Protein AF-A0A9D5K3G7-F1 (afdb_monomer)

Secondary structure (DSSP, 8-state):
------PPP--STTS----------SSPP-PPP---TTSS-HHHHHHHHHHHHTT----HHHHHHHH--SSSPPPHHHHHHHHHHTT-EEEEETT--HHHHHHHHHTT-EEEEEEE--S--S--EEEEEEEEEEE-TTS-EEEEEEETTTTEEEEEEHHHHHHHHS-SSTT--S-EEEEESTT--PPPPB-GGGHHHHHHHHHHHHHTTTS----HHHHHHHHHHHS-HHHHHHHHHHHHHTTTTT----------TTS---TTTT-SS---HHHHHHHHHHHHHHHSSS---HHHHHHHHHHHHHHHHH-TT--HHHHHHHHHHHHHTSHHHHTSGGGSS-HHHHHHHHHHHHHHSSPPPTTHHHHHHHHHHHHHHH-TT--HHHHHHHHHHHHHT-HHHHHSHHIIIIIHHHHHHHHHHHHHSSPPPHHHHHHHHHHHHHHHHH-TT--HHHHHHHHHHHHHHSHHHHTSHHHHTHHHHHHHHHHHHHHHSSPPPTTHHHHHHHHHHHHHHH-TT--HHHHHHHHHHHHHT-HHHHTSHHHHHTHHHHHHHHHHHHHHSSPPPTTHHHHHHHHHHHHHHH-TT--HHHHHHHHHHHHHTSHHHHHSHHHHTHHHHHHHHHHHHHHHSSPPPHHHHHHHHHHHHHHHHH-TT--HHHHHHHHHHHHHHHHHHHHHHTTTHHHHHHHHHHHHHHHHHH---HHHHHHHHHHHHHHH-

Mean predicted aligned error: 19.86 Å

Foldseek 3Di:
DDDDDDDDDPPDPVPDDPDPPPPDPQDFQDFDFAAPPLFLLLPLQQLQRQCVSLVHHDHSVRSCVVQFQARFHGFPVSSQVVLVVSQKHKAKAFPDDPVVVQVQVSVVKKKKAWWQPPDPQLDRTGIWTWGDWDADPVRFIKTWIQGNNVRDIDIDGPVVRQVGRQRPQFRRGNMMMIIGGRPDDDDHHDCDRVPVVSVLSVCVRCVSVVVDPCPPVNVLVVCVVPHPPVSSVSSVSSVVSSCSSQDPDDPDPDDDPPSPPPQPPLPDPDPDLVVQLVLLQVLCCPQVVDGDDPVRSVVLSVVLVVVCVVVSSDDPVNSSVVSNVVCVVDPVNVPDPCPVDDVQLVLLQCLCCVQQVDGDDVCRSVVLSVVLVVVCVVPVPDDPVNSNVVSNVVLQQDLSSCVGPVCLPPVQLVLLQSLCCVQQVDGDDPVRSVVLSVVLVVVCVVCSNDGPVNSSCCSNVVVLFWLSNLPGPNCLPVVLLVLLQVLCCVPLVDGDDVCRSVVLSVVLNVVCVVPSGDGPVNSNVVSNVVQQQALVSLLDPSCLPPVQLVLLQVLCCVQQVDGDDVCRSVVLSVVLNVVSVVPSNGGNVNSSVVSNCVSLQFLSSLLGPNCLPVVLLVLLQVLLCVQVVHGDDPVSSVVLSVVLVVVCVVDVRQHPVNSSVVSNVVSNVVVVVCVPPVVQVVVLVVLVVVVCCCCVPPVDDPVVVVVSVVVSVVSVD

Structure (mmCIF, N/CA/C/O backbone):
data_AF-A0A9D5K3G7-F1
#
_entry.id   AF-A0A9D5K3G7-F1
#
loop_
_atom_site.group_PDB
_atom_site.id
_atom_site.type_symbol
_atom_site.label_atom_id
_atom_site.label_alt_id
_atom_site.label_comp_id
_atom_site.label_asym_id
_atom_site.label_entity_id
_atom_site.label_seq_id
_atom_site.pdbx_PDB_ins_code
_atom_site.Cartn_x
_atom_site.Cartn_y
_atom_site.Cartn_z
_atom_site.occupancy
_atom_site.B_iso_or_equiv
_atom_site.auth_seq_id
_atom_site.auth_comp_id
_atom_site.auth_asym_id
_atom_site.auth_atom_id
_atom_site.pdbx_PDB_model_num
ATOM 1 N N . MET A 1 1 ? -45.207 13.229 -50.138 1.00 38.69 1 MET A N 1
ATOM 2 C CA . MET A 1 1 ? -44.151 14.222 -49.852 1.00 38.69 1 MET A CA 1
ATOM 3 C C . MET A 1 1 ? -43.090 13.540 -49.004 1.00 38.69 1 MET A C 1
ATOM 5 O O . MET A 1 1 ? -43.336 13.303 -47.832 1.00 38.69 1 MET A O 1
ATOM 9 N N . GLN A 1 2 ? -41.971 13.138 -49.608 1.00 29.36 2 GLN A N 1
ATOM 10 C CA . GLN A 1 2 ? -40.780 12.686 -48.881 1.00 29.36 2 GLN A CA 1
ATOM 11 C C . GLN A 1 2 ? -39.869 13.899 -48.689 1.00 29.36 2 GLN A C 1
ATOM 13 O O . GLN A 1 2 ? -39.540 14.572 -49.663 1.00 29.36 2 GLN A O 1
ATOM 18 N N . VAL A 1 3 ? -39.502 14.187 -47.443 1.00 30.31 3 VAL A N 1
ATOM 19 C CA . VAL A 1 3 ? -38.497 15.197 -47.100 1.00 30.31 3 VAL A CA 1
ATOM 20 C C . VAL A 1 3 ? -37.209 14.447 -46.781 1.00 30.31 3 VAL A C 1
ATOM 22 O O . VAL A 1 3 ? -37.114 13.769 -45.762 1.00 30.31 3 VAL A O 1
ATOM 25 N N . THR A 1 4 ? -36.238 14.526 -47.682 1.00 31.91 4 THR A N 1
ATOM 26 C CA . THR A 1 4 ? -34.867 14.043 -47.482 1.00 31.91 4 THR A CA 1
ATOM 27 C C . THR A 1 4 ? -34.029 15.134 -46.822 1.00 31.91 4 THR A C 1
ATOM 29 O O . THR A 1 4 ? -33.885 16.219 -47.385 1.00 31.91 4 THR A O 1
ATOM 32 N N . PHE A 1 5 ? -33.436 14.840 -45.664 1.00 32.34 5 PHE A N 1
ATOM 33 C CA . PHE A 1 5 ? -32.370 15.656 -45.080 1.00 32.34 5 PHE A CA 1
ATOM 34 C C . PHE A 1 5 ? -31.015 15.149 -45.580 1.00 32.34 5 PHE A C 1
ATOM 36 O O . PHE A 1 5 ? -30.610 14.029 -45.284 1.00 32.34 5 PHE A O 1
ATOM 43 N N . SER A 1 6 ? -30.322 15.987 -46.351 1.00 30.53 6 SER A N 1
ATOM 44 C CA . SER A 1 6 ? -28.927 15.782 -46.742 1.00 30.53 6 SER A CA 1
ATOM 45 C C . SER A 1 6 ? -28.028 16.373 -45.659 1.00 30.53 6 SER A C 1
ATOM 47 O O . SER A 1 6 ? -27.956 17.594 -45.521 1.00 30.53 6 SER A O 1
ATOM 49 N N . ALA A 1 7 ? -27.332 15.529 -44.898 1.00 34.44 7 ALA A N 1
ATOM 50 C CA . ALA A 1 7 ? -26.268 15.979 -44.008 1.00 34.44 7 ALA A CA 1
ATOM 51 C C . ALA A 1 7 ? -25.052 16.398 -44.851 1.00 34.44 7 ALA A C 1
ATOM 53 O O . ALA A 1 7 ? -24.482 15.593 -45.585 1.00 34.44 7 ALA A O 1
ATOM 54 N N . LYS A 1 8 ? -24.680 17.679 -44.781 1.00 31.75 8 LYS A N 1
ATOM 55 C CA . LYS A 1 8 ? -23.420 18.201 -45.329 1.00 31.75 8 LYS A CA 1
ATOM 56 C C . LYS A 1 8 ? -22.315 17.970 -44.282 1.00 31.75 8 LYS A C 1
ATOM 58 O O . LYS A 1 8 ? -22.576 18.249 -43.111 1.00 31.75 8 LYS A O 1
ATOM 63 N N . PRO A 1 9 ? -21.110 17.505 -44.652 1.00 35.44 9 PRO A N 1
ATOM 64 C CA . PRO A 1 9 ? -20.018 17.381 -43.697 1.00 35.44 9 PRO A CA 1
ATOM 65 C C . PRO A 1 9 ? -19.563 18.771 -43.235 1.00 35.44 9 PRO A C 1
ATOM 67 O O . PRO A 1 9 ? -19.387 19.684 -44.042 1.00 35.44 9 PRO A O 1
ATOM 70 N N . LEU A 1 10 ? -19.395 18.927 -41.921 1.00 36.44 10 LEU A N 1
ATOM 71 C CA . LEU A 1 10 ? -18.742 20.077 -41.299 1.00 36.44 10 LEU A CA 1
ATOM 72 C C . LEU A 1 10 ? -17.224 19.923 -41.464 1.00 36.44 10 LEU A C 1
ATOM 74 O O . LEU A 1 10 ? -16.536 19.474 -40.554 1.00 36.44 10 LEU A O 1
ATOM 78 N N . SER A 1 11 ? -16.695 20.294 -42.625 1.00 50.94 11 SER A N 1
ATOM 79 C CA . SER A 1 11 ? -15.270 20.582 -42.789 1.00 50.94 11 SER A CA 1
ATOM 80 C C . SER A 1 11 ? -15.114 21.916 -43.519 1.00 50.94 11 SER A C 1
ATOM 82 O O . SER A 1 11 ? -15.866 22.204 -44.444 1.00 50.94 11 SER A O 1
ATOM 84 N N . ASP A 1 12 ? -14.161 22.725 -43.046 1.00 39.94 12 ASP A N 1
ATOM 85 C CA . ASP A 1 12 ? -13.565 23.927 -43.669 1.00 39.94 12 ASP A CA 1
ATOM 86 C C . ASP A 1 12 ? -13.934 25.325 -43.134 1.00 39.94 12 ASP A C 1
ATOM 88 O O . ASP A 1 12 ? -13.145 26.250 -43.314 1.00 39.94 12 ASP A O 1
ATOM 92 N N . ASN A 1 13 ? -15.001 25.519 -42.351 1.00 38.84 13 ASN A N 1
ATOM 93 C CA . ASN A 1 13 ? -15.368 26.878 -41.889 1.00 38.84 13 ASN A CA 1
ATOM 94 C C . ASN A 1 13 ? -14.613 27.414 -40.653 1.00 38.84 13 ASN A C 1
ATOM 96 O O . ASN A 1 13 ? -14.873 28.539 -40.232 1.00 38.84 13 ASN A O 1
ATOM 100 N N . TYR A 1 14 ? -13.674 26.665 -40.066 1.00 43.16 14 TYR A N 1
ATOM 101 C CA . TYR A 1 14 ? -12.906 27.145 -38.901 1.00 43.16 14 TYR A CA 1
ATOM 102 C C . TYR A 1 14 ? -11.580 27.832 -39.274 1.00 43.16 14 TYR A C 1
ATOM 104 O O . TYR A 1 14 ? -10.850 28.286 -38.397 1.00 43.16 14 TYR A O 1
ATOM 112 N N . ARG A 1 15 ? -11.241 27.905 -40.569 1.00 40.66 15 ARG A N 1
ATOM 113 C CA . ARG A 1 15 ? -9.895 28.296 -41.017 1.00 40.66 15 ARG A CA 1
ATOM 114 C C . ARG A 1 15 ? -9.708 29.779 -41.347 1.00 40.66 15 ARG A C 1
ATOM 116 O O . ARG A 1 15 ? -8.577 30.156 -41.624 1.00 40.66 15 ARG A O 1
ATOM 123 N N . ASP A 1 16 ? -10.751 30.611 -41.288 1.00 37.53 16 ASP A N 1
ATOM 124 C CA . ASP A 1 16 ? -10.655 31.990 -41.794 1.00 37.53 16 ASP A CA 1
ATOM 125 C C . ASP A 1 16 ? -11.388 33.037 -40.934 1.00 37.53 16 ASP A C 1
ATOM 127 O O . ASP A 1 16 ? -12.258 33.778 -41.386 1.00 37.53 16 ASP A O 1
ATOM 131 N N . GLN A 1 17 ? -11.033 33.105 -39.648 1.00 36.16 17 GLN A N 1
ATOM 132 C CA . GLN A 1 17 ? -11.262 34.310 -38.848 1.00 36.16 17 GLN A CA 1
ATOM 133 C C . GLN A 1 17 ? -9.917 34.977 -38.570 1.00 36.16 17 GLN A C 1
ATOM 135 O O . GLN A 1 17 ? -9.247 34.685 -37.581 1.00 36.16 17 GLN A O 1
ATOM 140 N N . THR A 1 18 ? -9.530 35.919 -39.430 1.00 37.69 18 THR A N 1
ATOM 141 C CA . THR A 1 18 ? -8.403 36.845 -39.228 1.00 37.69 18 THR A CA 1
ATOM 142 C C . THR A 1 18 ? -8.721 37.902 -38.159 1.00 37.69 18 THR A C 1
ATOM 144 O O . THR A 1 18 ? -8.467 39.094 -38.341 1.00 37.69 18 THR A O 1
ATOM 147 N N . ALA A 1 19 ? -9.321 37.487 -37.041 1.00 41.50 19 ALA A N 1
ATOM 148 C CA . ALA A 1 19 ? -9.440 38.324 -35.861 1.00 41.50 19 ALA A CA 1
ATOM 149 C C . ALA A 1 19 ? -8.023 38.578 -35.335 1.00 41.50 19 ALA A C 1
ATOM 151 O O . ALA A 1 19 ? -7.240 37.643 -35.162 1.00 41.50 19 ALA A O 1
ATOM 152 N N . THR A 1 20 ? -7.680 39.851 -35.124 1.00 41.62 20 THR A N 1
ATOM 153 C CA . THR A 1 20 ? -6.420 40.278 -34.505 1.00 41.62 20 THR A CA 1
ATOM 154 C C . THR A 1 20 ? -6.120 39.384 -33.310 1.00 41.62 20 THR A C 1
ATOM 156 O O . THR A 1 20 ? -6.916 39.363 -32.369 1.00 41.62 20 THR A O 1
ATOM 159 N N . GLN A 1 21 ? -5.021 38.622 -33.374 1.00 44.88 21 GLN A N 1
ATOM 160 C CA . GLN A 1 21 ? -4.685 37.671 -32.320 1.00 44.88 21 GLN A CA 1
ATOM 161 C C . GLN A 1 21 ? -4.704 38.398 -30.970 1.00 44.88 21 GLN A C 1
ATOM 163 O O . GLN A 1 21 ? -4.043 39.437 -30.844 1.00 44.88 21 GLN A O 1
ATOM 168 N N . PRO A 1 22 ? -5.484 37.921 -29.983 1.00 47.72 22 PRO A N 1
ATOM 169 C CA . PRO A 1 22 ? -5.505 38.536 -28.668 1.00 47.72 22 PRO A CA 1
ATOM 170 C C . PRO A 1 22 ? -4.068 38.593 -28.149 1.00 47.72 22 PRO A C 1
ATOM 172 O O . PRO A 1 22 ? -3.340 37.602 -28.215 1.00 47.72 22 PRO A O 1
ATOM 175 N N . LYS A 1 23 ? -3.632 39.772 -27.683 1.00 49.03 23 LYS A N 1
ATOM 176 C CA . LYS A 1 23 ? -2.333 39.915 -27.020 1.00 49.03 23 LYS A CA 1
ATOM 177 C C . LYS A 1 23 ? -2.336 38.976 -25.819 1.00 49.03 23 LYS A C 1
ATOM 179 O O . LYS A 1 23 ? -2.991 39.264 -24.821 1.00 49.03 23 LYS A O 1
ATOM 184 N N . PHE A 1 24 ? -1.629 37.857 -25.945 1.00 55.59 24 PHE A N 1
ATOM 185 C CA . PHE A 1 24 ? -1.403 36.928 -24.851 1.00 55.59 24 PHE A CA 1
ATOM 186 C C . PHE A 1 24 ? -0.832 37.707 -23.667 1.00 55.59 24 PHE A C 1
ATOM 188 O O . PHE A 1 24 ? 0.139 38.454 -23.818 1.00 55.59 24 PHE A O 1
ATOM 195 N N . SER A 1 25 ? -1.434 37.537 -22.489 1.00 57.69 25 SER A N 1
ATOM 196 C CA . SER A 1 25 ? -0.718 37.814 -21.249 1.00 57.69 25 SER A CA 1
ATOM 197 C C . SER A 1 25 ? 0.544 36.960 -21.293 1.00 57.69 25 SER A C 1
ATOM 199 O O . SER A 1 25 ? 0.461 35.737 -21.338 1.00 57.69 25 SER A O 1
ATOM 201 N N . SER A 1 26 ? 1.711 37.598 -21.342 1.00 62.00 26 SER A N 1
ATOM 202 C CA . SER A 1 26 ? 3.004 36.913 -21.431 1.00 62.00 26 SER A CA 1
ATOM 203 C C . SER A 1 26 ? 3.362 36.135 -20.161 1.00 62.00 26 SER A C 1
ATOM 205 O O . SER A 1 26 ? 4.426 35.527 -20.095 1.00 62.00 26 SER A O 1
ATOM 207 N N . SER A 1 27 ? 2.523 36.205 -19.127 1.00 75.94 27 SER A N 1
ATOM 208 C CA . SER A 1 27 ? 2.723 35.497 -17.871 1.00 75.94 27 SER A CA 1
ATOM 209 C C . SER A 1 27 ? 2.010 34.143 -17.915 1.00 75.94 27 SER A C 1
ATOM 211 O O . SER A 1 27 ? 0.798 34.128 -18.149 1.00 75.94 27 SER A O 1
ATOM 213 N N . PRO A 1 28 ? 2.728 33.029 -17.670 1.00 82.38 28 PRO A N 1
ATOM 214 C CA . PRO A 1 28 ? 2.124 31.711 -17.511 1.00 82.38 28 PRO A CA 1
ATOM 215 C C . PRO A 1 28 ? 1.012 31.721 -16.457 1.00 82.38 28 PRO A C 1
ATOM 217 O O . PRO A 1 28 ? 1.091 32.454 -15.466 1.00 82.38 28 PRO A O 1
ATOM 220 N N . LEU A 1 29 ? -0.012 30.893 -16.660 1.00 87.69 29 LEU A N 1
ATOM 221 C CA . LEU A 1 29 ? -1.059 30.667 -15.670 1.00 87.69 29 LEU A CA 1
ATOM 222 C C . LEU A 1 29 ? -0.433 30.145 -14.372 1.00 87.69 29 LEU A C 1
ATOM 224 O O . LEU A 1 29 ? 0.412 29.248 -14.379 1.00 87.69 29 LEU A O 1
ATOM 228 N N . ASN A 1 30 ? -0.835 30.735 -13.247 1.00 92.75 30 ASN A N 1
ATOM 229 C CA . ASN A 1 30 ? -0.285 30.392 -11.944 1.00 92.75 30 ASN A CA 1
ATOM 230 C C . ASN A 1 30 ? -1.112 29.281 -11.284 1.00 92.75 30 ASN A C 1
ATOM 232 O O . ASN A 1 30 ? -2.069 29.562 -10.565 1.00 92.75 30 ASN A O 1
ATOM 236 N N . TYR A 1 31 ? -0.742 28.029 -11.533 1.00 96.12 31 TYR A N 1
ATOM 237 C CA . TYR A 1 31 ? -1.326 26.859 -10.871 1.00 96.12 31 TYR A CA 1
ATOM 238 C C . TYR A 1 31 ? -0.478 26.409 -9.677 1.00 96.12 31 TYR A C 1
ATOM 240 O O . TYR A 1 31 ? 0.735 26.616 -9.690 1.00 96.12 31 TYR A O 1
ATOM 248 N N . PRO A 1 32 ? -1.046 25.807 -8.619 1.00 96.94 32 PRO A N 1
ATOM 249 C CA . PRO A 1 32 ? -0.214 25.212 -7.578 1.00 96.94 32 PRO A CA 1
ATOM 250 C C . PRO A 1 32 ? 0.663 24.102 -8.163 1.00 96.94 32 PRO A C 1
ATOM 252 O O . PRO A 1 32 ? 0.306 23.470 -9.154 1.00 96.94 32 PRO A O 1
ATOM 255 N N . ARG A 1 33 ? 1.827 23.886 -7.547 1.00 97.69 33 ARG A N 1
ATOM 256 C CA . ARG A 1 33 ? 2.745 22.808 -7.914 1.00 97.69 33 ARG A CA 1
ATOM 257 C C . ARG A 1 33 ? 2.489 21.648 -6.967 1.00 97.69 33 ARG A C 1
ATOM 259 O O . ARG A 1 33 ? 2.630 21.802 -5.755 1.00 97.69 33 ARG A O 1
ATOM 266 N N . PHE A 1 34 ? 2.095 20.517 -7.528 1.00 97.88 34 PHE A N 1
ATOM 267 C CA . PHE A 1 34 ?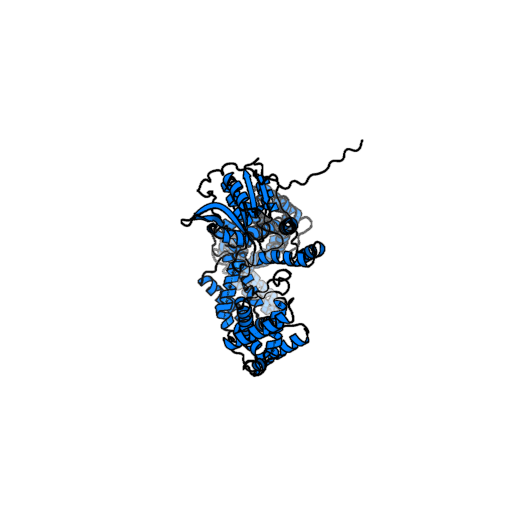 1.910 19.269 -6.806 1.00 97.88 34 PHE A CA 1
ATOM 268 C C . PHE A 1 34 ? 2.848 18.206 -7.363 1.00 97.88 34 PHE A C 1
ATOM 270 O O . PHE A 1 34 ? 3.084 18.165 -8.565 1.00 97.88 34 PHE A O 1
ATOM 277 N N . ASP A 1 35 ? 3.371 17.371 -6.476 1.00 96.38 35 ASP A N 1
ATOM 278 C CA . ASP A 1 35 ? 4.220 16.235 -6.818 1.00 96.38 35 ASP A CA 1
ATOM 279 C C . ASP A 1 35 ? 3.385 14.952 -6.735 1.00 96.38 35 ASP A C 1
ATOM 281 O O . ASP A 1 35 ? 2.706 14.725 -5.728 1.00 96.38 35 ASP A O 1
ATOM 285 N N . GLN A 1 36 ? 3.412 14.139 -7.791 1.00 94.50 36 GLN A N 1
ATOM 286 C CA . GLN A 1 36 ? 2.745 12.834 -7.824 1.00 94.50 36 GLN A CA 1
ATOM 287 C C . GLN A 1 36 ? 3.474 11.772 -6.979 1.00 94.50 36 GLN A C 1
ATOM 289 O O . GLN A 1 36 ? 2.910 10.707 -6.701 1.00 94.50 36 GLN A O 1
ATOM 294 N N . GLY A 1 37 ? 4.718 12.046 -6.568 1.00 93.44 37 GLY A N 1
ATOM 295 C CA . GLY A 1 37 ? 5.578 11.112 -5.849 1.00 93.44 37 GLY A CA 1
ATOM 296 C C . GLY A 1 37 ? 5.939 9.884 -6.687 1.00 93.44 37 GLY A C 1
ATOM 297 O O . GLY A 1 37 ? 5.964 9.929 -7.911 1.00 93.44 37 GLY A O 1
ATOM 298 N N . ASP A 1 38 ? 6.166 8.751 -6.024 1.00 88.56 38 ASP A N 1
ATOM 299 C CA . ASP A 1 38 ? 6.566 7.491 -6.674 1.00 88.56 38 ASP A CA 1
ATOM 300 C C . ASP A 1 38 ? 5.383 6.734 -7.336 1.00 88.56 38 ASP A C 1
ATOM 302 O O . ASP A 1 38 ? 5.481 5.534 -7.585 1.00 88.56 38 ASP A O 1
ATOM 306 N N . THR A 1 39 ? 4.245 7.394 -7.578 1.00 90.81 39 THR A N 1
ATOM 307 C CA . THR A 1 39 ? 3.008 6.759 -8.078 1.00 90.81 39 THR A CA 1
ATOM 308 C C . THR A 1 39 ? 2.732 7.113 -9.539 1.00 90.81 39 THR A C 1
ATOM 310 O O . THR A 1 39 ? 3.184 8.143 -10.038 1.00 90.81 39 THR A O 1
ATOM 313 N N . ASN A 1 40 ? 1.895 6.332 -10.221 1.00 90.69 40 ASN A N 1
ATOM 314 C CA . ASN A 1 40 ? 1.421 6.597 -11.588 1.00 90.69 40 ASN A CA 1
ATOM 315 C C . ASN A 1 40 ? 0.270 7.635 -11.641 1.00 90.69 40 ASN A C 1
ATOM 317 O O . ASN A 1 40 ? -0.629 7.562 -12.481 1.00 90.69 40 ASN A O 1
ATOM 321 N N . ALA A 1 41 ? 0.278 8.610 -10.725 1.00 94.75 41 ALA A N 1
ATOM 322 C CA . ALA A 1 41 ? -0.772 9.613 -10.527 1.00 94.75 41 ALA A CA 1
ATOM 323 C C . ALA A 1 41 ? -0.574 10.910 -11.342 1.00 94.75 41 ALA A C 1
ATOM 325 O O . ALA A 1 41 ? -1.116 11.956 -10.976 1.00 94.75 41 ALA A O 1
ATOM 326 N N . CYS A 1 42 ? 0.194 10.895 -12.440 1.00 96.12 42 CYS A N 1
ATOM 327 C CA . CYS A 1 42 ? 0.464 12.099 -13.245 1.00 96.12 42 CYS A CA 1
ATOM 328 C C . CYS A 1 42 ? -0.829 12.781 -13.736 1.00 96.12 42 CYS A C 1
ATOM 330 O O . CYS A 1 42 ? -0.945 14.009 -13.713 1.00 96.12 42 CYS A O 1
ATOM 332 N N . GLY A 1 43 ? -1.840 11.986 -14.109 1.00 96.25 43 GLY A N 1
ATOM 333 C CA . GLY A 1 43 ? -3.146 12.471 -14.562 1.00 96.25 43 GLY A CA 1
ATOM 334 C C . GLY A 1 43 ? -3.955 13.171 -13.466 1.00 96.25 43 GLY A C 1
ATOM 335 O O . GLY A 1 43 ? -4.366 14.320 -13.638 1.00 96.25 43 GLY A O 1
ATOM 336 N N . THR A 1 44 ? -4.152 12.513 -12.321 1.00 97.75 44 THR A N 1
ATOM 337 C CA . THR A 1 44 ? -4.909 13.057 -11.175 1.00 97.75 44 THR A CA 1
ATOM 338 C C . THR A 1 44 ? -4.200 14.241 -10.521 1.00 97.75 44 THR A C 1
ATOM 340 O O . THR A 1 44 ? -4.852 15.215 -10.141 1.00 97.75 44 THR A O 1
ATOM 343 N N . THR A 1 45 ? -2.868 14.212 -10.466 1.00 98.19 45 THR A N 1
ATOM 344 C CA . THR A 1 45 ? -2.039 15.314 -9.961 1.00 98.19 45 THR A CA 1
ATOM 345 C C . THR A 1 45 ? -2.138 16.540 -10.870 1.00 98.19 45 THR A C 1
ATOM 347 O O . THR A 1 45 ? -2.411 17.638 -10.382 1.00 98.19 45 THR A O 1
ATOM 350 N N . SER A 1 46 ? -2.022 16.361 -12.192 1.00 98.44 46 SER A N 1
ATOM 351 C CA . SER A 1 46 ? -2.234 17.436 -13.176 1.00 98.44 46 SER A CA 1
ATOM 352 C C . SER A 1 46 ? -3.645 18.025 -13.091 1.00 98.44 46 SER A C 1
ATOM 354 O O . SER A 1 46 ? -3.821 19.247 -13.102 1.00 98.44 46 SER A O 1
ATOM 356 N N . LEU A 1 47 ? -4.661 17.167 -12.945 1.00 98.44 47 LEU A N 1
ATOM 357 C CA . LEU A 1 47 ? -6.043 17.603 -12.767 1.00 98.44 47 LEU A CA 1
ATOM 358 C C . LEU A 1 47 ? -6.209 18.441 -11.490 1.00 98.44 47 LEU A C 1
ATOM 360 O O . LEU A 1 47 ? -6.846 19.491 -11.542 1.00 98.44 47 LEU A O 1
ATOM 364 N N . ALA A 1 48 ? -5.598 18.043 -10.370 1.00 98.38 48 ALA A N 1
ATOM 365 C CA . ALA A 1 48 ? -5.644 18.806 -9.120 1.00 98.38 48 ALA A CA 1
ATOM 366 C C . ALA A 1 48 ? -5.058 20.218 -9.280 1.00 98.38 48 ALA A C 1
ATOM 368 O O . ALA A 1 48 ? -5.664 21.191 -8.820 1.00 98.38 48 ALA A O 1
ATOM 369 N N . MET A 1 49 ? -3.926 20.351 -9.984 1.00 98.50 49 MET A N 1
ATOM 370 C CA . MET A 1 49 ? -3.323 21.658 -10.278 1.00 98.50 49 MET A CA 1
ATOM 371 C C . MET A 1 49 ? -4.287 22.559 -11.057 1.00 98.50 49 MET A C 1
ATOM 373 O O . MET A 1 49 ? -4.509 23.712 -10.677 1.00 98.50 49 MET A O 1
ATOM 377 N N . ILE A 1 50 ? -4.894 22.022 -12.121 1.00 98.44 50 ILE A N 1
ATOM 378 C CA . ILE A 1 50 ? -5.838 22.758 -12.969 1.00 98.44 50 ILE A CA 1
ATOM 379 C C . ILE A 1 50 ? -7.096 23.139 -12.186 1.00 98.44 50 ILE A C 1
ATOM 381 O O . ILE A 1 50 ? -7.529 24.290 -12.247 1.00 98.44 50 ILE A O 1
ATOM 385 N N . MET A 1 51 ? -7.671 22.205 -11.425 1.00 98.19 51 MET A N 1
ATOM 386 C CA . MET A 1 51 ? -8.857 22.461 -10.609 1.00 98.19 51 MET A CA 1
ATOM 387 C C . MET A 1 51 ? -8.604 23.593 -9.612 1.00 98.19 51 MET A C 1
ATOM 389 O O . MET A 1 51 ? -9.380 24.550 -9.579 1.00 98.19 51 MET A O 1
ATOM 393 N N . CYS A 1 52 ? -7.485 23.551 -8.885 1.00 97.44 52 CYS A N 1
ATOM 394 C CA . CYS A 1 52 ? -7.117 24.612 -7.946 1.00 97.44 52 CYS A CA 1
ATOM 395 C C . CYS A 1 52 ? -6.916 25.953 -8.659 1.00 97.44 52 CYS A C 1
ATOM 397 O O . CYS A 1 52 ? -7.412 26.982 -8.201 1.00 97.44 52 CYS A O 1
ATOM 399 N N . GLY A 1 53 ? -6.260 25.932 -9.820 1.00 96.50 53 GLY A N 1
ATOM 400 C CA . GLY A 1 53 ? -6.099 27.090 -10.694 1.00 96.50 53 GLY A CA 1
ATOM 401 C C . GLY A 1 53 ? -7.403 27.745 -11.145 1.00 96.50 53 GLY A C 1
ATOM 402 O O . GLY A 1 53 ? -7.460 28.959 -11.326 1.00 96.50 53 GLY A O 1
ATOM 403 N N . LEU A 1 54 ? -8.455 26.943 -11.299 1.00 96.31 54 LEU A N 1
ATOM 404 C CA . LEU A 1 54 ? -9.801 27.376 -11.673 1.00 96.31 54 LEU A CA 1
ATOM 405 C C . LEU A 1 54 ? -10.710 27.621 -10.452 1.00 96.31 54 LEU A C 1
ATOM 407 O O . LEU A 1 54 ? -11.929 27.732 -10.595 1.00 96.31 54 LEU A O 1
ATOM 411 N N . GLY A 1 55 ? -10.135 27.717 -9.247 1.00 96.56 55 GLY A N 1
ATOM 412 C CA . GLY A 1 55 ? -10.854 28.042 -8.012 1.00 96.56 55 GLY A CA 1
ATOM 413 C C . GLY A 1 55 ? -11.585 26.860 -7.367 1.00 96.56 55 GLY A C 1
ATOM 414 O O . GLY A 1 55 ? -12.551 27.063 -6.630 1.00 96.56 55 GLY A O 1
ATOM 415 N N . LYS A 1 56 ? -11.167 25.624 -7.657 1.00 97.12 56 LYS A N 1
ATOM 416 C CA . LYS A 1 56 ? -11.677 24.390 -7.044 1.00 97.12 56 LYS A CA 1
ATOM 417 C C . LYS A 1 56 ? -10.576 23.726 -6.225 1.00 97.12 56 LYS A C 1
ATOM 419 O O . LYS A 1 56 ? -9.687 23.095 -6.783 1.00 97.12 56 LYS A O 1
ATOM 424 N N . GLU A 1 57 ? -10.644 23.856 -4.908 1.00 96.94 57 GLU A N 1
ATOM 425 C CA . GLU A 1 57 ? -9.651 23.274 -4.003 1.00 96.94 57 GLU A CA 1
ATOM 426 C C . GLU A 1 57 ? -9.810 21.749 -3.923 1.00 96.94 57 GLU A C 1
ATOM 428 O O . GLU A 1 57 ? -10.793 21.252 -3.377 1.00 96.94 57 GLU A O 1
ATOM 433 N N . TYR A 1 58 ? -8.845 21.020 -4.486 1.00 96.94 58 TYR A N 1
ATOM 434 C CA . TYR A 1 58 ? -8.709 19.567 -4.367 1.00 96.94 58 TYR A CA 1
ATOM 435 C C . TYR A 1 58 ? -7.228 19.209 -4.302 1.00 96.94 58 TYR A C 1
ATOM 437 O O . TYR A 1 58 ? -6.433 19.678 -5.120 1.00 96.94 58 TYR A O 1
ATOM 445 N N . SER A 1 59 ? -6.857 18.351 -3.359 1.00 97.44 59 SER A N 1
ATOM 446 C CA . SER A 1 59 ? -5.524 17.750 -3.339 1.00 97.44 59 SER A CA 1
ATOM 447 C C . SER A 1 59 ? -5.411 16.614 -4.368 1.00 97.44 59 SER A C 1
ATOM 449 O O . SER A 1 59 ? -6.419 15.965 -4.672 1.00 97.44 59 SER A O 1
ATOM 451 N N . PRO A 1 60 ? -4.195 16.302 -4.864 1.00 97.00 60 PRO A N 1
ATOM 452 C CA . PRO A 1 60 ? -3.970 15.129 -5.708 1.00 97.00 60 PRO A CA 1
ATOM 453 C C . PRO A 1 60 ? -4.542 13.853 -5.088 1.00 97.00 60 PRO A C 1
ATOM 455 O O . PRO A 1 60 ? -5.303 13.154 -5.742 1.00 97.00 60 PRO A O 1
ATOM 458 N N . ALA A 1 61 ? -4.275 13.612 -3.798 1.00 94.56 61 ALA A N 1
ATOM 459 C CA . ALA A 1 61 ? -4.730 12.422 -3.081 1.00 94.56 61 ALA A CA 1
ATOM 460 C C . ALA A 1 61 ? -6.262 12.288 -3.024 1.00 94.56 61 ALA A C 1
ATOM 462 O O . ALA A 1 61 ? -6.787 11.180 -3.117 1.00 94.56 61 ALA A O 1
ATOM 463 N N . GLU A 1 62 ? -6.998 13.396 -2.894 1.00 96.19 62 GLU A N 1
ATOM 464 C CA . GLU A 1 62 ? -8.465 13.370 -2.891 1.00 96.19 62 GLU A CA 1
ATOM 465 C C . GLU A 1 62 ? -9.051 13.022 -4.257 1.00 96.19 62 GLU A C 1
ATOM 467 O O . GLU A 1 62 ? -10.054 12.308 -4.322 1.00 96.19 62 GLU A O 1
ATOM 472 N N . ILE A 1 63 ? -8.460 13.534 -5.341 1.00 96.94 63 ILE A N 1
ATOM 473 C CA . ILE A 1 63 ? -8.872 13.178 -6.703 1.00 96.94 63 ILE A CA 1
ATOM 474 C C . ILE A 1 63 ? -8.513 11.718 -6.962 1.00 96.94 63 ILE A C 1
ATOM 476 O O . ILE A 1 63 ? -9.374 10.935 -7.366 1.00 96.94 63 ILE A O 1
ATOM 480 N N . ASP A 1 64 ? -7.274 11.343 -6.651 1.00 94.62 64 ASP A N 1
ATOM 481 C CA . ASP A 1 64 ? -6.732 10.005 -6.843 1.00 94.62 64 ASP A CA 1
ATOM 482 C C . ASP A 1 64 ? -7.596 8.942 -6.174 1.00 94.62 64 ASP A C 1
ATOM 484 O O . ASP A 1 64 ? -8.154 8.081 -6.849 1.00 94.62 64 ASP A O 1
ATOM 488 N N . ALA A 1 65 ? -7.869 9.102 -4.877 1.00 91.75 65 ALA A N 1
ATOM 489 C CA . ALA A 1 65 ? -8.716 8.194 -4.114 1.00 91.75 65 ALA A CA 1
ATOM 490 C C . ALA A 1 65 ? -10.165 8.115 -4.625 1.00 91.75 65 ALA A C 1
ATOM 492 O O . ALA A 1 65 ? -10.902 7.200 -4.249 1.00 91.75 65 ALA A O 1
ATOM 493 N N . ARG A 1 66 ? -10.626 9.061 -5.450 1.00 93.56 66 ARG A N 1
ATOM 494 C CA . ARG A 1 66 ? -11.985 9.050 -6.007 1.00 93.56 66 ARG A CA 1
ATOM 495 C C . ARG A 1 66 ? -12.053 8.387 -7.371 1.00 93.56 66 ARG A C 1
ATOM 497 O O . ARG A 1 66 ? -13.030 7.670 -7.594 1.00 93.56 66 ARG A O 1
ATOM 504 N N . ILE A 1 67 ? -11.061 8.601 -8.234 1.00 92.69 67 ILE A N 1
ATOM 505 C CA . ILE A 1 67 ? -11.134 8.184 -9.644 1.00 92.69 67 ILE A CA 1
ATOM 506 C C . ILE A 1 67 ? -10.078 7.176 -10.081 1.00 92.69 67 ILE A C 1
ATOM 508 O O . ILE A 1 67 ? -10.199 6.622 -11.172 1.00 92.69 67 ILE A O 1
ATOM 512 N N . ARG A 1 68 ? -9.086 6.898 -9.232 1.00 90.44 68 ARG A N 1
ATOM 513 C CA . ARG A 1 68 ? -8.027 5.930 -9.492 1.00 90.44 68 ARG A CA 1
ATOM 514 C C . ARG A 1 68 ? -8.008 4.877 -8.381 1.00 90.44 68 ARG A C 1
ATOM 516 O O . ARG A 1 68 ? -7.900 5.184 -7.198 1.00 90.44 68 ARG A O 1
ATOM 523 N N . ARG A 1 69 ? -8.222 3.611 -8.751 1.00 82.94 69 ARG A N 1
ATOM 524 C CA . ARG A 1 69 ? -8.364 2.493 -7.790 1.00 82.94 69 ARG A CA 1
ATOM 525 C C . ARG A 1 69 ? -7.088 1.684 -7.601 1.00 82.94 69 ARG A C 1
ATOM 527 O O . ARG A 1 69 ? -6.921 1.057 -6.559 1.00 82.94 69 ARG A O 1
ATOM 534 N N . PHE A 1 70 ? -6.214 1.709 -8.596 1.00 84.00 70 PHE A N 1
ATOM 535 C CA . PHE A 1 70 ? -4.928 1.028 -8.604 1.00 84.00 70 PHE A CA 1
ATOM 536 C C . PHE A 1 70 ? -3.837 2.024 -8.960 1.00 84.00 70 PHE A C 1
ATOM 538 O O . PHE A 1 70 ? -4.127 3.061 -9.553 1.00 84.00 70 PHE A O 1
ATOM 545 N N . ASP A 1 71 ? -2.587 1.697 -8.640 1.00 84.75 71 ASP A N 1
ATOM 546 C CA . ASP A 1 71 ? -1.457 2.537 -9.024 1.00 84.75 71 ASP A CA 1
ATOM 547 C C . ASP A 1 71 ? -1.103 2.395 -10.520 1.00 84.75 71 ASP A C 1
ATOM 549 O O . ASP A 1 71 ? -0.012 1.985 -10.896 1.00 84.75 71 ASP A O 1
ATOM 553 N N . THR A 1 72 ? -2.062 2.688 -11.396 1.00 85.25 72 THR A N 1
ATOM 554 C CA . THR A 1 72 ? -1.948 2.624 -12.861 1.00 85.25 72 THR A CA 1
ATOM 555 C C . THR A 1 72 ? -2.107 4.016 -13.470 1.00 85.25 72 THR A C 1
ATOM 557 O O . THR A 1 72 ? -2.326 4.990 -12.749 1.00 85.25 72 THR A O 1
ATOM 560 N N . GLY A 1 73 ? -2.055 4.121 -14.802 1.00 85.19 73 GLY A N 1
ATOM 561 C CA . GLY A 1 73 ? -2.466 5.336 -15.508 1.00 85.19 73 GLY A CA 1
ATOM 562 C C . GLY A 1 73 ? -3.926 5.712 -15.219 1.00 85.19 73 GLY A C 1
ATOM 563 O O . GLY A 1 73 ? -4.765 4.853 -14.927 1.00 85.19 73 GLY A O 1
ATOM 564 N N . THR A 1 74 ? -4.231 7.010 -15.288 1.00 90.31 74 THR A N 1
ATOM 565 C CA . THR A 1 74 ? -5.581 7.538 -15.028 1.00 90.31 74 THR A CA 1
ATOM 566 C C . THR A 1 74 ? -6.401 7.604 -16.313 1.00 90.31 74 THR A C 1
ATOM 568 O O . THR A 1 74 ? -5.958 8.176 -17.308 1.00 90.31 74 THR A O 1
ATOM 571 N N . SER A 1 75 ? -7.624 7.081 -16.257 1.00 91.81 75 SER A N 1
ATOM 572 C CA . SER A 1 75 ? -8.632 7.211 -17.311 1.00 91.81 75 SER A CA 1
ATOM 573 C C . SER A 1 75 ? -8.964 8.679 -17.617 1.00 91.81 75 SER A C 1
ATOM 575 O O . SER A 1 75 ? -9.279 9.470 -16.721 1.00 91.81 75 SER A O 1
ATOM 577 N N . VAL A 1 76 ? -8.944 9.040 -18.904 1.00 93.69 76 VAL A N 1
ATOM 578 C CA . VAL A 1 76 ? -9.347 10.375 -19.373 1.00 93.69 76 VAL A CA 1
ATOM 579 C C . VAL A 1 76 ? -10.811 10.642 -19.062 1.00 93.69 76 VAL A C 1
ATOM 581 O O . VAL A 1 76 ? -11.149 11.739 -18.611 1.00 93.69 76 VAL A O 1
ATOM 584 N N . GLN A 1 77 ? -11.689 9.668 -19.310 1.00 94.50 77 GLN A N 1
ATOM 585 C CA . GLN A 1 77 ? -13.119 9.859 -19.103 1.00 94.50 77 GLN A CA 1
ATOM 586 C C . GLN A 1 77 ? -13.427 10.094 -17.622 1.00 94.50 77 GLN A C 1
ATOM 588 O O . GLN A 1 77 ? -14.149 11.035 -17.298 1.00 94.50 77 GLN A O 1
ATOM 593 N N . ASN A 1 78 ? -12.771 9.356 -16.724 1.00 94.69 78 ASN A N 1
ATOM 594 C CA . ASN A 1 78 ? -12.894 9.561 -15.286 1.00 94.69 78 ASN A CA 1
ATOM 595 C C . ASN A 1 78 ? -12.399 10.949 -14.848 1.00 94.69 78 ASN A C 1
ATOM 597 O O . ASN A 1 78 ? -13.034 11.577 -14.000 1.00 94.69 78 ASN A O 1
ATOM 601 N N . MET A 1 79 ? -11.323 11.477 -15.446 1.00 97.56 79 MET A N 1
ATOM 602 C CA . MET A 1 79 ? -10.877 12.858 -15.196 1.00 97.56 79 MET A CA 1
ATOM 603 C C . MET A 1 79 ? -11.907 13.897 -15.668 1.00 97.56 79 MET A C 1
ATOM 605 O O . MET A 1 79 ? -12.216 14.844 -14.937 1.00 97.56 79 MET A O 1
ATOM 609 N N . ILE A 1 80 ? -12.476 13.715 -16.864 1.00 97.44 80 ILE A N 1
ATOM 610 C CA . ILE A 1 80 ? -13.517 14.593 -17.420 1.00 97.44 80 ILE A CA 1
ATOM 611 C C . ILE A 1 80 ? -14.770 14.574 -16.542 1.00 97.44 80 ILE A C 1
ATOM 613 O O . ILE A 1 80 ? -15.293 15.635 -16.189 1.00 97.44 80 ILE A O 1
ATOM 617 N N . ASP A 1 81 ? -15.240 13.389 -16.167 1.00 97.00 81 ASP A N 1
ATOM 618 C CA . ASP A 1 81 ? -16.453 13.223 -15.370 1.00 97.00 81 ASP A CA 1
ATOM 619 C C . ASP A 1 81 ? -16.259 13.745 -13.948 1.00 97.00 81 ASP A C 1
ATOM 621 O O . ASP A 1 81 ? -17.157 14.395 -13.406 1.00 97.00 81 ASP A O 1
ATOM 625 N N . PHE A 1 82 ? -15.061 13.586 -13.378 1.00 97.19 82 PHE A N 1
ATOM 626 C CA . PHE A 1 82 ? -14.700 14.222 -12.117 1.00 97.19 82 PHE A CA 1
ATOM 627 C C . PHE A 1 82 ? -14.767 15.746 -12.206 1.00 97.19 82 PHE A C 1
ATOM 629 O O . PHE A 1 82 ? -15.424 16.386 -11.382 1.00 97.19 82 PHE A O 1
ATOM 636 N N . ALA A 1 83 ? -14.126 16.346 -13.210 1.00 98.12 83 ALA A N 1
ATOM 637 C CA . ALA A 1 83 ? -14.131 17.794 -13.389 1.00 98.12 83 ALA A CA 1
ATOM 638 C C . ALA A 1 83 ? -15.563 18.331 -13.576 1.00 98.12 83 ALA A C 1
ATOM 640 O O . ALA A 1 83 ? -15.967 19.285 -12.902 1.00 98.12 83 ALA A O 1
ATOM 641 N N . ARG A 1 84 ? -16.368 17.668 -14.420 1.00 97.88 84 ARG A N 1
ATOM 642 C CA . ARG A 1 84 ? -17.781 18.008 -14.663 1.00 97.88 84 ARG A CA 1
ATOM 643 C C . ARG A 1 84 ? -18.636 17.877 -13.409 1.00 97.88 84 ARG A C 1
ATOM 645 O O . ARG A 1 84 ? -19.360 18.812 -13.059 1.00 97.88 84 ARG A O 1
ATOM 652 N N . GLY A 1 85 ? -18.505 16.762 -12.692 1.00 97.56 85 GLY A N 1
ATOM 653 C CA . GLY A 1 85 ? -19.211 16.501 -11.437 1.00 97.56 85 GLY A CA 1
ATOM 654 C C . GLY A 1 85 ? -18.904 17.528 -10.343 1.00 97.56 85 GLY A C 1
ATOM 655 O O . GLY A 1 85 ? -19.756 17.801 -9.500 1.00 97.56 85 GLY A O 1
ATOM 656 N N . ASN A 1 86 ? -17.733 18.168 -10.399 1.00 97.88 86 ASN A N 1
ATOM 657 C CA . ASN A 1 86 ? -17.314 19.211 -9.457 1.00 97.88 86 ASN A CA 1
ATOM 658 C C . ASN A 1 86 ? -17.469 20.644 -10.016 1.00 97.88 86 ASN A C 1
ATOM 660 O O . ASN A 1 86 ? -16.980 21.627 -9.441 1.00 97.88 86 ASN A O 1
ATOM 664 N N . GLY A 1 87 ? -18.246 20.792 -11.093 1.00 97.00 87 GLY A N 1
ATOM 665 C CA . GLY A 1 87 ? -18.700 22.079 -11.606 1.00 97.00 87 GLY A CA 1
ATOM 666 C C . GLY A 1 87 ? -17.682 22.807 -12.477 1.00 97.00 87 GLY A C 1
ATOM 667 O O . GLY A 1 87 ? -17.648 24.033 -12.429 1.00 97.00 87 GLY A O 1
ATOM 668 N N . LEU A 1 88 ? -16.873 22.082 -13.245 1.00 98.06 88 LEU A N 1
ATOM 669 C CA . LEU A 1 88 ? -16.109 22.612 -14.376 1.00 98.06 88 LEU A CA 1
ATOM 670 C C . LEU A 1 88 ? -16.730 22.135 -15.698 1.00 98.06 88 LEU A C 1
ATOM 672 O O . LEU A 1 88 ? -17.471 21.155 -15.727 1.00 98.06 88 LEU A O 1
ATOM 676 N N . SER A 1 89 ? -16.433 22.813 -16.801 1.00 98.19 89 SER A N 1
ATOM 677 C CA . SER A 1 89 ? -16.607 22.226 -18.136 1.00 98.19 89 SER A CA 1
ATOM 678 C C . SER A 1 89 ? -15.337 21.450 -18.482 1.00 98.19 89 SER A C 1
ATOM 680 O O . SER A 1 89 ? -14.247 21.931 -18.192 1.00 98.19 89 SER A O 1
ATOM 682 N N . ALA A 1 90 ? -15.440 20.278 -19.104 1.00 98.38 90 ALA A N 1
ATOM 683 C CA . ALA A 1 90 ? -14.266 19.505 -19.517 1.00 98.38 90 ALA A CA 1
ATOM 684 C C . ALA A 1 90 ? -14.530 18.758 -20.827 1.00 98.38 90 ALA A C 1
ATOM 686 O O . ALA A 1 90 ? -15.631 18.238 -20.992 1.00 98.38 90 ALA A O 1
ATOM 687 N N . GLU A 1 91 ? -13.555 18.716 -21.735 1.00 98.00 91 GLU A N 1
ATOM 688 C CA . GLU A 1 91 ? -13.584 17.990 -23.019 1.00 98.00 91 GLU A CA 1
ATOM 689 C C . GLU A 1 91 ? -12.168 17.515 -23.385 1.00 98.00 91 GLU A C 1
ATOM 691 O O . GLU A 1 91 ? -11.189 18.119 -22.946 1.00 98.00 91 GLU A O 1
ATOM 696 N N . CYS A 1 92 ? -12.046 16.472 -24.212 1.00 97.12 92 CYS A N 1
ATOM 697 C CA . CYS A 1 92 ? -10.755 16.012 -24.744 1.00 97.12 92 CYS A CA 1
ATOM 698 C C . CYS A 1 92 ? -10.675 16.098 -26.272 1.00 97.12 92 CYS A C 1
ATOM 700 O O . CYS A 1 92 ? -11.681 16.023 -26.978 1.00 97.12 92 CYS A O 1
ATOM 702 N N . TYR A 1 93 ? -9.456 16.245 -26.781 1.00 97.06 93 TYR A N 1
ATOM 703 C CA . TYR A 1 93 ? -9.149 16.446 -28.190 1.00 97.06 93 TYR A CA 1
ATOM 704 C C . TYR A 1 93 ? -7.909 15.635 -28.564 1.00 97.06 93 TYR A C 1
ATOM 706 O O . TYR A 1 93 ? -6.800 15.954 -28.145 1.00 97.06 93 TYR A O 1
ATOM 714 N N . ASN A 1 94 ? -8.109 14.616 -29.387 1.00 96.31 94 ASN A N 1
ATOM 715 C CA . ASN A 1 94 ? -7.082 13.954 -30.170 1.00 96.31 94 ASN A CA 1
ATOM 716 C C . ASN A 1 94 ? -6.835 14.757 -31.458 1.00 96.31 94 ASN A C 1
ATOM 718 O O . ASN A 1 94 ? -7.750 15.386 -32.013 1.00 96.31 94 ASN A O 1
ATOM 722 N N . GLY A 1 95 ? -5.591 14.768 -31.916 1.00 96.06 95 GLY A N 1
ATOM 723 C CA . GLY A 1 95 ? -5.118 15.549 -33.054 1.00 96.06 95 GLY A CA 1
ATOM 724 C C . GLY A 1 95 ? -5.182 17.058 -32.821 1.00 96.06 95 GLY A C 1
ATOM 725 O O . GLY A 1 95 ? -5.397 17.813 -33.776 1.00 96.06 95 GLY A O 1
ATOM 726 N N . ALA A 1 96 ? -5.061 17.522 -31.572 1.00 97.00 96 ALA A N 1
ATOM 727 C CA . ALA A 1 96 ? -5.113 18.947 -31.276 1.00 97.00 96 ALA A CA 1
ATOM 728 C C . ALA A 1 96 ? -3.922 19.690 -31.911 1.00 97.00 96 ALA A C 1
ATOM 730 O O . ALA A 1 96 ? -2.808 19.182 -32.070 1.00 97.00 96 ALA A O 1
ATOM 731 N N . SER A 1 97 ? -4.168 20.931 -32.318 1.00 97.31 97 SER A N 1
ATOM 732 C CA . SER A 1 97 ? -3.142 21.824 -32.849 1.00 97.31 97 SER A CA 1
ATOM 733 C C . SER A 1 97 ? -2.603 22.755 -31.768 1.00 97.31 97 SER A C 1
ATOM 735 O O . SER A 1 97 ? -3.317 23.145 -30.842 1.00 97.31 97 SER A O 1
ATOM 737 N N . LEU A 1 98 ? -1.358 23.211 -31.922 1.00 97.00 98 LEU A N 1
ATOM 738 C CA . LEU A 1 98 ? -0.771 24.173 -30.987 1.00 97.00 98 LEU A CA 1
ATOM 739 C C . LEU A 1 98 ? -1.574 25.484 -30.905 1.00 97.00 98 LEU A C 1
ATOM 741 O O . LEU A 1 98 ? -1.679 26.098 -29.845 1.00 97.00 98 LEU A O 1
ATOM 745 N N . SER A 1 99 ? -2.193 25.903 -32.012 1.00 96.38 99 SER A N 1
ATOM 746 C CA . SER A 1 99 ? -3.100 27.052 -32.038 1.00 96.38 99 SER A CA 1
ATOM 747 C C . SER A 1 99 ? -4.358 26.854 -31.192 1.00 96.38 99 SER A C 1
ATOM 749 O O . SER A 1 99 ? -4.828 27.819 -30.594 1.00 96.38 99 SER A O 1
ATOM 751 N N . GLU A 1 100 ? -4.892 25.635 -31.101 1.00 97.38 100 GLU A N 1
ATOM 752 C CA . GLU A 1 100 ? -6.037 25.340 -30.230 1.00 97.38 100 GLU A CA 1
ATOM 753 C C . GLU A 1 100 ? -5.636 25.387 -28.753 1.00 97.38 100 GLU A C 1
ATOM 755 O O . GLU A 1 100 ? -6.341 26.002 -27.954 1.00 97.38 100 GLU A O 1
ATOM 760 N N . ILE A 1 101 ? -4.465 24.843 -28.399 1.00 97.75 101 ILE A N 1
ATOM 761 C CA . ILE A 1 101 ? -3.910 24.941 -27.037 1.00 97.75 101 ILE A CA 1
ATOM 762 C C . ILE A 1 101 ? -3.763 26.408 -26.625 1.00 97.75 101 ILE A C 1
ATOM 764 O O . ILE A 1 101 ? -4.270 26.824 -25.582 1.00 97.75 101 ILE A O 1
ATOM 768 N N . LYS A 1 102 ? -3.145 27.225 -27.486 1.00 96.50 102 LYS A N 1
ATOM 769 C CA . LYS A 1 102 ? -3.022 28.675 -27.286 1.00 96.50 102 LYS A CA 1
ATOM 770 C C . LYS A 1 102 ? -4.378 29.350 -27.115 1.00 96.50 102 LYS A C 1
ATOM 772 O O . LYS A 1 102 ? -4.545 30.158 -26.206 1.00 96.50 102 LYS A O 1
ATOM 777 N N . HIS A 1 103 ? -5.348 29.017 -27.965 1.00 95.88 103 HIS A N 1
ATOM 778 C CA . HIS A 1 103 ? -6.696 29.570 -27.877 1.00 95.88 103 HIS A CA 1
ATOM 779 C C . HIS A 1 103 ? -7.358 29.254 -26.526 1.00 95.88 103 HIS A C 1
ATOM 781 O O . HIS A 1 103 ? -7.951 30.142 -25.915 1.00 95.88 103 HIS A O 1
ATOM 787 N N . HIS A 1 104 ? -7.215 28.026 -26.022 1.00 97.12 104 HIS A N 1
ATOM 788 C CA . HIS A 1 104 ? -7.755 27.640 -24.720 1.00 97.12 104 HIS A CA 1
ATOM 789 C C . HIS A 1 104 ? -7.075 28.359 -23.552 1.00 97.12 104 HIS A C 1
ATOM 791 O O . HIS A 1 104 ? -7.778 28.911 -22.704 1.00 97.12 104 HIS A O 1
ATOM 797 N N . LEU A 1 105 ? -5.744 28.446 -23.545 1.00 96.25 105 LEU A N 1
ATOM 798 C CA . LEU A 1 105 ? -5.020 29.184 -22.504 1.00 96.25 105 LEU A CA 1
ATOM 799 C C . LEU A 1 105 ? -5.361 30.681 -22.518 1.00 96.25 105 LEU A C 1
ATOM 801 O O . LEU A 1 105 ? -5.560 31.274 -21.460 1.00 96.25 105 LEU A O 1
ATOM 805 N N . ALA A 1 106 ? -5.500 31.292 -23.701 1.00 94.50 106 ALA A N 1
ATOM 806 C CA . ALA A 1 106 ? -5.920 32.690 -23.832 1.00 94.50 106 ALA A CA 1
ATOM 807 C C . ALA A 1 106 ? -7.328 32.942 -23.270 1.00 94.50 106 ALA A C 1
ATOM 809 O O . ALA A 1 106 ? -7.612 34.038 -22.789 1.00 94.50 106 ALA A O 1
ATOM 810 N N . ALA A 1 107 ? -8.196 31.930 -23.312 1.00 95.31 107 ALA A N 1
ATOM 811 C CA . ALA A 1 107 ? -9.527 31.966 -22.718 1.00 95.31 107 ALA A CA 1
ATOM 812 C C . ALA A 1 107 ? -9.532 31.675 -21.202 1.00 95.31 107 ALA A C 1
ATOM 814 O O . ALA A 1 107 ? -10.607 31.576 -20.617 1.00 95.31 107 ALA A O 1
ATOM 815 N N . GLY A 1 108 ? -8.365 31.519 -20.563 1.00 95.75 108 GLY A N 1
ATOM 816 C CA . GLY A 1 108 ? -8.250 31.209 -19.134 1.00 95.75 108 GLY A CA 1
ATOM 817 C C . GLY A 1 108 ? -8.619 29.768 -18.774 1.00 95.75 108 GLY A C 1
ATOM 818 O O . GLY A 1 108 ? -8.909 29.486 -17.613 1.00 95.75 108 GLY A O 1
ATOM 819 N N . ARG A 1 109 ? -8.636 28.857 -19.754 1.00 97.75 109 ARG A N 1
ATOM 820 C CA . ARG A 1 109 ? -8.956 27.437 -19.555 1.00 97.75 109 ARG A CA 1
ATOM 821 C C . ARG A 1 109 ? -7.691 26.659 -19.214 1.00 97.75 109 ARG A C 1
ATOM 823 O O . ARG A 1 109 ? -6.626 26.947 -19.755 1.00 97.75 109 ARG A O 1
ATOM 830 N N . GLY A 1 110 ? -7.819 25.657 -18.353 1.00 97.88 110 GLY A N 1
ATOM 831 C CA . GLY A 1 110 ? -6.741 24.716 -18.072 1.00 97.88 110 GLY A CA 1
ATOM 832 C C . GLY A 1 110 ? -6.557 23.730 -19.211 1.00 97.88 110 GLY A C 1
ATOM 833 O O . GLY A 1 110 ? -7.536 23.265 -19.795 1.00 97.88 110 GLY A O 1
ATOM 834 N N . VAL A 1 111 ? -5.304 23.410 -19.523 1.00 98.44 111 VAL A N 1
ATOM 835 C CA . VAL A 1 111 ? -4.955 22.461 -20.579 1.00 98.44 111 VAL A CA 1
ATOM 836 C C . VAL A 1 111 ? -3.978 21.431 -20.030 1.00 98.44 111 VAL A C 1
ATOM 838 O O . VAL A 1 111 ? -2.886 21.774 -19.583 1.00 98.44 111 VAL A O 1
ATOM 841 N N . GLN A 1 112 ? -4.380 20.170 -20.089 1.00 98.44 112 GLN A N 1
ATOM 842 C CA . GLN A 1 112 ? -3.565 19.004 -19.776 1.00 98.44 112 GLN A CA 1
ATOM 843 C C . GLN A 1 112 ? -3.227 18.288 -21.081 1.00 98.44 112 GLN A C 1
ATOM 845 O O . GLN A 1 112 ? -4.102 18.112 -21.926 1.00 98.44 112 GLN A O 1
ATOM 850 N N . VAL A 1 113 ? -1.980 17.875 -21.251 1.00 97.38 113 VAL A N 1
ATOM 851 C CA . VAL A 1 113 ? -1.493 17.163 -22.441 1.00 97.38 113 VAL A CA 1
ATOM 852 C C . VAL A 1 113 ? -0.914 15.814 -22.044 1.00 97.38 113 VAL A C 1
ATOM 854 O O . VAL A 1 113 ? -0.459 15.663 -20.912 1.00 97.38 113 VAL A O 1
ATOM 857 N N . LEU A 1 114 ? -0.943 14.853 -22.966 1.00 95.06 114 LEU A N 1
ATOM 858 C CA . LEU A 1 114 ? -0.264 13.565 -22.823 1.00 95.06 114 LEU A CA 1
ATOM 859 C C . LEU A 1 114 ? 1.038 13.598 -23.626 1.00 95.06 114 LEU A C 1
ATOM 861 O O . LEU A 1 114 ? 1.001 13.786 -24.839 1.00 95.06 114 LEU A O 1
ATOM 865 N N . LEU A 1 115 ? 2.173 13.482 -22.949 1.00 94.19 115 LEU A N 1
ATOM 866 C CA . LEU A 1 115 ? 3.509 13.551 -23.529 1.00 94.19 115 LEU A CA 1
ATOM 867 C C . LEU A 1 115 ? 4.184 12.182 -23.466 1.00 94.19 115 LEU A C 1
ATOM 869 O O . LEU A 1 115 ? 4.078 11.487 -22.462 1.00 94.19 115 LEU A O 1
ATOM 873 N N . ASP A 1 116 ? 4.942 11.855 -24.504 1.00 91.31 116 ASP A N 1
ATOM 874 C CA . ASP A 1 116 ? 5.920 10.777 -24.502 1.00 91.31 116 ASP A CA 1
ATOM 875 C C . ASP A 1 116 ? 7.120 11.182 -23.630 1.00 91.31 116 ASP A C 1
ATOM 877 O O . ASP A 1 116 ? 7.774 12.216 -23.863 1.00 91.31 116 ASP A O 1
ATOM 881 N N . THR A 1 117 ? 7.416 10.393 -22.598 1.00 81.38 117 THR A N 1
ATOM 882 C CA . THR A 1 117 ? 8.629 10.596 -21.804 1.00 81.38 117 THR A CA 1
ATOM 883 C C . THR A 1 117 ? 9.797 9.996 -22.568 1.00 81.38 117 THR A C 1
ATOM 885 O O . THR A 1 117 ? 10.032 8.798 -22.524 1.00 81.38 117 THR A O 1
ATOM 888 N N . ALA A 1 118 ? 10.572 10.839 -23.248 1.00 61.03 118 ALA A N 1
ATOM 889 C CA . ALA A 1 118 ? 11.724 10.427 -24.056 1.00 61.03 118 ALA A CA 1
ATOM 890 C C . ALA A 1 118 ? 12.843 9.656 -23.299 1.00 61.03 118 ALA A C 1
ATOM 892 O O . ALA A 1 118 ? 13.831 9.255 -23.917 1.00 61.03 118 ALA A O 1
ATOM 893 N N . GLU A 1 119 ? 12.726 9.459 -21.983 1.00 57.12 119 GLU A N 1
ATOM 894 C CA . GLU A 1 119 ? 13.629 8.633 -21.176 1.00 57.12 119 GLU A CA 1
ATOM 895 C C . GLU A 1 119 ? 13.015 7.247 -20.950 1.00 57.12 119 GLU A C 1
ATOM 897 O O . GLU A 1 119 ? 11.801 7.129 -20.874 1.00 57.12 119 GLU A O 1
ATOM 902 N N . ALA A 1 120 ? 13.852 6.209 -20.831 1.00 42.72 120 ALA A N 1
ATOM 903 C CA . ALA A 1 120 ? 13.512 4.779 -20.720 1.00 42.72 120 ALA A CA 1
ATOM 904 C C . ALA A 1 120 ? 12.702 4.370 -19.458 1.00 42.72 120 ALA A C 1
ATOM 906 O O . ALA A 1 120 ? 12.911 3.303 -18.879 1.00 42.72 120 ALA A O 1
ATOM 907 N N . SER A 1 121 ? 11.797 5.233 -19.004 1.00 48.94 121 SER A N 1
ATOM 908 C CA . SER A 1 121 ? 10.697 4.930 -18.107 1.00 48.94 121 SER A CA 1
ATOM 909 C C . SER A 1 121 ? 9.803 3.884 -18.774 1.00 48.94 121 SER A C 1
ATOM 911 O O . SER A 1 121 ? 9.465 3.975 -19.952 1.00 48.94 121 SER A O 1
ATOM 913 N N . ALA A 1 122 ? 9.425 2.857 -18.016 1.00 48.09 122 ALA A N 1
ATOM 914 C CA . ALA A 1 122 ? 8.564 1.780 -18.498 1.00 48.09 122 ALA A CA 1
ATOM 915 C C . ALA A 1 122 ? 7.113 2.232 -18.766 1.00 48.09 122 ALA A C 1
ATOM 917 O O . ALA A 1 122 ? 6.302 1.434 -19.235 1.00 48.09 122 ALA A O 1
ATOM 918 N N . VAL A 1 123 ? 6.781 3.491 -18.460 1.00 56.50 123 VAL A N 1
ATOM 919 C CA . VAL A 1 123 ? 5.501 4.123 -18.775 1.00 56.50 123 VAL A CA 1
ATOM 920 C C . VAL A 1 123 ? 5.772 5.168 -19.853 1.00 56.50 123 VAL A C 1
ATOM 922 O O . VAL A 1 123 ? 6.354 6.210 -19.571 1.00 56.50 123 VAL A O 1
ATOM 925 N N . ALA A 1 124 ? 5.409 4.857 -21.098 1.00 70.62 124 ALA A N 1
ATOM 926 C CA . ALA A 1 124 ? 5.690 5.726 -22.242 1.00 70.62 124 ALA A CA 1
ATOM 927 C C . ALA A 1 124 ? 4.859 7.024 -22.227 1.00 70.62 124 ALA A C 1
ATOM 929 O O . ALA A 1 124 ? 5.281 8.018 -22.798 1.00 70.62 124 ALA A O 1
ATOM 930 N N . ASP A 1 125 ? 3.708 7.038 -21.549 1.00 86.69 125 ASP A N 1
ATOM 931 C CA . ASP A 1 125 ? 2.768 8.161 -21.556 1.00 86.69 125 ASP A CA 1
ATOM 932 C C . ASP A 1 125 ? 2.750 8.915 -20.212 1.00 86.69 125 ASP A C 1
ATOM 934 O O . ASP A 1 125 ? 2.569 8.315 -19.149 1.00 86.69 125 ASP A O 1
ATOM 938 N N . HIS A 1 126 ? 2.853 10.246 -20.251 1.00 94.00 126 HIS A N 1
ATOM 939 C CA . HIS A 1 126 ? 2.884 11.106 -19.064 1.00 94.00 126 HIS A CA 1
ATOM 940 C C . HIS A 1 126 ? 2.038 12.367 -19.217 1.00 94.00 126 HIS A C 1
ATOM 942 O O . HIS A 1 126 ? 2.158 13.107 -20.193 1.00 94.00 126 HIS A O 1
ATOM 948 N N . TYR A 1 127 ? 1.172 12.642 -18.244 1.00 96.44 127 TYR A N 1
ATOM 949 C CA . TYR A 1 127 ? 0.354 13.852 -18.263 1.00 96.44 127 TYR A CA 1
ATOM 950 C C . TYR A 1 127 ? 1.121 15.055 -17.716 1.00 96.44 127 TYR A C 1
ATOM 952 O O . TYR A 1 127 ? 1.730 14.965 -16.657 1.00 96.44 127 TYR A O 1
ATOM 960 N N . ALA A 1 128 ? 1.004 16.204 -18.381 1.00 97.25 128 ALA A N 1
ATOM 961 C CA . ALA A 1 128 ? 1.536 17.480 -17.903 1.00 97.25 128 ALA A CA 1
ATOM 962 C C . ALA A 1 128 ? 0.540 18.626 -18.131 1.00 97.25 128 ALA A C 1
ATOM 964 O O . ALA A 1 128 ? -0.356 18.536 -18.977 1.00 97.25 128 ALA A O 1
ATOM 965 N N . VAL A 1 129 ? 0.698 19.727 -17.393 1.00 98.25 129 VAL A N 1
ATOM 966 C CA . VAL A 1 129 ? -0.176 20.908 -17.499 1.00 98.25 129 VAL A CA 1
ATOM 967 C C . VAL A 1 129 ? 0.506 21.995 -18.316 1.00 98.25 129 VAL A C 1
ATOM 969 O O . VAL A 1 129 ? 1.552 22.489 -17.911 1.00 98.25 129 VAL A O 1
ATOM 972 N N . VAL A 1 130 ? -0.089 22.435 -19.425 1.00 97.94 130 VAL A N 1
ATOM 973 C CA . VAL A 1 130 ? 0.419 23.585 -20.191 1.00 97.94 130 VAL A CA 1
ATOM 974 C C . VAL A 1 130 ? -0.004 24.871 -19.489 1.00 97.94 130 VAL A C 1
ATOM 976 O O . VAL A 1 130 ? -1.192 25.113 -19.285 1.00 97.94 130 VAL A O 1
ATOM 979 N N . THR A 1 131 ? 0.958 25.718 -19.128 1.00 97.50 131 THR A N 1
ATOM 980 C CA . THR A 1 131 ? 0.696 26.973 -18.404 1.00 97.50 131 THR A CA 1
ATOM 981 C C . THR A 1 131 ? 0.845 28.211 -19.270 1.00 97.50 131 THR A C 1
ATOM 983 O O . THR A 1 131 ? 0.277 29.253 -18.945 1.00 97.50 131 THR A O 1
ATOM 986 N N . GLY A 1 132 ? 1.565 28.135 -20.389 1.00 96.69 132 GLY A N 1
ATOM 987 C CA . GLY A 1 132 ? 1.673 29.269 -21.296 1.00 96.69 132 GLY A CA 1
ATOM 988 C C . GLY A 1 132 ? 2.740 29.124 -22.367 1.00 96.69 132 GLY A C 1
ATOM 989 O O . GLY A 1 132 ? 3.360 28.077 -22.540 1.00 96.69 132 GLY A O 1
ATOM 990 N N . PHE A 1 133 ? 2.956 30.233 -23.066 1.00 96.69 133 PHE A N 1
ATOM 991 C CA . PHE A 1 133 ? 3.912 30.362 -24.156 1.00 96.69 133 PHE A CA 1
ATOM 992 C C . PHE A 1 133 ? 4.757 31.616 -23.943 1.00 96.69 133 PHE A C 1
ATOM 994 O O . PHE A 1 133 ? 4.248 32.641 -23.485 1.00 96.69 133 PHE A O 1
ATOM 1001 N N . SER A 1 134 ? 6.030 31.560 -24.312 1.00 95.19 134 SER A N 1
ATOM 1002 C CA . SER A 1 134 ? 6.889 32.743 -24.388 1.00 95.19 134 SER A CA 1
ATOM 1003 C C . SER A 1 134 ? 7.773 32.699 -25.624 1.00 95.19 134 SER A C 1
ATOM 1005 O O . SER A 1 134 ? 7.762 31.746 -26.396 1.00 95.19 134 SER A O 1
ATOM 1007 N N . THR A 1 135 ? 8.544 33.757 -25.841 1.00 95.38 135 THR A N 1
ATOM 1008 C CA . THR A 1 135 ? 9.528 33.815 -26.917 1.00 95.38 135 THR A CA 1
ATOM 1009 C C . THR A 1 135 ? 10.887 34.106 -26.305 1.00 95.38 135 THR A C 1
ATOM 1011 O O . THR A 1 135 ? 11.044 35.058 -25.538 1.00 95.38 135 THR A O 1
ATOM 1014 N N . ASN A 1 136 ? 11.886 33.286 -26.622 1.00 92.94 136 ASN A N 1
ATOM 1015 C CA . ASN A 1 136 ? 13.243 33.525 -26.151 1.00 92.94 136 ASN A CA 1
ATOM 1016 C C . ASN A 1 136 ? 13.900 34.696 -26.909 1.00 92.94 136 ASN A C 1
ATOM 1018 O O . ASN A 1 136 ? 13.372 35.219 -27.890 1.00 92.94 136 ASN A O 1
ATOM 1022 N N . ARG A 1 137 ? 15.110 35.095 -26.495 1.00 94.12 137 ARG A N 1
ATOM 1023 C CA . ARG A 1 137 ? 15.848 36.210 -27.128 1.00 94.12 137 ARG A CA 1
ATOM 1024 C C . ARG A 1 137 ? 16.138 36.017 -28.624 1.00 94.12 137 ARG A C 1
ATOM 1026 O O . ARG A 1 137 ? 16.455 36.990 -29.295 1.00 94.12 137 ARG A O 1
ATOM 1033 N N . LYS A 1 138 ? 16.077 34.782 -29.130 1.00 94.06 138 LYS A N 1
ATOM 1034 C CA . LYS A 1 138 ? 16.311 34.444 -30.541 1.00 94.06 138 LYS A CA 1
ATOM 1035 C C . LYS A 1 138 ? 15.028 34.474 -31.379 1.00 94.06 138 LYS A C 1
ATOM 1037 O O . LYS A 1 138 ? 15.100 34.199 -32.568 1.00 94.06 138 LYS A O 1
ATOM 1042 N N . GLY A 1 139 ? 13.880 34.799 -30.781 1.00 94.88 139 GLY A N 1
ATOM 1043 C CA . GLY A 1 139 ? 12.592 34.767 -31.470 1.00 94.88 139 GLY A CA 1
ATOM 1044 C C . GLY A 1 139 ? 11.943 33.380 -31.509 1.00 94.88 139 GLY A C 1
ATOM 1045 O O . GLY A 1 139 ? 10.881 33.245 -32.106 1.00 94.88 139 GLY A O 1
ATOM 1046 N N . ASN A 1 140 ? 12.536 32.361 -30.871 1.00 94.94 140 ASN A N 1
ATOM 1047 C CA . ASN A 1 140 ? 11.953 31.019 -30.855 1.00 94.94 140 ASN A CA 1
ATOM 1048 C C . ASN A 1 140 ? 10.894 30.927 -29.759 1.00 94.94 140 ASN A C 1
ATOM 1050 O O . ASN A 1 140 ? 11.133 31.348 -28.622 1.00 94.94 140 ASN A O 1
ATOM 1054 N N . GLU A 1 141 ? 9.754 30.336 -30.096 1.00 96.31 141 GLU A N 1
ATOM 1055 C CA . GLU A 1 141 ? 8.676 30.086 -29.151 1.00 96.31 141 GLU A CA 1
ATOM 1056 C C . GLU A 1 141 ? 9.029 28.945 -28.185 1.00 96.31 141 GLU A C 1
ATOM 1058 O O . GLU A 1 141 ? 9.516 27.882 -28.587 1.00 96.31 141 GLU A O 1
ATOM 1063 N N . LEU A 1 142 ? 8.790 29.202 -26.902 1.00 97.06 142 LEU A N 1
ATOM 1064 C CA . LEU A 1 142 ? 8.956 28.281 -25.790 1.00 97.06 142 LEU A CA 1
ATOM 1065 C C . LEU A 1 142 ? 7.593 27.961 -25.182 1.00 97.06 142 LEU A C 1
ATOM 1067 O O . LEU A 1 142 ? 6.727 28.833 -25.082 1.00 97.06 142 LEU A O 1
ATOM 1071 N N . ILE A 1 143 ? 7.443 26.723 -24.734 1.00 97.44 143 ILE A N 1
ATOM 1072 C CA . ILE A 1 143 ? 6.227 26.201 -24.118 1.00 97.44 143 ILE A CA 1
ATOM 1073 C C . ILE A 1 143 ? 6.524 25.956 -22.647 1.00 97.44 143 ILE A C 1
ATOM 1075 O O . ILE A 1 143 ? 7.541 25.343 -22.313 1.00 97.44 143 ILE A O 1
ATOM 1079 N N . HIS A 1 144 ? 5.654 26.471 -21.782 1.00 97.31 144 HIS A N 1
ATOM 1080 C CA . HIS A 1 144 ? 5.752 26.325 -20.336 1.00 97.31 144 HIS A CA 1
ATOM 1081 C C . HIS A 1 144 ? 4.766 25.272 -19.853 1.00 97.31 144 HIS A C 1
ATOM 1083 O O . HIS A 1 144 ? 3.583 25.304 -20.204 1.00 97.31 144 HIS A O 1
ATOM 1089 N N . LEU A 1 145 ? 5.271 24.354 -19.040 1.00 97.75 145 LEU A N 1
ATOM 1090 C CA . LEU A 1 145 ? 4.542 23.226 -18.488 1.00 97.75 145 LEU A CA 1
ATOM 1091 C C . LEU A 1 145 ? 4.759 23.175 -16.975 1.00 97.75 145 LEU A C 1
ATOM 1093 O O . LEU A 1 145 ? 5.796 23.621 -16.484 1.00 97.75 145 LEU A O 1
ATOM 1097 N N . ILE A 1 146 ? 3.812 22.590 -16.252 1.00 97.56 146 ILE A N 1
ATOM 1098 C CA . ILE A 1 146 ? 4.064 22.030 -14.925 1.00 97.56 146 ILE A CA 1
ATOM 1099 C C . ILE A 1 146 ? 4.035 20.514 -15.073 1.00 97.56 146 ILE A C 1
ATOM 1101 O O . ILE A 1 146 ? 3.039 19.943 -15.527 1.00 97.56 146 ILE A O 1
ATOM 1105 N N . ASP A 1 147 ? 5.151 19.898 -14.715 1.00 96.62 147 ASP A N 1
ATOM 1106 C CA . ASP A 1 147 ? 5.341 18.459 -14.697 1.00 96.62 147 ASP A CA 1
ATOM 1107 C C . ASP A 1 147 ? 4.948 17.918 -13.310 1.00 96.62 147 ASP A C 1
ATOM 1109 O O . ASP A 1 147 ? 5.539 18.356 -12.312 1.00 96.62 147 ASP A O 1
ATOM 1113 N N . PRO A 1 148 ? 3.943 17.027 -13.204 1.00 96.81 148 PRO A N 1
ATOM 1114 C CA . PRO A 1 148 ? 3.569 16.424 -11.928 1.00 96.81 148 PRO A CA 1
ATOM 1115 C C . PRO A 1 148 ? 4.664 15.534 -11.326 1.00 96.81 148 PRO A C 1
ATOM 1117 O O . PRO A 1 148 ? 4.621 15.315 -10.116 1.00 96.81 148 PRO A O 1
ATOM 1120 N N . ASP A 1 149 ? 5.670 15.096 -12.090 1.00 94.25 149 ASP A N 1
ATOM 1121 C CA . ASP A 1 149 ? 6.853 14.417 -11.551 1.00 94.25 149 ASP A CA 1
ATOM 1122 C C . ASP A 1 149 ? 7.792 15.427 -10.856 1.00 94.25 149 ASP A C 1
ATOM 1124 O O . ASP A 1 149 ? 8.560 16.191 -11.463 1.00 94.25 149 ASP A O 1
ATOM 1128 N N . GLY A 1 150 ? 7.698 15.483 -9.527 1.00 92.50 150 GLY A N 1
ATOM 1129 C CA . GLY A 1 150 ? 8.400 16.461 -8.704 1.00 92.50 150 GLY A CA 1
ATOM 1130 C C . GLY A 1 150 ? 7.765 17.855 -8.694 1.00 92.50 150 GLY A C 1
ATOM 1131 O O . GLY A 1 150 ? 8.359 18.769 -8.115 1.00 92.50 150 GLY A O 1
ATOM 1132 N N . GLY A 1 151 ? 6.608 18.049 -9.340 1.00 94.00 151 GLY A N 1
ATOM 1133 C CA . GLY A 1 151 ? 5.870 19.319 -9.357 1.00 94.00 151 GLY A CA 1
ATOM 1134 C C . GLY A 1 151 ? 6.658 20.493 -9.947 1.00 94.00 151 GLY A C 1
ATOM 1135 O O . GLY A 1 151 ? 6.630 21.597 -9.396 1.00 94.00 151 GLY A O 1
ATOM 1136 N N . LYS A 1 152 ? 7.422 20.266 -11.018 1.00 94.81 152 LYS A N 1
ATOM 1137 C CA . LYS A 1 152 ? 8.416 21.226 -11.529 1.00 94.81 152 LYS A CA 1
ATOM 1138 C C . LYS A 1 152 ? 7.880 22.047 -12.692 1.00 94.81 152 LYS A C 1
ATOM 1140 O O . LYS A 1 152 ? 7.182 21.541 -13.563 1.00 94.81 152 LYS A O 1
ATOM 1145 N N . ASP A 1 153 ? 8.293 23.310 -12.756 1.00 96.56 153 ASP A N 1
ATOM 1146 C CA . ASP A 1 153 ? 8.127 24.118 -13.961 1.00 96.56 153 ASP A CA 1
ATOM 1147 C C . ASP A 1 153 ? 9.123 23.656 -15.034 1.00 96.56 153 ASP A C 1
ATOM 1149 O O . ASP A 1 153 ? 10.342 23.715 -14.846 1.00 96.56 153 ASP A O 1
ATOM 1153 N N . VAL A 1 154 ? 8.600 23.227 -16.178 1.00 95.69 154 VAL A N 1
ATOM 1154 C CA . VAL A 1 154 ? 9.382 22.804 -17.340 1.00 95.69 154 VAL A CA 1
ATOM 1155 C C . VAL A 1 154 ? 9.187 23.818 -18.457 1.00 95.69 154 VAL A C 1
ATOM 1157 O O . VAL A 1 154 ? 8.100 24.346 -18.682 1.00 95.69 154 VAL A O 1
ATOM 1160 N N . THR A 1 155 ? 10.269 24.138 -19.158 1.00 96.44 155 THR A N 1
ATOM 1161 C CA . THR A 1 155 ? 10.222 24.978 -20.355 1.00 96.44 155 THR A CA 1
ATOM 1162 C C . THR A 1 155 ? 10.965 24.274 -21.471 1.00 96.44 155 THR A C 1
ATOM 1164 O O . THR A 1 155 ? 12.133 23.933 -21.304 1.00 96.44 155 THR A O 1
ATOM 1167 N N . MET A 1 156 ? 10.300 24.089 -22.606 1.00 96.44 156 MET A N 1
ATOM 1168 C CA . MET A 1 156 ? 10.869 23.407 -23.767 1.00 96.44 156 MET A CA 1
ATOM 1169 C C . MET A 1 156 ? 10.609 24.177 -25.056 1.00 96.44 156 MET A C 1
ATOM 1171 O O . MET A 1 156 ? 9.777 25.088 -25.110 1.00 96.44 156 MET A O 1
ATOM 1175 N N . SER A 1 157 ? 11.375 23.846 -26.093 1.00 96.56 157 SER A N 1
ATOM 1176 C CA . SER A 1 157 ? 11.151 24.410 -27.425 1.00 96.56 157 SER A CA 1
ATOM 1177 C C . SER A 1 157 ? 9.862 23.865 -28.044 1.00 96.56 157 SER A C 1
ATOM 1179 O O . SER A 1 157 ? 9.393 22.792 -27.670 1.00 96.56 157 SER A O 1
ATOM 1181 N N . THR A 1 158 ? 9.301 24.593 -29.011 1.00 96.38 158 THR A N 1
ATOM 1182 C CA . THR A 1 158 ? 8.119 24.115 -29.747 1.00 96.38 158 THR A CA 1
ATOM 1183 C C . THR A 1 158 ? 8.389 22.787 -30.451 1.00 96.38 158 THR A C 1
ATOM 1185 O O . THR A 1 158 ? 7.557 21.893 -30.373 1.00 96.38 158 THR A O 1
ATOM 1188 N N . ASP A 1 159 ? 9.556 22.630 -31.079 1.00 95.31 159 ASP A N 1
ATOM 1189 C CA . ASP A 1 159 ? 9.909 21.397 -31.792 1.00 95.31 159 ASP A CA 1
ATOM 1190 C C . ASP A 1 159 ? 9.983 20.199 -30.835 1.00 95.31 159 ASP A C 1
ATOM 1192 O O . ASP A 1 159 ? 9.371 19.167 -31.093 1.00 95.31 159 ASP A O 1
ATOM 1196 N N . GLU A 1 160 ? 10.647 20.370 -29.688 1.00 94.69 160 GLU A N 1
ATOM 1197 C CA . GLU A 1 160 ? 10.742 19.337 -28.647 1.00 94.69 160 GLU A CA 1
ATOM 1198 C C . GLU A 1 160 ? 9.368 18.957 -28.082 1.00 94.69 160 GLU A C 1
ATOM 1200 O O . GLU A 1 160 ? 9.063 17.778 -27.920 1.00 94.69 160 GLU A O 1
ATOM 1205 N N . PHE A 1 161 ? 8.516 19.945 -27.804 1.00 96.00 161 PHE A N 1
ATOM 1206 C CA . PHE A 1 161 ? 7.157 19.682 -27.344 1.00 96.00 161 PHE A CA 1
ATOM 1207 C C . PHE A 1 161 ? 6.347 18.923 -28.389 1.00 96.00 161 PHE A C 1
ATOM 1209 O O . PHE A 1 161 ? 5.673 17.962 -28.049 1.00 96.00 161 PHE A O 1
ATOM 1216 N N . MET A 1 162 ? 6.406 19.337 -29.657 1.00 95.50 162 MET A N 1
ATOM 1217 C CA . MET A 1 162 ? 5.655 18.692 -30.734 1.00 95.50 162 MET A CA 1
ATOM 1218 C C . MET A 1 162 ? 6.131 17.263 -30.991 1.00 95.50 162 MET A C 1
ATOM 1220 O O . MET A 1 162 ? 5.311 16.426 -31.363 1.00 95.50 162 MET A O 1
ATOM 1224 N N . GLU A 1 163 ? 7.420 16.986 -30.796 1.00 93.25 163 GLU A N 1
ATOM 1225 C CA . GLU A 1 163 ? 7.977 15.634 -30.846 1.00 93.25 163 GLU A CA 1
ATOM 1226 C C . GLU A 1 163 ? 7.440 14.769 -29.699 1.00 93.25 163 GLU A C 1
ATOM 1228 O O . GLU A 1 163 ? 6.979 13.662 -29.951 1.00 93.25 163 GLU A O 1
ATOM 1233 N N . ARG A 1 164 ? 7.427 15.283 -28.461 1.00 93.12 164 ARG A N 1
ATOM 1234 C CA . ARG A 1 164 ? 6.913 14.543 -27.292 1.00 93.12 164 ARG A CA 1
ATOM 1235 C C . ARG A 1 164 ? 5.391 14.425 -27.271 1.00 93.12 164 ARG A C 1
ATOM 1237 O O . ARG A 1 164 ? 4.856 13.473 -26.731 1.00 93.12 164 ARG A O 1
ATOM 1244 N N . TRP A 1 165 ? 4.667 15.395 -27.816 1.00 94.81 165 TRP A N 1
ATOM 1245 C CA . TRP A 1 165 ? 3.203 15.411 -27.788 1.00 94.81 165 TRP A CA 1
ATOM 1246 C C . TRP A 1 165 ? 2.574 14.459 -28.817 1.00 94.81 165 TRP A C 1
ATOM 1248 O O . TRP A 1 165 ? 1.384 14.155 -28.749 1.00 94.81 165 TRP A O 1
ATOM 1258 N N . GLN A 1 166 ? 3.367 13.963 -29.765 1.00 90.12 166 GLN A N 1
ATOM 1259 C CA . GLN A 1 166 ? 3.003 12.819 -30.595 1.00 90.12 166 GLN A CA 1
ATOM 1260 C C . GLN A 1 166 ? 3.235 11.551 -29.764 1.00 90.12 166 GLN A C 1
ATOM 1262 O O . GLN A 1 166 ? 4.364 11.064 -29.704 1.00 90.12 166 GLN A O 1
ATOM 1267 N N . SER A 1 167 ? 2.197 11.047 -29.079 1.00 75.00 167 SER A N 1
ATOM 1268 C CA . SER A 1 167 ? 2.334 9.775 -28.360 1.00 75.00 167 SER A CA 1
ATOM 1269 C C . SER A 1 167 ? 2.657 8.663 -29.359 1.00 75.00 167 SER A C 1
ATOM 1271 O O . SER A 1 167 ? 2.224 8.665 -30.513 1.00 75.00 167 SER A O 1
ATOM 1273 N N . ARG A 1 168 ? 3.500 7.732 -28.914 1.00 71.94 168 ARG A N 1
ATOM 1274 C CA . ARG A 1 168 ? 3.898 6.551 -29.686 1.00 71.94 168 ARG A CA 1
ATOM 1275 C C . ARG A 1 168 ? 2.987 5.357 -29.421 1.00 71.94 168 ARG A C 1
ATOM 1277 O O . ARG A 1 168 ? 3.245 4.282 -29.963 1.00 71.94 168 ARG A O 1
ATOM 1284 N N . VAL A 1 169 ? 1.970 5.521 -28.574 1.00 67.50 169 VAL A N 1
ATOM 1285 C CA . VAL A 1 169 ? 1.090 4.436 -28.150 1.00 67.50 169 VAL A CA 1
ATOM 1286 C C . VAL A 1 169 ? -0.250 4.527 -28.873 1.00 67.50 169 VAL A C 1
ATOM 1288 O O . VAL A 1 169 ? -1.057 5.422 -28.631 1.00 67.50 169 VAL A O 1
ATOM 1291 N N . GLY A 1 170 ? -0.478 3.558 -29.762 1.00 79.81 170 GLY A N 1
ATOM 1292 C CA . GLY A 1 170 ? -1.722 3.424 -30.518 1.00 79.81 170 GLY A CA 1
ATOM 1293 C C . GLY A 1 170 ? -2.037 4.643 -31.385 1.00 79.81 170 GLY A C 1
ATOM 1294 O O . GLY A 1 170 ? -1.149 5.268 -31.967 1.00 79.81 170 GLY A O 1
ATOM 1295 N N . ASP A 1 171 ? -3.322 4.962 -31.458 1.00 86.19 171 ASP A N 1
ATOM 1296 C CA . ASP A 1 171 ? -3.893 6.039 -32.263 1.00 86.19 171 ASP A CA 1
ATOM 1297 C C . ASP A 1 171 ? -3.989 7.402 -31.529 1.00 86.19 171 ASP A C 1
ATOM 1299 O O . ASP A 1 171 ? -4.663 8.341 -31.981 1.00 86.19 171 ASP A O 1
ATOM 1303 N N . VAL A 1 172 ? -3.297 7.539 -30.392 1.00 88.38 172 VAL A N 1
ATOM 1304 C CA . VAL A 1 172 ? -3.245 8.769 -29.588 1.00 88.38 172 VAL A CA 1
ATOM 1305 C C . VAL A 1 172 ? -2.208 9.740 -30.177 1.00 88.38 172 VAL A C 1
ATOM 1307 O O . VAL A 1 172 ? -1.008 9.572 -30.012 1.00 88.38 172 VAL A O 1
ATOM 1310 N N . ASP A 1 173 ? -2.655 10.806 -30.844 1.00 93.44 173 ASP A N 1
ATOM 1311 C CA . ASP A 1 173 ? -1.791 11.821 -31.472 1.00 93.44 173 ASP A CA 1
ATOM 1312 C C . ASP A 1 173 ? -2.142 13.210 -30.938 1.00 93.44 173 ASP A C 1
ATOM 1314 O O . ASP A 1 173 ? -3.276 13.657 -31.088 1.00 93.44 173 ASP A O 1
ATOM 1318 N N . ARG A 1 174 ? -1.180 13.936 -30.351 1.00 95.56 174 ARG A N 1
ATOM 1319 C CA . ARG A 1 174 ? -1.368 15.318 -29.861 1.00 95.56 174 ARG A CA 1
ATOM 1320 C C . ARG A 1 174 ? -2.621 15.456 -29.005 1.00 95.56 174 ARG A C 1
ATOM 1322 O O . ARG A 1 174 ? -3.503 16.285 -29.252 1.00 95.56 174 ARG A O 1
ATOM 1329 N N . PHE A 1 175 ? -2.698 14.588 -28.006 1.00 96.06 175 PHE A N 1
ATOM 1330 C CA . PHE A 1 175 ? -3.847 14.471 -27.133 1.00 96.06 175 PHE A CA 1
ATOM 1331 C C . PHE A 1 175 ? -3.852 15.560 -26.055 1.00 96.06 175 PHE A C 1
ATOM 1333 O O . PHE A 1 175 ? -2.850 15.781 -25.367 1.00 96.06 175 PHE A O 1
ATOM 1340 N N . ALA A 1 176 ? -4.988 16.235 -25.886 1.00 97.69 176 ALA A N 1
ATOM 1341 C CA . ALA A 1 176 ? -5.191 17.218 -24.829 1.00 97.69 176 ALA A CA 1
ATOM 1342 C C . ALA A 1 176 ? -6.569 17.099 -24.175 1.00 97.69 176 ALA A C 1
ATOM 1344 O O . ALA A 1 176 ? -7.580 16.910 -24.851 1.00 97.69 176 ALA A O 1
ATOM 1345 N N . THR A 1 177 ? -6.620 17.335 -22.868 1.00 98.19 177 THR A N 1
ATOM 1346 C CA . THR A 1 177 ? -7.853 17.554 -22.109 1.00 98.19 177 THR A CA 1
ATOM 1347 C C . THR A 1 177 ? -7.920 19.014 -21.679 1.00 98.19 177 THR A C 1
ATOM 1349 O O . THR A 1 177 ? -6.957 19.571 -21.151 1.00 98.19 177 THR A O 1
ATOM 1352 N N . VAL A 1 178 ? -9.058 19.656 -21.924 1.00 98.44 178 VAL A N 1
ATOM 1353 C CA . VAL A 1 178 ? -9.279 21.078 -21.654 1.00 98.44 178 VAL A CA 1
ATOM 1354 C C . VAL A 1 178 ? -10.366 21.229 -20.608 1.00 98.44 178 VAL A C 1
ATOM 1356 O O . VAL A 1 178 ? -11.426 20.614 -20.718 1.00 98.44 178 VAL A O 1
ATOM 1359 N N . TYR A 1 179 ? -10.119 22.108 -19.643 1.00 98.44 179 TYR A N 1
ATOM 1360 C CA . TYR A 1 179 ? -10.992 22.373 -18.509 1.00 98.44 179 TYR A CA 1
ATOM 1361 C C . TYR A 1 179 ? -11.336 23.862 -18.454 1.00 98.44 179 TYR A C 1
ATOM 1363 O O . TYR A 1 179 ? -10.452 24.716 -18.426 1.00 98.44 179 TYR A O 1
ATOM 1371 N N . GLY A 1 180 ? -12.623 24.185 -18.452 1.00 97.81 180 GLY A N 1
ATOM 1372 C CA . GLY A 1 180 ? -13.145 25.545 -18.356 1.00 97.81 180 GLY A CA 1
ATOM 1373 C C . GLY A 1 180 ? -13.950 25.768 -17.081 1.00 97.81 180 GLY A C 1
ATOM 1374 O O . GLY A 1 180 ? -14.308 24.822 -16.373 1.00 97.81 180 GLY A O 1
ATOM 1375 N N . ALA A 1 181 ? -14.275 27.027 -16.803 1.00 96.94 181 ALA A N 1
ATOM 1376 C CA . ALA A 1 181 ? -15.196 27.369 -15.727 1.00 96.94 181 ALA A CA 1
ATOM 1377 C C . ALA A 1 181 ? -16.585 26.750 -15.975 1.00 96.94 181 ALA A C 1
ATOM 1379 O O . ALA A 1 181 ? -16.932 26.362 -17.093 1.00 96.94 181 ALA A O 1
ATOM 1380 N N . LYS A 1 182 ? -17.412 26.657 -14.927 1.00 95.81 182 LYS A N 1
ATOM 1381 C CA . LYS A 1 182 ? -18.784 26.153 -15.064 1.00 95.81 182 LYS A CA 1
ATOM 1382 C C . LYS A 1 182 ? -19.545 26.945 -16.130 1.00 95.81 182 LYS A C 1
ATOM 1384 O O . LYS A 1 182 ? -19.731 28.149 -15.981 1.00 95.81 182 LYS A O 1
ATOM 1389 N N . GLY A 1 183 ? -20.065 26.250 -17.139 1.00 94.75 183 GLY A N 1
ATOM 1390 C CA . GLY A 1 183 ? -20.841 26.877 -18.212 1.00 94.75 183 GLY A CA 1
ATOM 1391 C C . GLY A 1 183 ? -19.991 27.408 -19.365 1.00 94.75 183 GLY A C 1
ATOM 1392 O O . GLY A 1 183 ? -20.558 27.928 -20.325 1.00 94.75 183 GLY A O 1
ATOM 1393 N N . ASP A 1 184 ? -18.666 27.232 -19.323 1.00 96.25 184 ASP A N 1
ATOM 1394 C CA . ASP A 1 184 ? -17.832 27.451 -20.497 1.00 96.25 184 ASP A CA 1
ATOM 1395 C C . ASP A 1 184 ? -18.288 26.529 -21.626 1.00 96.25 184 ASP A C 1
ATOM 1397 O O . ASP A 1 184 ? -18.360 25.306 -21.467 1.00 96.25 184 ASP A O 1
ATOM 1401 N N . MET A 1 185 ? -18.551 27.131 -22.784 1.00 95.06 185 MET A N 1
ATOM 1402 C CA . MET A 1 185 ? -18.849 26.417 -24.019 1.00 95.06 185 MET A CA 1
ATOM 1403 C C . MET A 1 185 ? -17.529 25.938 -24.628 1.00 95.06 185 MET A C 1
ATOM 1405 O O . MET A 1 185 ? -16.839 26.678 -25.341 1.00 95.06 185 MET A O 1
ATOM 1409 N N . LEU A 1 186 ? -17.142 24.711 -24.284 1.00 96.00 186 LEU A N 1
ATOM 1410 C CA . LEU A 1 186 ? -16.062 24.004 -24.962 1.00 96.00 186 LEU A CA 1
ATOM 1411 C C . LEU A 1 186 ? -16.594 23.459 -26.298 1.00 96.00 186 LEU A C 1
ATOM 1413 O O . LEU A 1 186 ? -17.736 22.991 -26.344 1.00 96.00 186 LEU A O 1
ATOM 1417 N N . PRO A 1 187 ? -15.816 23.529 -27.393 1.00 95.00 187 PRO A N 1
ATOM 1418 C CA . PRO A 1 187 ? -16.131 22.765 -28.593 1.00 95.00 187 PRO A CA 1
ATOM 1419 C C . PRO A 1 187 ? -16.340 21.281 -28.249 1.00 95.00 187 PRO A C 1
ATOM 1421 O O . PRO A 1 187 ? -15.698 20.789 -27.322 1.00 95.00 187 PRO A O 1
ATOM 1424 N N . PRO A 1 188 ? -17.204 20.552 -28.975 1.00 96.19 188 PRO A N 1
ATOM 1425 C CA . PRO A 1 188 ? -17.341 19.117 -28.767 1.00 96.19 188 PRO A CA 1
ATOM 1426 C C . PRO A 1 188 ? -15.981 18.420 -28.860 1.00 96.19 188 PRO A C 1
ATOM 1428 O O . PRO A 1 188 ? -15.202 18.701 -29.779 1.00 96.19 188 PRO A O 1
ATOM 1431 N N . GLY A 1 189 ? -15.710 17.524 -27.912 1.00 94.44 189 GLY A N 1
ATOM 1432 C CA . GLY A 1 189 ? -14.477 16.754 -27.890 1.00 94.44 189 GLY A CA 1
ATOM 1433 C C . GLY A 1 189 ? -14.284 15.920 -29.159 1.00 94.44 189 GLY A C 1
ATOM 1434 O O . GLY A 1 189 ? -15.237 15.543 -29.848 1.00 94.44 189 GLY A O 1
ATOM 1435 N N . ARG A 1 190 ? -13.025 15.618 -29.472 1.00 95.44 190 ARG A N 1
ATOM 1436 C CA . ARG A 1 190 ? -12.627 14.838 -30.650 1.00 95.44 190 ARG A CA 1
ATOM 1437 C C . ARG A 1 190 ? -11.767 13.665 -30.215 1.00 95.44 190 ARG A C 1
ATOM 1439 O O . ARG A 1 190 ? -10.554 13.777 -30.234 1.00 95.44 190 ARG A O 1
ATOM 1446 N N . LYS A 1 191 ? -12.368 12.539 -29.830 1.00 90.69 191 LYS A N 1
ATOM 1447 C CA . LYS A 1 191 ? -11.584 11.334 -29.496 1.00 90.69 191 LYS A CA 1
ATOM 1448 C C . LYS A 1 191 ? -10.925 10.718 -30.740 1.00 90.69 191 LYS A C 1
ATOM 1450 O O . LYS A 1 191 ? -9.792 10.273 -30.669 1.00 90.69 191 LYS A O 1
ATOM 1455 N N . GLY A 1 192 ? -11.584 10.796 -31.900 1.00 88.94 192 GLY A N 1
ATOM 1456 C CA . GLY A 1 192 ? -11.036 10.280 -33.157 1.00 88.94 192 GLY A CA 1
ATOM 1457 C C . GLY A 1 192 ? -10.796 8.770 -33.099 1.00 88.94 192 GLY A C 1
ATOM 1458 O O . GLY A 1 192 ? -11.605 8.043 -32.529 1.00 88.94 192 GLY A O 1
ATOM 1459 N N . ASN A 1 193 ? -9.690 8.336 -33.691 1.00 82.88 193 ASN A N 1
ATOM 1460 C CA . ASN A 1 193 ? -9.174 6.968 -33.646 1.00 82.88 193 ASN A CA 1
ATOM 1461 C C . ASN A 1 193 ? -8.733 6.536 -32.233 1.00 82.88 193 ASN A C 1
ATOM 1463 O O . ASN A 1 193 ? -8.978 5.397 -31.875 1.00 82.88 193 ASN A O 1
ATOM 1467 N N . ALA A 1 194 ? -8.283 7.460 -31.374 1.00 85.00 194 ALA A N 1
ATOM 1468 C CA . ALA A 1 194 ? -7.943 7.171 -29.973 1.00 85.00 194 ALA A CA 1
ATOM 1469 C C . ALA A 1 194 ? -9.130 6.739 -29.081 1.00 85.00 194 ALA A C 1
ATOM 1471 O O . ALA A 1 194 ? -8.974 6.548 -27.877 1.00 85.00 194 ALA A O 1
ATOM 1472 N N . ALA A 1 195 ? -10.358 6.667 -29.607 1.00 82.12 195 ALA A N 1
ATOM 1473 C CA . ALA A 1 195 ? -11.527 6.321 -28.803 1.00 82.12 195 ALA A CA 1
ATOM 1474 C C . ALA A 1 195 ? -11.420 4.920 -28.178 1.00 82.12 195 ALA A C 1
ATOM 1476 O O . ALA A 1 195 ? -11.893 4.735 -27.056 1.00 82.12 195 ALA A O 1
ATOM 1477 N N . GLU A 1 196 ? -10.805 3.968 -28.882 1.00 77.56 196 GLU A N 1
ATOM 1478 C CA . GLU A 1 196 ? -10.649 2.586 -28.426 1.00 77.56 196 GLU A CA 1
ATOM 1479 C C . GLU A 1 196 ? -9.580 2.482 -27.330 1.00 77.56 196 GLU A C 1
ATOM 1481 O O . GLU A 1 196 ? -9.860 1.940 -26.259 1.00 77.56 196 GLU A O 1
ATOM 1486 N N . GLU A 1 197 ? -8.410 3.101 -27.508 1.00 81.56 197 GLU A N 1
ATOM 1487 C CA . GLU A 1 197 ? -7.355 3.135 -26.486 1.00 81.56 197 GLU A CA 1
ATOM 1488 C C . GLU A 1 197 ? -7.799 3.867 -25.217 1.00 81.56 197 GLU A C 1
ATOM 1490 O O . GLU A 1 197 ? -7.512 3.433 -24.099 1.00 81.56 197 GLU A O 1
ATOM 1495 N N . LEU A 1 198 ? -8.554 4.957 -25.364 1.00 81.62 198 LEU A N 1
ATOM 1496 C CA . LEU A 1 198 ? -9.121 5.661 -24.216 1.00 81.62 198 LEU A CA 1
ATOM 1497 C C . LEU A 1 198 ? -10.154 4.792 -23.486 1.00 81.62 198 LEU A C 1
ATOM 1499 O O . LEU A 1 198 ? -10.120 4.718 -22.259 1.00 81.62 198 LEU A O 1
ATOM 1503 N N . ALA A 1 199 ? -11.023 4.089 -24.221 1.00 81.12 199 ALA A N 1
ATOM 1504 C CA . ALA A 1 199 ? -12.010 3.183 -23.631 1.00 81.12 199 ALA A CA 1
ATOM 1505 C C . ALA A 1 199 ? -11.355 2.021 -22.868 1.00 81.12 199 ALA A C 1
ATOM 1507 O O . ALA A 1 199 ? -11.886 1.551 -21.863 1.00 81.12 199 ALA A O 1
ATOM 1508 N N . VAL A 1 200 ? -10.177 1.584 -23.301 1.00 79.06 200 VAL A N 1
ATOM 1509 C CA . VAL A 1 200 ? -9.369 0.594 -22.586 1.00 79.06 200 VAL A CA 1
ATOM 1510 C C . VAL A 1 200 ? -8.864 1.144 -21.262 1.00 79.06 200 VAL A C 1
ATOM 1512 O O . VAL A 1 200 ? -8.991 0.473 -20.236 1.00 79.06 200 VAL A O 1
ATOM 1515 N N . MET A 1 201 ? -8.273 2.343 -21.266 1.00 81.06 201 MET A N 1
ATOM 1516 C CA . MET A 1 201 ? -7.795 2.970 -20.031 1.00 81.06 201 MET A CA 1
ATOM 1517 C C . MET A 1 201 ? -8.946 3.142 -19.035 1.00 81.06 201 MET A C 1
ATOM 1519 O O . MET A 1 201 ? -8.767 2.913 -17.834 1.00 81.06 201 MET A O 1
ATOM 1523 N N . ASP A 1 202 ? -10.126 3.506 -19.545 1.00 82.12 202 ASP A N 1
ATOM 1524 C CA . ASP A 1 202 ? -11.377 3.588 -18.795 1.00 82.12 202 ASP A CA 1
ATOM 1525 C C . ASP A 1 202 ? -11.744 2.215 -18.211 1.00 82.12 202 ASP A C 1
ATOM 1527 O O . ASP A 1 202 ? -11.897 2.082 -16.997 1.00 82.12 202 ASP A O 1
ATOM 1531 N N . PHE A 1 203 ? -11.763 1.166 -19.037 1.00 80.62 203 PHE A N 1
ATOM 1532 C CA . PHE A 1 203 ? -12.086 -0.196 -18.614 1.00 80.62 203 PHE A CA 1
ATOM 1533 C C . PHE A 1 203 ? -11.134 -0.736 -17.537 1.00 80.62 203 PHE A C 1
ATOM 1535 O O . PHE A 1 203 ? -11.586 -1.346 -16.565 1.00 80.62 203 PHE A O 1
ATOM 1542 N N . VAL A 1 204 ? -9.824 -0.514 -17.674 1.00 79.75 204 VAL A N 1
ATOM 1543 C CA . VAL A 1 204 ? -8.822 -0.948 -16.684 1.00 79.75 204 VAL A CA 1
ATOM 1544 C C . VAL A 1 204 ? -9.046 -0.245 -15.342 1.00 79.75 204 VAL A C 1
ATOM 1546 O O . VAL A 1 204 ? -9.014 -0.896 -14.295 1.00 79.75 204 VAL A O 1
ATOM 1549 N N . ASN A 1 205 ? -9.338 1.059 -15.359 1.00 80.75 205 ASN A N 1
ATOM 1550 C CA . ASN A 1 205 ? -9.653 1.812 -14.143 1.00 80.75 205 ASN A CA 1
ATOM 1551 C C . ASN A 1 205 ? -10.987 1.360 -13.515 1.00 80.75 205 ASN A C 1
ATOM 1553 O O . ASN A 1 205 ? -11.059 1.138 -12.301 1.00 80.75 205 ASN A O 1
ATOM 1557 N N . ASP A 1 206 ? -12.025 1.161 -14.328 1.00 77.56 206 ASP A N 1
ATOM 1558 C CA . ASP A 1 206 ? -13.372 0.790 -13.879 1.00 77.56 206 ASP A CA 1
ATOM 1559 C C . ASP A 1 206 ? -13.484 -0.659 -13.413 1.00 77.56 206 ASP A C 1
ATOM 1561 O O . ASP A 1 206 ? -14.260 -0.970 -12.506 1.00 77.56 206 ASP A O 1
ATOM 1565 N N . SER A 1 207 ? -12.650 -1.548 -13.944 1.00 71.38 207 SER A N 1
ATOM 1566 C CA . SER A 1 207 ? -12.509 -2.920 -13.452 1.00 71.38 207 SER A CA 1
ATOM 1567 C C . SER A 1 207 ? -12.166 -2.964 -11.956 1.00 71.38 207 SER A C 1
ATOM 1569 O O . SER A 1 207 ? -12.564 -3.899 -11.258 1.00 71.38 207 SER A O 1
ATOM 1571 N N . GLY A 1 208 ? -11.508 -1.924 -11.428 1.00 62.81 208 GLY A N 1
ATOM 1572 C CA . GLY A 1 208 ? -11.284 -1.746 -9.992 1.00 62.81 208 GLY A CA 1
ATOM 1573 C C . GLY A 1 208 ? -12.518 -1.326 -9.186 1.00 62.81 208 GLY A C 1
ATOM 1574 O O . GLY A 1 208 ? -12.590 -1.614 -7.991 1.00 62.81 208 GLY A O 1
ATOM 1575 N N . ASN A 1 209 ? -13.517 -0.688 -9.807 1.00 52.19 209 ASN A N 1
ATOM 1576 C CA . ASN A 1 209 ? -14.720 -0.180 -9.132 1.00 52.19 209 ASN A CA 1
ATOM 1577 C C . ASN A 1 209 ? -15.704 -1.287 -8.711 1.00 52.19 209 ASN A C 1
ATOM 1579 O O . ASN A 1 209 ? -16.513 -1.074 -7.808 1.00 52.19 209 ASN A O 1
ATOM 1583 N N . HIS A 1 210 ? -15.636 -2.483 -9.303 1.00 49.50 210 HIS A N 1
ATOM 1584 C CA . HIS A 1 210 ? -16.587 -3.564 -9.017 1.00 49.50 210 HIS A CA 1
ATOM 1585 C C . HIS A 1 210 ? -16.255 -4.424 -7.786 1.00 49.50 210 HIS A C 1
ATOM 1587 O O . HIS A 1 210 ? -16.943 -5.414 -7.542 1.00 49.50 210 HIS A O 1
ATOM 1593 N N . GLY A 1 211 ? -15.224 -4.085 -6.999 1.00 38.47 211 GLY A N 1
ATOM 1594 C CA . GLY A 1 211 ? -14.876 -4.793 -5.754 1.00 38.47 211 GLY A CA 1
ATOM 1595 C C . GLY A 1 211 ? -14.438 -6.255 -5.935 1.00 38.47 211 GLY A C 1
ATOM 1596 O O . GLY A 1 211 ? -14.063 -6.917 -4.968 1.00 38.47 211 GLY A O 1
ATOM 1597 N N . ASN A 1 212 ? -14.448 -6.757 -7.169 1.00 39.62 212 ASN A N 1
ATOM 1598 C CA . ASN A 1 212 ? -13.863 -8.026 -7.545 1.00 39.62 212 ASN A CA 1
ATOM 1599 C C . ASN A 1 212 ? -12.393 -7.771 -7.849 1.00 39.62 212 ASN A C 1
ATOM 1601 O O . ASN A 1 212 ? -12.069 -7.019 -8.765 1.00 39.62 212 ASN A O 1
ATOM 1605 N N . VAL A 1 213 ? -11.499 -8.422 -7.108 1.00 46.50 213 VAL A N 1
ATOM 1606 C CA . VAL A 1 213 ? -10.105 -8.567 -7.528 1.00 46.50 213 VAL A CA 1
ATOM 1607 C C . VAL A 1 213 ? -10.133 -9.385 -8.819 1.00 46.50 213 VAL A C 1
ATOM 1609 O O . VAL A 1 213 ? -10.177 -10.616 -8.789 1.00 46.50 213 VAL A O 1
ATOM 1612 N N . ILE A 1 214 ? -10.206 -8.713 -9.969 1.00 53.97 214 ILE A N 1
ATOM 1613 C CA . ILE A 1 214 ? -10.046 -9.372 -11.258 1.00 53.97 214 ILE A CA 1
ATOM 1614 C C . ILE A 1 214 ? -8.584 -9.806 -11.303 1.00 53.97 214 ILE A C 1
ATOM 1616 O O . ILE A 1 214 ? -7.683 -8.983 -11.424 1.00 53.97 214 ILE A O 1
ATOM 1620 N N . SER A 1 215 ? -8.335 -11.106 -11.132 1.00 59.81 215 SER A N 1
ATOM 1621 C CA . SER A 1 215 ? -6.987 -11.659 -11.287 1.00 59.81 215 SER A CA 1
ATOM 1622 C C . SER A 1 215 ? -6.424 -11.280 -12.660 1.00 59.81 215 SER A C 1
ATOM 1624 O O . SER A 1 215 ? -7.188 -11.272 -13.624 1.00 59.81 215 SER A O 1
ATOM 1626 N N . GLU A 1 216 ? -5.111 -11.072 -12.771 1.00 55.56 216 GLU A N 1
ATOM 1627 C CA . GLU A 1 216 ? -4.400 -10.787 -14.034 1.00 55.56 216 GLU A CA 1
ATOM 1628 C C . GLU A 1 216 ? -4.848 -11.723 -15.168 1.00 55.56 216 GLU A C 1
ATOM 1630 O O . GLU A 1 216 ? -5.187 -11.280 -16.258 1.00 55.56 216 GLU A O 1
ATOM 1635 N N . ARG A 1 217 ? -5.010 -13.015 -14.860 1.00 58.50 217 ARG A N 1
ATOM 1636 C CA . ARG A 1 217 ? -5.521 -14.027 -15.793 1.00 58.50 217 ARG A CA 1
ATOM 1637 C C . ARG A 1 217 ? -6.943 -13.753 -16.285 1.00 58.50 217 ARG A C 1
ATOM 1639 O O . ARG A 1 217 ? -7.250 -14.000 -17.443 1.00 58.50 217 ARG A O 1
ATOM 1646 N N . ARG A 1 218 ? -7.828 -13.278 -15.408 1.00 61.91 218 ARG A N 1
ATOM 1647 C CA . ARG A 1 218 ? -9.217 -12.948 -15.755 1.00 61.91 218 ARG A CA 1
ATOM 1648 C C . ARG A 1 218 ? -9.293 -11.648 -16.544 1.00 61.91 218 ARG A C 1
ATOM 1650 O O . ARG A 1 218 ? -10.128 -11.565 -17.432 1.00 61.91 218 ARG A O 1
ATOM 1657 N N . LEU A 1 219 ? -8.430 -10.679 -16.247 1.00 63.72 219 LEU A N 1
ATOM 1658 C CA . LEU A 1 219 ? -8.344 -9.440 -17.009 1.00 63.72 219 LEU A CA 1
ATOM 1659 C C . LEU A 1 219 ? -7.789 -9.711 -18.409 1.00 63.72 219 LEU A C 1
ATOM 1661 O O . LEU A 1 219 ? -8.442 -9.361 -19.379 1.00 63.72 219 LEU A O 1
ATOM 1665 N N . ALA A 1 220 ? -6.683 -10.450 -18.514 1.00 64.19 220 ALA A N 1
ATOM 1666 C CA . ALA A 1 220 ? -6.134 -10.912 -19.787 1.00 64.19 220 ALA A CA 1
ATOM 1667 C C . ALA A 1 220 ? -7.158 -11.719 -20.603 1.00 64.19 220 ALA A C 1
ATOM 1669 O O . ALA A 1 220 ? -7.256 -11.532 -21.808 1.00 64.19 220 ALA A O 1
ATOM 1670 N N . GLN A 1 221 ? -7.973 -12.559 -19.951 1.00 64.81 221 GLN A N 1
ATOM 1671 C CA . GLN A 1 221 ? -9.067 -13.277 -20.610 1.00 64.81 221 GLN A CA 1
ATOM 1672 C C . GLN A 1 221 ? -10.161 -12.328 -21.120 1.00 64.81 221 GLN A C 1
ATOM 1674 O O . GLN A 1 221 ? -10.596 -12.480 -22.248 1.00 64.81 221 GLN A O 1
ATOM 1679 N N . ILE A 1 222 ? -10.600 -11.343 -20.325 1.00 65.56 222 ILE A N 1
ATOM 1680 C CA . ILE A 1 222 ? -11.612 -10.368 -20.771 1.00 65.56 222 ILE A CA 1
ATOM 1681 C C . ILE A 1 222 ? -11.082 -9.543 -21.947 1.00 65.56 222 ILE A C 1
ATOM 1683 O O . ILE A 1 222 ? -11.815 -9.314 -22.903 1.00 65.56 222 ILE A O 1
ATOM 1687 N N . LEU A 1 223 ? -9.811 -9.142 -21.890 1.00 67.25 223 LEU A N 1
ATOM 1688 C CA . LEU A 1 223 ? -9.152 -8.415 -22.968 1.00 67.25 223 LEU A CA 1
ATOM 1689 C C . LEU A 1 223 ? -9.054 -9.283 -24.234 1.00 67.25 223 LEU A C 1
ATOM 1691 O O . LEU A 1 223 ? -9.422 -8.822 -25.304 1.00 67.25 223 LEU A O 1
ATOM 1695 N N . ALA A 1 224 ? -8.667 -10.554 -24.112 1.00 67.88 224 ALA A N 1
ATOM 1696 C CA . ALA A 1 224 ? -8.616 -11.491 -25.238 1.00 67.88 224 ALA A CA 1
ATOM 1697 C C . ALA A 1 224 ? -10.003 -11.865 -25.803 1.00 67.88 224 ALA A C 1
ATOM 1699 O O . ALA A 1 224 ? -10.119 -12.180 -26.983 1.00 67.88 224 ALA A O 1
ATOM 1700 N N . ASP A 1 225 ? -11.053 -11.847 -24.976 1.00 67.81 225 ASP A N 1
ATOM 1701 C CA . ASP A 1 225 ? -12.425 -12.164 -25.392 1.00 67.81 225 ASP A CA 1
ATOM 1702 C C . ASP A 1 225 ? -13.114 -10.966 -26.088 1.00 67.81 225 ASP A C 1
ATOM 1704 O O . ASP A 1 225 ? -14.078 -11.161 -26.831 1.00 67.81 225 ASP A O 1
ATOM 1708 N N . GLN A 1 226 ? -12.665 -9.731 -25.823 1.00 63.41 226 GLN A N 1
ATOM 1709 C CA . GLN A 1 226 ? -13.293 -8.492 -26.311 1.00 63.41 226 GLN A CA 1
ATOM 1710 C C . GLN A 1 226 ? -12.502 -7.769 -27.406 1.00 63.41 226 GLN A C 1
ATOM 1712 O O . GLN A 1 226 ? -13.110 -7.017 -28.166 1.00 63.41 226 GLN A O 1
ATOM 1717 N N . TYR A 1 227 ? -11.193 -7.999 -27.492 1.00 68.19 227 TYR A N 1
ATOM 1718 C CA . TYR A 1 227 ? -10.276 -7.271 -28.367 1.00 68.19 227 TYR A CA 1
ATOM 1719 C C . TYR A 1 227 ? -9.438 -8.236 -29.212 1.00 68.19 227 TYR A C 1
ATOM 1721 O O . TYR A 1 227 ? -9.286 -9.416 -28.883 1.00 68.19 227 TYR A O 1
ATOM 1729 N N . THR A 1 228 ? -8.891 -7.749 -30.324 1.00 71.88 228 THR A N 1
ATOM 1730 C CA . THR A 1 228 ? -7.985 -8.537 -31.168 1.00 71.88 228 THR A CA 1
ATOM 1731 C C . THR A 1 228 ? -6.674 -8.853 -30.437 1.00 71.88 228 THR A C 1
ATOM 1733 O O . THR A 1 228 ? -6.314 -8.213 -29.454 1.00 71.88 228 THR A O 1
ATOM 1736 N N . GLU A 1 229 ? -5.918 -9.851 -30.903 1.00 58.03 229 GLU A N 1
ATOM 1737 C CA . GLU A 1 229 ? -4.656 -10.270 -30.266 1.00 58.03 229 GLU A CA 1
ATOM 1738 C C . GLU A 1 229 ? -3.603 -9.141 -30.221 1.00 58.03 229 GLU A C 1
ATOM 1740 O O . GLU A 1 229 ? -2.857 -9.015 -29.248 1.00 58.03 229 GLU A O 1
ATOM 1745 N N . VAL A 1 230 ? -3.584 -8.282 -31.248 1.00 54.31 230 VAL A N 1
ATOM 1746 C CA . VAL A 1 230 ? -2.707 -7.100 -31.332 1.00 54.31 230 VAL A CA 1
ATOM 1747 C C . VAL A 1 230 ? -3.151 -6.019 -30.355 1.00 54.31 230 VAL A C 1
ATOM 1749 O O . VAL A 1 230 ? -2.308 -5.456 -29.657 1.00 54.31 230 VAL A O 1
ATOM 1752 N N . GLU A 1 231 ? -4.460 -5.765 -30.267 1.00 57.44 231 GLU A N 1
ATOM 1753 C CA . GLU A 1 231 ? -5.018 -4.873 -29.255 1.00 57.44 231 GLU A CA 1
ATOM 1754 C C . GLU A 1 231 ? -4.619 -5.394 -27.877 1.00 57.44 231 GLU A C 1
ATOM 1756 O O . GLU A 1 231 ? -3.855 -4.717 -27.198 1.00 57.44 231 GLU A O 1
ATOM 1761 N N . ALA A 1 232 ? -4.988 -6.629 -27.519 1.00 58.38 232 ALA A N 1
ATOM 1762 C CA . ALA A 1 232 ? -4.714 -7.257 -26.223 1.00 58.38 232 ALA A CA 1
ATOM 1763 C C . ALA A 1 232 ? -3.243 -7.163 -25.770 1.00 58.38 232 ALA A C 1
ATOM 1765 O O . ALA A 1 232 ? -2.981 -6.949 -24.581 1.00 58.38 232 ALA A O 1
ATOM 1766 N N . ALA A 1 233 ? -2.276 -7.257 -26.688 1.00 60.00 233 ALA A N 1
ATOM 1767 C CA . ALA A 1 233 ? -0.857 -7.064 -26.385 1.00 60.00 233 ALA A CA 1
ATOM 1768 C C . ALA A 1 233 ? -0.529 -5.622 -25.941 1.00 60.00 233 ALA A C 1
ATOM 1770 O O . ALA A 1 233 ? 0.144 -5.435 -24.922 1.00 60.00 233 ALA A O 1
ATOM 1771 N N . SER A 1 234 ? -1.057 -4.611 -26.638 1.00 54.12 234 SER A N 1
ATOM 1772 C CA . SER A 1 234 ? -0.967 -3.197 -26.237 1.00 54.12 234 SER A CA 1
ATOM 1773 C C . SER A 1 234 ? -1.693 -2.935 -24.907 1.00 54.12 234 SER A C 1
ATOM 1775 O O . SER A 1 234 ? -1.180 -2.218 -24.049 1.00 54.12 234 SER A O 1
ATOM 1777 N N . LEU A 1 235 ? -2.835 -3.595 -24.663 1.00 58.19 235 LEU A N 1
ATOM 1778 C CA . LEU A 1 235 ? -3.586 -3.499 -23.392 1.00 58.19 235 LEU A CA 1
ATOM 1779 C C . LEU A 1 235 ? -2.776 -4.050 -22.211 1.00 58.19 235 LEU A C 1
ATOM 1781 O O . LEU A 1 235 ? -2.833 -3.527 -21.098 1.00 58.19 235 LEU A O 1
ATOM 1785 N N . THR A 1 236 ? -1.991 -5.098 -22.455 1.00 59.44 236 THR A N 1
ATOM 1786 C CA . THR A 1 236 ? -1.159 -5.724 -21.424 1.00 59.44 236 THR A CA 1
ATOM 1787 C C . THR A 1 236 ? 0.044 -4.837 -21.057 1.00 59.44 236 THR A C 1
ATOM 1789 O O . THR A 1 236 ? 0.447 -4.809 -19.894 1.00 59.44 236 THR A O 1
ATOM 1792 N N . GLN A 1 237 ? 0.568 -4.027 -21.988 1.00 59.25 237 GLN A N 1
ATOM 1793 C CA . GLN A 1 237 ? 1.605 -3.028 -21.677 1.00 59.25 237 GLN A CA 1
ATOM 1794 C C . GLN A 1 237 ? 1.117 -1.972 -20.675 1.00 59.25 237 GLN A C 1
ATOM 1796 O O . GLN A 1 237 ? 1.842 -1.664 -19.730 1.00 59.25 237 GLN A O 1
ATOM 1801 N N . TYR A 1 238 ? -0.124 -1.487 -20.801 1.00 55.84 238 TYR A N 1
ATOM 1802 C CA . TYR A 1 238 ? -0.710 -0.547 -19.834 1.00 55.84 238 TYR A CA 1
ATOM 1803 C C . TYR A 1 238 ? -0.869 -1.144 -18.428 1.00 55.84 238 TYR A C 1
ATOM 1805 O O . TYR A 1 238 ? -0.737 -0.433 -17.429 1.00 55.84 238 TYR A O 1
ATOM 1813 N N . LEU A 1 239 ? -1.095 -2.457 -18.331 1.00 55.09 239 LEU A N 1
ATOM 1814 C CA . LEU A 1 239 ? -1.138 -3.170 -17.052 1.00 55.09 239 LEU A CA 1
ATOM 1815 C C . LEU A 1 239 ? 0.253 -3.327 -16.427 1.00 55.09 239 LEU A C 1
ATOM 1817 O O . LEU A 1 239 ? 0.395 -3.193 -15.211 1.00 55.09 239 LEU A O 1
ATOM 1821 N N . TYR A 1 240 ? 1.285 -3.569 -17.240 1.00 55.03 240 TYR A N 1
ATOM 1822 C CA . TYR A 1 240 ? 2.663 -3.703 -16.760 1.00 55.03 240 TYR A CA 1
ATOM 1823 C C . TYR A 1 240 ? 3.339 -2.364 -16.439 1.00 55.03 240 TYR A C 1
ATOM 1825 O O . TYR A 1 240 ? 4.157 -2.317 -15.520 1.00 55.03 240 TYR A O 1
ATOM 1833 N N . ALA A 1 241 ? 2.942 -1.271 -17.095 1.00 51.09 241 ALA A N 1
ATOM 1834 C CA . ALA A 1 241 ? 3.345 0.091 -16.742 1.00 51.09 241 ALA A CA 1
ATOM 1835 C C . ALA A 1 241 ? 2.997 0.434 -15.276 1.00 51.09 241 ALA A C 1
ATOM 1837 O O . ALA A 1 241 ? 3.816 1.009 -14.562 1.00 51.09 241 ALA A O 1
ATOM 1838 N N . GLY A 1 242 ? 1.844 -0.038 -14.780 1.00 43.38 242 GLY A N 1
ATOM 1839 C CA . GLY A 1 242 ? 1.444 0.077 -13.369 1.00 43.38 242 GLY A CA 1
ATOM 1840 C C . GLY A 1 242 ? 2.318 -0.703 -12.374 1.00 43.38 242 GLY A C 1
ATOM 1841 O O . GLY A 1 242 ? 2.247 -0.470 -11.173 1.00 43.38 242 GLY A O 1
ATOM 1842 N N . ARG A 1 243 ? 3.145 -1.641 -12.852 1.00 40.03 243 ARG A N 1
ATOM 1843 C CA . ARG A 1 243 ? 4.046 -2.469 -12.030 1.00 40.03 243 ARG A CA 1
ATOM 1844 C C . ARG A 1 243 ? 5.461 -1.892 -11.941 1.00 40.03 243 ARG A C 1
ATOM 1846 O O . ARG A 1 243 ? 6.200 -2.224 -11.017 1.00 40.03 243 ARG A O 1
ATOM 1853 N N . ALA A 1 244 ? 5.845 -1.041 -12.892 1.00 35.88 244 ALA A N 1
ATOM 1854 C CA . ALA A 1 244 ? 7.208 -0.539 -13.009 1.00 35.88 244 ALA A CA 1
ATOM 1855 C C . ALA A 1 244 ? 7.601 0.491 -11.933 1.00 35.88 244 ALA A C 1
ATOM 1857 O O . ALA A 1 244 ? 8.793 0.670 -11.687 1.00 35.88 244 ALA A O 1
ATOM 1858 N N . SER A 1 245 ? 6.637 1.102 -11.234 1.00 36.88 245 SER A N 1
ATOM 1859 C CA . SER A 1 245 ? 6.908 1.912 -10.035 1.00 36.88 245 SER A CA 1
ATOM 1860 C C . SER A 1 245 ? 7.308 1.061 -8.816 1.00 36.88 245 SER A C 1
ATOM 1862 O O . SER A 1 245 ? 7.983 1.562 -7.914 1.00 36.88 245 SER A O 1
ATOM 1864 N N . ASP A 1 246 ? 6.990 -0.243 -8.811 1.00 32.31 246 ASP A N 1
ATOM 1865 C CA . ASP A 1 246 ? 7.132 -1.114 -7.632 1.00 32.31 246 ASP A CA 1
ATOM 1866 C C . ASP A 1 246 ? 8.200 -2.221 -7.762 1.00 32.31 246 ASP A C 1
ATOM 1868 O O . ASP A 1 246 ? 8.539 -2.903 -6.789 1.00 32.31 246 ASP A O 1
ATOM 1872 N N . THR A 1 247 ? 8.836 -2.366 -8.929 1.00 30.41 247 THR A N 1
ATOM 1873 C CA . THR A 1 247 ? 9.978 -3.277 -9.110 1.00 30.41 247 THR A CA 1
ATOM 1874 C C . THR A 1 247 ? 11.082 -2.642 -9.948 1.00 30.41 247 THR A C 1
ATOM 1876 O O . THR A 1 247 ? 10.997 -2.594 -11.170 1.00 30.41 247 THR A O 1
ATOM 1879 N N . SER A 1 248 ? 12.183 -2.242 -9.301 1.00 29.62 248 SER A N 1
ATOM 1880 C CA . SER A 1 248 ? 13.470 -2.060 -9.981 1.00 29.62 248 SER A CA 1
ATOM 1881 C C . SER A 1 248 ? 14.094 -3.423 -10.301 1.00 29.62 248 SER A C 1
ATOM 1883 O O . SER A 1 248 ? 15.070 -3.862 -9.687 1.00 29.62 248 SER A O 1
ATOM 1885 N N . GLU A 1 249 ? 13.494 -4.116 -11.259 1.00 30.02 249 GLU A N 1
ATOM 1886 C CA . GLU A 1 249 ? 14.221 -5.019 -12.142 1.00 30.02 249 GLU A CA 1
ATOM 1887 C C . GLU A 1 249 ? 14.373 -4.301 -13.476 1.00 30.02 249 GLU A C 1
ATOM 1889 O O . GLU A 1 249 ? 13.446 -3.668 -13.974 1.00 30.02 249 GLU A O 1
ATOM 1894 N N . SER A 1 250 ? 15.595 -4.314 -13.999 1.00 29.47 250 SER A N 1
ATOM 1895 C CA . SER A 1 250 ? 15.937 -3.706 -15.275 1.00 29.47 250 SER A CA 1
ATOM 1896 C C . SER A 1 250 ? 14.984 -4.195 -16.361 1.00 29.47 250 SER A C 1
ATOM 1898 O O . SER A 1 250 ? 15.001 -5.379 -16.700 1.00 29.47 250 SER A O 1
ATOM 1900 N N . VAL A 1 251 ? 14.207 -3.277 -16.935 1.00 28.81 251 VAL A N 1
ATOM 1901 C CA . VAL A 1 251 ? 13.632 -3.469 -18.263 1.00 28.81 251 VAL A CA 1
ATOM 1902 C C . VAL A 1 251 ? 14.816 -3.559 -19.219 1.00 28.81 251 VAL A C 1
ATOM 1904 O O . VAL A 1 251 ? 15.500 -2.576 -19.496 1.00 28.81 251 VAL A O 1
ATOM 1907 N N . ASP A 1 252 ? 15.126 -4.787 -19.619 1.00 32.06 252 ASP A N 1
ATOM 1908 C CA . ASP A 1 252 ? 16.126 -5.087 -20.628 1.00 32.06 252 ASP A CA 1
ATOM 1909 C C . ASP A 1 252 ? 15.537 -4.718 -21.995 1.00 32.06 252 ASP A C 1
ATOM 1911 O O . ASP A 1 252 ? 14.567 -5.322 -22.463 1.00 32.06 252 ASP A O 1
ATOM 1915 N N . GLU A 1 253 ? 16.102 -3.683 -22.617 1.00 33.97 253 GLU A N 1
ATOM 1916 C CA . GLU A 1 253 ? 15.830 -3.293 -23.999 1.00 33.97 253 GLU A CA 1
ATOM 1917 C C . GLU A 1 253 ? 16.330 -4.389 -24.956 1.00 33.97 253 GLU A C 1
ATOM 1919 O O . GLU A 1 253 ? 17.416 -4.304 -25.538 1.00 33.97 253 GLU A O 1
ATOM 1924 N N . SER A 1 254 ? 15.508 -5.411 -25.187 1.00 30.23 254 SER A N 1
ATOM 1925 C CA . SER A 1 254 ? 15.575 -6.192 -26.421 1.00 30.23 254 SER A CA 1
ATOM 1926 C C . SER A 1 254 ? 14.289 -5.980 -27.211 1.00 30.23 254 SER A C 1
ATOM 1928 O O . SER A 1 254 ? 13.213 -6.443 -26.848 1.00 30.23 254 SER A O 1
ATOM 1930 N N . LEU A 1 255 ? 14.429 -5.198 -28.285 1.00 31.41 255 LEU A N 1
ATOM 1931 C CA . LEU A 1 255 ? 13.441 -4.994 -29.341 1.00 31.41 255 LEU A CA 1
ATOM 1932 C C . LEU A 1 255 ? 12.775 -6.328 -29.708 1.00 31.41 255 LEU A C 1
ATOM 1934 O O . LEU A 1 255 ? 13.429 -7.205 -30.277 1.00 31.41 255 LEU A O 1
ATOM 1938 N N . SER A 1 256 ? 11.481 -6.471 -29.411 1.00 32.44 256 SER A N 1
ATOM 1939 C CA . SER A 1 256 ? 10.683 -7.563 -29.954 1.00 32.44 256 SER A CA 1
ATOM 1940 C C . SER A 1 256 ? 10.335 -7.248 -31.410 1.00 32.44 256 SER A C 1
ATOM 1942 O O . SER A 1 256 ? 10.003 -6.128 -31.799 1.00 32.44 256 SER A O 1
ATOM 1944 N N . ALA A 1 257 ? 10.445 -8.274 -32.242 1.00 33.38 257 ALA A N 1
ATOM 1945 C CA . ALA A 1 257 ? 10.251 -8.248 -33.685 1.00 33.38 257 ALA A CA 1
ATOM 1946 C C . ALA A 1 257 ? 8.821 -7.892 -34.165 1.00 33.38 257 ALA A C 1
ATOM 1948 O O . ALA A 1 257 ? 8.546 -8.031 -35.353 1.00 33.38 257 ALA A O 1
ATOM 1949 N N . SER A 1 258 ? 7.917 -7.433 -33.294 1.00 34.16 258 SER A N 1
ATOM 1950 C CA . SER A 1 258 ? 6.539 -7.059 -33.647 1.00 34.16 258 SER A CA 1
ATOM 1951 C C . SER A 1 258 ? 6.297 -5.546 -33.767 1.00 34.16 258 SER A C 1
ATOM 1953 O O . SER A 1 258 ? 5.200 -5.148 -34.139 1.00 34.16 258 SER A O 1
ATOM 1955 N N . GLN A 1 259 ? 7.297 -4.690 -33.513 1.00 35.19 259 GLN A N 1
ATOM 1956 C CA . GLN A 1 259 ? 7.130 -3.222 -33.487 1.00 35.19 259 GLN A CA 1
ATOM 1957 C C . GLN A 1 259 ? 7.642 -2.471 -34.739 1.00 35.19 259 GLN A C 1
ATOM 1959 O O . GLN A 1 259 ? 7.869 -1.265 -34.693 1.00 35.19 259 GLN A O 1
ATOM 1964 N N . LEU A 1 260 ? 7.824 -3.148 -35.878 1.00 33.66 260 LEU A N 1
ATOM 1965 C CA . LEU A 1 260 ? 8.262 -2.522 -37.140 1.00 33.66 260 LEU A CA 1
ATOM 1966 C C . LEU A 1 260 ? 7.406 -2.939 -38.347 1.00 33.66 260 LEU A C 1
ATOM 1968 O O . LEU A 1 260 ? 7.942 -3.212 -39.418 1.00 33.66 260 LEU A O 1
ATOM 1972 N N . ASP A 1 261 ? 6.079 -2.954 -38.202 1.00 38.47 261 ASP A N 1
ATOM 1973 C CA . ASP A 1 261 ? 5.162 -3.048 -39.352 1.00 38.47 261 ASP A CA 1
ATOM 1974 C C . ASP A 1 261 ? 4.593 -1.675 -39.744 1.00 38.47 261 ASP A C 1
ATOM 1976 O O . ASP A 1 261 ? 3.390 -1.486 -39.893 1.00 38.47 261 ASP A O 1
ATOM 1980 N N . SER A 1 262 ? 5.473 -0.683 -39.934 1.00 38.59 262 SER A N 1
ATOM 1981 C CA . SER A 1 262 ? 5.141 0.452 -40.796 1.00 38.59 262 SER A CA 1
ATOM 1982 C C . SER A 1 262 ? 5.856 0.264 -42.132 1.00 38.59 262 SER A C 1
ATOM 1984 O O . SER A 1 262 ? 7.060 0.476 -42.294 1.00 38.59 262 SER A O 1
ATOM 1986 N N . LYS A 1 263 ? 5.077 -0.160 -43.131 1.00 39.00 263 LYS A N 1
ATOM 1987 C CA . LYS A 1 263 ? 5.492 -0.397 -44.527 1.00 39.00 263 LYS A CA 1
ATOM 1988 C C . LYS A 1 263 ? 6.112 0.828 -45.228 1.00 39.00 263 LYS A C 1
ATOM 1990 O O . LYS A 1 263 ? 6.542 0.717 -46.376 1.00 39.00 263 LYS A O 1
ATOM 1995 N N . ASP A 1 264 ? 6.216 1.965 -44.540 1.00 39.47 264 ASP A N 1
ATOM 1996 C CA . ASP A 1 264 ? 6.766 3.220 -45.050 1.00 39.47 264 ASP A CA 1
ATOM 1997 C C . ASP A 1 264 ? 8.226 3.493 -44.643 1.00 39.47 264 ASP A C 1
ATOM 1999 O O . ASP A 1 264 ? 8.865 4.365 -45.233 1.00 39.47 264 ASP A O 1
ATOM 2003 N N . PHE A 1 265 ? 8.820 2.716 -43.726 1.00 41.69 265 PHE A N 1
ATOM 2004 C CA . PHE A 1 265 ? 10.176 2.991 -43.218 1.00 41.69 265 PHE A CA 1
ATOM 2005 C C . PHE A 1 265 ? 11.316 2.685 -44.217 1.00 41.69 265 PHE A C 1
ATOM 2007 O O . PHE A 1 265 ? 12.415 3.221 -44.095 1.00 41.69 265 PHE A O 1
ATOM 2014 N N . VAL A 1 266 ? 11.074 1.850 -45.235 1.00 44.69 266 VAL A N 1
ATOM 2015 C CA . VAL A 1 266 ? 12.116 1.366 -46.176 1.00 44.69 266 VAL A CA 1
ATOM 2016 C C . VAL A 1 266 ? 12.061 2.075 -47.544 1.00 44.69 266 VAL A C 1
ATOM 2018 O O . VAL A 1 266 ? 12.880 1.827 -48.426 1.00 44.69 266 VAL A O 1
ATOM 2021 N N . ARG A 1 267 ? 11.122 3.008 -47.760 1.00 41.97 267 ARG A N 1
ATOM 2022 C CA . ARG A 1 267 ? 10.845 3.546 -49.108 1.00 41.97 267 ARG A CA 1
ATOM 2023 C C . ARG A 1 267 ? 11.764 4.659 -49.618 1.00 41.97 267 ARG A C 1
ATOM 2025 O O . ARG A 1 267 ? 11.596 5.082 -50.762 1.00 41.97 267 ARG A O 1
ATOM 2032 N N . THR A 1 268 ? 12.761 5.115 -48.865 1.00 41.66 268 THR A N 1
ATOM 2033 C CA . THR A 1 268 ? 13.720 6.108 -49.372 1.00 41.66 268 THR A CA 1
ATOM 2034 C C . THR A 1 268 ? 15.027 5.440 -49.801 1.00 41.66 268 THR A C 1
ATOM 2036 O O . THR A 1 268 ? 15.642 4.681 -49.061 1.00 41.66 268 THR A O 1
ATOM 2039 N N . LYS A 1 269 ? 15.493 5.758 -51.018 1.00 43.38 269 LYS A N 1
ATOM 2040 C CA . LYS A 1 269 ? 16.780 5.331 -51.613 1.00 43.38 269 LYS A CA 1
ATOM 2041 C C . LYS A 1 269 ? 18.036 5.757 -50.816 1.00 43.38 269 LYS A C 1
ATOM 2043 O O . LYS A 1 269 ? 19.147 5.639 -51.322 1.00 43.38 269 LYS A O 1
ATOM 2048 N N . GLU A 1 270 ? 17.888 6.230 -49.581 1.00 47.06 270 GLU A N 1
ATOM 2049 C CA . GLU A 1 270 ? 18.963 6.737 -48.732 1.00 47.06 270 GLU A CA 1
ATOM 2050 C C . GLU A 1 270 ? 18.965 6.067 -47.353 1.00 47.06 270 GLU A C 1
ATOM 2052 O O . GLU A 1 270 ? 18.795 6.706 -46.315 1.00 47.06 270 GLU A O 1
ATOM 2057 N N . PHE A 1 271 ? 19.257 4.767 -47.310 1.00 57.62 271 PHE A N 1
ATOM 2058 C CA . PHE A 1 271 ? 19.802 4.178 -46.086 1.00 57.62 271 PHE A CA 1
ATOM 2059 C C . PHE A 1 271 ? 21.227 4.730 -45.889 1.00 57.62 271 PHE A C 1
ATOM 2061 O O . PHE A 1 271 ? 22.205 4.216 -46.440 1.00 57.62 271 PHE A O 1
ATOM 2068 N N . GLN A 1 272 ? 21.354 5.847 -45.166 1.00 69.00 272 GLN A N 1
ATOM 2069 C CA . GLN A 1 272 ? 22.649 6.486 -44.922 1.00 69.00 272 GLN A CA 1
ATOM 2070 C C . GLN A 1 272 ? 23.599 5.540 -44.158 1.00 69.00 272 GLN A C 1
ATOM 2072 O O . GLN A 1 272 ? 23.184 4.710 -43.350 1.00 69.00 272 GLN A O 1
ATOM 2077 N N . ASN A 1 273 ? 24.913 5.683 -44.371 1.00 78.69 273 ASN A N 1
ATOM 2078 C CA . ASN A 1 273 ? 25.939 4.821 -43.756 1.00 78.69 273 ASN A CA 1
ATOM 2079 C C . ASN A 1 273 ? 25.912 4.821 -42.211 1.00 78.69 273 ASN A C 1
ATOM 2081 O O . ASN A 1 273 ? 26.390 3.876 -41.585 1.00 78.69 273 ASN A O 1
ATOM 2085 N N . GLY A 1 274 ? 25.371 5.875 -41.587 1.00 85.31 274 GLY A N 1
ATOM 2086 C CA . GLY A 1 274 ? 25.348 6.063 -40.132 1.00 85.31 274 GLY A CA 1
ATOM 2087 C C . GLY A 1 274 ? 24.493 5.033 -39.378 1.00 85.31 274 GLY A C 1
ATOM 2088 O O . GLY A 1 274 ? 25.043 4.300 -38.550 1.00 85.31 274 GLY A O 1
ATOM 2089 N N . PRO A 1 275 ? 23.173 4.952 -39.634 1.00 85.75 275 PRO A N 1
ATOM 2090 C CA . PRO A 1 275 ? 22.291 3.952 -39.026 1.00 85.75 275 PRO A CA 1
ATOM 2091 C C . PRO A 1 275 ? 22.788 2.510 -39.187 1.00 85.75 275 PRO A C 1
ATOM 2093 O O . PRO A 1 275 ? 22.874 1.779 -38.198 1.00 85.75 275 PRO A O 1
ATOM 2096 N N . LEU A 1 276 ? 23.215 2.132 -40.396 1.00 89.50 276 LEU A N 1
ATOM 2097 C CA . LEU A 1 276 ? 23.693 0.780 -40.683 1.00 89.50 276 LEU A CA 1
ATOM 2098 C C . LEU A 1 276 ? 24.989 0.442 -39.920 1.00 89.50 276 LEU A C 1
ATOM 2100 O O . LEU A 1 276 ? 25.073 -0.609 -39.283 1.00 89.50 276 LEU A O 1
ATOM 2104 N N . ARG A 1 277 ? 25.961 1.368 -39.864 1.00 93.38 277 ARG A N 1
ATOM 2105 C CA . ARG A 1 277 ? 27.170 1.211 -39.029 1.00 93.38 277 ARG A CA 1
ATOM 2106 C C . ARG A 1 277 ? 26.839 1.020 -37.548 1.00 93.38 277 ARG A C 1
ATOM 2108 O O . ARG A 1 277 ? 27.521 0.253 -36.872 1.00 93.38 277 ARG A O 1
ATOM 2115 N N . ARG A 1 278 ? 25.836 1.727 -37.010 1.00 89.75 278 ARG A N 1
ATOM 211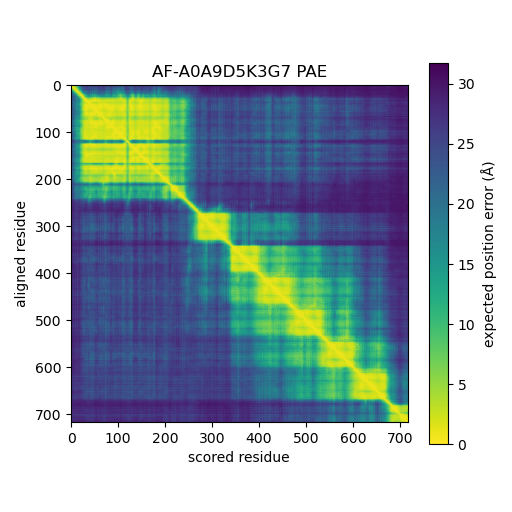6 C CA . ARG A 1 278 ? 25.429 1.579 -35.598 1.00 89.75 278 ARG A CA 1
ATOM 2117 C C . ARG A 1 278 ? 24.836 0.202 -35.325 1.00 89.75 278 ARG A C 1
ATOM 2119 O O . ARG A 1 278 ? 25.184 -0.405 -34.315 1.00 89.75 278 ARG A O 1
ATOM 2126 N N . MET A 1 279 ? 23.993 -0.291 -36.227 1.00 88.19 279 MET A N 1
ATOM 2127 C CA . MET A 1 279 ? 23.386 -1.615 -36.111 1.00 88.19 279 MET A CA 1
ATOM 2128 C C . MET A 1 279 ? 24.444 -2.725 -36.160 1.00 88.19 279 MET A C 1
ATOM 2130 O O . MET A 1 279 ? 24.465 -3.587 -35.289 1.00 88.19 279 MET A O 1
ATOM 2134 N N . ILE A 1 280 ? 25.407 -2.629 -37.079 1.00 92.38 280 ILE A N 1
ATOM 2135 C CA . ILE A 1 280 ? 26.524 -3.581 -37.182 1.00 92.38 280 ILE A CA 1
ATOM 2136 C C . ILE A 1 280 ? 27.427 -3.529 -35.944 1.00 92.38 280 ILE A C 1
ATOM 2138 O O . ILE A 1 280 ? 27.786 -4.570 -35.406 1.00 92.38 280 ILE A O 1
ATOM 2142 N N . LYS A 1 281 ? 27.744 -2.337 -35.417 1.00 90.69 281 LYS A N 1
ATOM 2143 C CA . LYS A 1 281 ? 28.491 -2.201 -34.151 1.00 90.69 281 LYS A CA 1
ATOM 2144 C C . LYS A 1 281 ? 27.782 -2.875 -32.976 1.00 90.69 281 LYS A C 1
ATOM 2146 O O . LYS A 1 281 ? 28.446 -3.503 -32.151 1.00 90.69 281 LYS A O 1
ATOM 2151 N N . LYS A 1 282 ? 26.452 -2.739 -32.890 1.00 85.75 282 LYS A N 1
ATOM 2152 C CA . LYS A 1 282 ? 25.642 -3.446 -31.888 1.00 85.75 282 LYS A CA 1
ATOM 2153 C C . LYS A 1 282 ? 25.715 -4.958 -32.107 1.00 85.75 282 LYS A C 1
ATOM 2155 O O . LYS A 1 282 ? 25.952 -5.679 -31.148 1.00 85.75 282 LYS A O 1
ATOM 2160 N N . ALA A 1 283 ? 25.611 -5.422 -33.350 1.00 83.38 283 ALA A N 1
ATOM 2161 C CA . ALA A 1 283 ? 25.692 -6.839 -33.683 1.00 83.38 283 ALA A CA 1
ATOM 2162 C C . ALA A 1 283 ? 27.065 -7.450 -33.321 1.00 83.38 283 ALA A C 1
ATOM 2164 O O . ALA A 1 283 ? 27.104 -8.483 -32.670 1.00 83.38 283 ALA A O 1
ATOM 2165 N N . PHE A 1 284 ? 28.186 -6.772 -33.598 1.00 85.12 284 PHE A N 1
ATOM 2166 C CA . PHE A 1 284 ? 29.522 -7.198 -33.141 1.00 85.12 284 PHE A CA 1
ATOM 2167 C C . PHE A 1 284 ? 29.609 -7.336 -31.616 1.00 85.12 284 PHE A C 1
ATOM 2169 O O . PHE A 1 284 ? 30.084 -8.347 -31.102 1.00 85.12 284 PHE A O 1
ATOM 2176 N N . LYS A 1 285 ? 29.115 -6.329 -30.886 1.00 83.44 285 LYS A N 1
ATOM 2177 C CA . LYS A 1 285 ? 29.121 -6.345 -29.420 1.00 83.44 285 LYS A CA 1
ATOM 2178 C C . LYS A 1 285 ? 28.262 -7.484 -28.865 1.00 83.44 285 LYS A C 1
ATOM 2180 O O . LYS A 1 285 ? 28.669 -8.118 -27.900 1.00 83.44 285 LYS A O 1
ATOM 2185 N N . ASN A 1 286 ? 27.093 -7.711 -29.457 1.00 75.69 286 ASN A N 1
ATOM 2186 C CA . ASN A 1 286 ? 26.085 -8.617 -28.915 1.00 75.69 286 ASN A CA 1
ATOM 2187 C C . ASN A 1 286 ? 26.291 -10.075 -29.358 1.00 75.69 286 ASN A C 1
ATOM 2189 O O . ASN A 1 286 ? 25.984 -10.977 -28.591 1.00 75.69 286 ASN A O 1
ATOM 2193 N N . ILE A 1 287 ? 26.806 -10.308 -30.570 1.00 77.56 287 ILE A N 1
ATOM 2194 C CA . ILE A 1 287 ? 26.941 -11.645 -31.177 1.00 77.56 287 ILE A CA 1
ATOM 2195 C C . ILE A 1 287 ? 28.375 -12.173 -31.050 1.00 77.56 287 ILE A C 1
ATOM 2197 O O . ILE A 1 287 ? 28.571 -13.364 -30.827 1.00 77.56 287 ILE A O 1
ATOM 2201 N N . LEU A 1 288 ? 29.383 -11.300 -31.180 1.00 74.44 288 LEU A N 1
ATOM 2202 C CA . LEU A 1 288 ? 30.805 -11.681 -31.165 1.00 74.44 288 LEU A CA 1
ATOM 2203 C C . LEU A 1 288 ? 31.525 -11.309 -29.861 1.00 74.44 288 LEU A C 1
ATOM 2205 O O . LEU A 1 288 ? 32.732 -11.515 -29.758 1.00 74.44 288 LEU A O 1
ATOM 2209 N N . GLU A 1 289 ? 30.816 -10.702 -28.902 1.00 77.94 289 GLU A N 1
ATOM 2210 C CA . GLU A 1 289 ? 31.345 -10.182 -27.627 1.00 77.94 289 GLU A CA 1
ATOM 2211 C C . GLU A 1 289 ? 32.610 -9.302 -27.770 1.00 77.94 289 GLU A C 1
ATOM 2213 O O . GLU A 1 289 ? 33.393 -9.135 -26.832 1.00 77.94 289 GLU A O 1
ATOM 2218 N N . ARG A 1 290 ? 32.816 -8.678 -28.935 1.00 86.19 290 ARG A N 1
ATOM 2219 C CA . ARG A 1 290 ? 33.958 -7.791 -29.193 1.00 86.19 290 ARG A CA 1
ATOM 2220 C C . ARG A 1 290 ? 33.547 -6.565 -29.986 1.00 86.19 290 ARG A C 1
ATOM 2222 O O . ARG A 1 290 ? 32.513 -6.528 -30.645 1.00 86.19 290 ARG A O 1
ATOM 2229 N N . LYS A 1 291 ? 34.382 -5.531 -29.939 1.00 87.94 291 LYS A N 1
ATOM 2230 C CA . LYS A 1 291 ? 34.227 -4.387 -30.841 1.00 87.94 291 LYS A CA 1
ATOM 2231 C C . LYS A 1 291 ? 34.763 -4.792 -32.211 1.00 87.94 291 LYS A C 1
ATOM 2233 O O . LYS A 1 291 ? 35.898 -5.252 -32.292 1.00 87.94 291 LYS A O 1
ATOM 2238 N N . GLY A 1 292 ? 33.949 -4.618 -33.248 1.00 86.38 292 GLY A N 1
ATOM 2239 C CA . GLY A 1 292 ? 34.449 -4.637 -34.618 1.00 86.38 292 GLY A CA 1
ATOM 2240 C C . GLY A 1 292 ? 35.356 -3.432 -34.839 1.00 86.38 292 GLY A C 1
ATOM 2241 O O . GLY A 1 292 ? 35.055 -2.335 -34.343 1.00 86.38 292 GLY A O 1
ATOM 2242 N N . ASP A 1 293 ? 36.469 -3.626 -35.532 1.00 92.69 293 ASP A N 1
ATOM 2243 C CA . ASP A 1 293 ? 37.303 -2.508 -35.961 1.00 92.69 293 ASP A CA 1
ATOM 2244 C C . ASP A 1 293 ? 36.669 -1.757 -37.151 1.00 92.69 293 ASP A C 1
ATOM 2246 O O . ASP A 1 293 ? 35.590 -2.102 -37.640 1.00 92.69 293 ASP A O 1
ATOM 2250 N N . GLY A 1 294 ? 37.286 -0.645 -37.562 1.00 89.75 294 GLY A N 1
ATOM 2251 C CA . GLY A 1 294 ? 36.739 0.206 -38.621 1.00 89.75 294 GLY A CA 1
ATOM 2252 C C . GLY A 1 294 ? 36.578 -0.520 -39.957 1.00 89.75 294 GLY A C 1
ATOM 2253 O O . GLY A 1 294 ? 35.545 -0.351 -40.608 1.00 89.75 294 GLY A O 1
ATOM 2254 N N . ASP A 1 295 ? 37.551 -1.357 -40.314 1.00 90.50 295 ASP A N 1
ATOM 2255 C CA . ASP A 1 295 ? 37.601 -2.062 -41.595 1.00 90.50 295 ASP A CA 1
ATOM 2256 C C . ASP A 1 295 ? 36.623 -3.242 -41.607 1.00 90.50 295 ASP A C 1
ATOM 2258 O O . ASP A 1 295 ? 35.933 -3.481 -42.603 1.00 90.50 295 ASP A O 1
ATOM 2262 N N . GLU A 1 296 ? 36.499 -3.948 -40.483 1.00 88.88 296 GLU A N 1
ATOM 2263 C CA . GLU A 1 296 ? 35.487 -4.978 -40.267 1.00 88.88 296 GLU A CA 1
ATOM 2264 C C . GLU A 1 296 ? 34.082 -4.390 -40.370 1.00 88.88 296 GLU A C 1
ATOM 2266 O O . GLU A 1 296 ? 33.248 -4.891 -41.126 1.00 88.88 296 GLU A O 1
ATOM 2271 N N . ILE A 1 297 ? 33.816 -3.291 -39.662 1.00 93.06 297 ILE A N 1
ATOM 2272 C CA . ILE A 1 297 ? 32.508 -2.637 -39.706 1.00 93.06 297 ILE A CA 1
ATOM 2273 C C . ILE A 1 297 ? 32.177 -2.203 -41.136 1.00 93.06 297 ILE A C 1
ATOM 2275 O O . ILE A 1 297 ? 31.047 -2.411 -41.574 1.00 93.06 297 ILE A O 1
ATOM 2279 N N . ASP A 1 298 ? 33.130 -1.648 -41.886 1.00 92.44 298 ASP A N 1
ATOM 2280 C CA . ASP A 1 298 ? 32.892 -1.221 -43.269 1.00 92.44 298 ASP A CA 1
ATOM 2281 C C . ASP A 1 298 ? 32.673 -2.386 -44.232 1.00 92.44 298 ASP A C 1
ATOM 2283 O O . ASP A 1 298 ? 31.807 -2.306 -45.112 1.00 92.44 298 ASP A O 1
ATOM 2287 N N . ARG A 1 299 ? 33.379 -3.503 -44.031 1.00 94.06 299 ARG A N 1
ATOM 2288 C CA . ARG A 1 299 ? 33.131 -4.749 -44.766 1.00 94.06 299 ARG A CA 1
ATOM 2289 C C . ARG A 1 299 ? 31.704 -5.242 -44.532 1.00 94.06 299 ARG A C 1
ATOM 2291 O O . ARG A 1 299 ? 31.001 -5.565 -45.488 1.00 94.06 299 ARG A O 1
ATOM 2298 N N . TRP A 1 300 ? 31.250 -5.232 -43.283 1.00 94.25 300 TRP A N 1
ATOM 2299 C CA . TRP A 1 300 ? 29.896 -5.650 -42.926 1.00 94.25 300 TRP A CA 1
ATOM 2300 C C . TRP A 1 300 ? 28.828 -4.671 -43.415 1.00 94.25 300 TRP A C 1
ATOM 2302 O O . TRP A 1 300 ? 27.786 -5.109 -43.891 1.00 94.25 300 TRP A O 1
ATOM 2312 N N . VAL A 1 301 ? 29.105 -3.363 -43.424 1.00 94.69 301 VAL A N 1
ATOM 2313 C CA . VAL A 1 301 ? 28.216 -2.356 -44.030 1.00 94.69 301 VAL A CA 1
ATOM 2314 C C . VAL A 1 301 ? 28.037 -2.643 -45.516 1.00 94.69 301 VAL A C 1
ATOM 2316 O O . VAL A 1 301 ? 26.914 -2.598 -46.016 1.00 94.69 301 VAL A O 1
ATOM 2319 N N . LYS A 1 302 ? 29.123 -2.972 -46.224 1.00 94.94 302 LYS A N 1
ATOM 2320 C CA . LYS A 1 302 ? 29.074 -3.351 -47.640 1.00 94.94 302 LYS A CA 1
ATOM 2321 C C . LYS A 1 302 ? 28.270 -4.638 -47.854 1.00 94.94 302 LYS A C 1
ATOM 2323 O O . LYS A 1 302 ? 27.412 -4.666 -48.730 1.00 94.94 302 LYS A O 1
ATOM 2328 N N . ASN A 1 303 ? 28.490 -5.664 -47.034 1.00 93.00 303 ASN A N 1
ATOM 2329 C CA . ASN A 1 303 ? 27.757 -6.930 -47.130 1.00 93.00 303 ASN A CA 1
ATOM 2330 C C . ASN A 1 303 ? 26.254 -6.742 -46.895 1.00 93.00 303 ASN A C 1
ATOM 2332 O O . ASN A 1 303 ? 25.445 -7.249 -47.669 1.00 93.00 303 ASN A O 1
ATOM 2336 N N . THR A 1 304 ? 25.871 -5.963 -45.882 1.00 94.38 304 THR A N 1
ATOM 2337 C CA . THR A 1 304 ? 24.460 -5.672 -45.618 1.00 94.38 304 THR A CA 1
ATOM 2338 C C . THR A 1 304 ? 23.831 -4.822 -46.720 1.00 94.38 304 THR A C 1
ATOM 2340 O O . THR A 1 304 ? 22.670 -5.030 -47.051 1.00 94.38 304 THR A O 1
ATOM 2343 N N . LYS A 1 305 ? 24.577 -3.909 -47.354 1.00 94.25 305 LYS A N 1
ATOM 2344 C CA . LYS A 1 305 ? 24.074 -3.191 -48.536 1.00 94.25 305 LYS A CA 1
ATOM 2345 C C . LYS A 1 305 ? 23.808 -4.124 -49.712 1.00 94.25 305 LYS A C 1
ATOM 2347 O O . LYS A 1 305 ? 22.732 -4.043 -50.288 1.00 94.25 305 LYS A O 1
ATOM 2352 N N . ASN A 1 306 ? 24.727 -5.043 -50.009 1.00 93.69 306 ASN A N 1
ATOM 2353 C CA . ASN A 1 306 ? 24.514 -6.048 -51.055 1.00 93.69 306 ASN A CA 1
ATOM 2354 C C . ASN A 1 306 ? 23.278 -6.918 -50.751 1.00 93.69 306 ASN A C 1
ATOM 2356 O O . ASN A 1 306 ? 22.509 -7.242 -51.653 1.00 93.69 306 ASN A O 1
ATOM 2360 N N . TYR A 1 307 ? 23.059 -7.266 -49.476 1.00 93.69 307 TYR A N 1
ATOM 2361 C CA . TYR A 1 307 ? 21.850 -7.969 -49.038 1.00 93.69 307 TYR A CA 1
ATOM 2362 C C . TYR A 1 307 ? 20.579 -7.150 -49.304 1.00 93.69 307 TYR A C 1
ATOM 2364 O O . TYR A 1 307 ? 19.618 -7.687 -49.850 1.00 93.69 307 TYR A O 1
ATOM 2372 N N . LEU A 1 308 ? 20.587 -5.851 -48.989 1.00 92.75 308 LEU A N 1
ATOM 2373 C CA . LEU A 1 308 ? 19.459 -4.944 -49.232 1.00 92.75 308 LEU A CA 1
ATOM 2374 C C . LEU A 1 308 ? 19.194 -4.691 -50.724 1.00 92.75 308 LEU A C 1
ATOM 2376 O O . LEU A 1 308 ? 18.042 -4.523 -51.113 1.00 92.75 308 LEU A O 1
ATOM 2380 N N . GLU A 1 309 ? 20.224 -4.706 -51.575 1.00 92.31 309 GLU A N 1
ATOM 2381 C CA . GLU A 1 309 ? 20.062 -4.619 -53.035 1.00 92.31 309 GLU A CA 1
ATOM 2382 C C . GLU A 1 309 ? 19.326 -5.842 -53.604 1.00 92.31 309 GLU A C 1
ATOM 2384 O O . GLU A 1 309 ? 18.489 -5.696 -54.495 1.00 92.31 309 GLU A O 1
ATOM 2389 N N . GLY A 1 310 ? 19.597 -7.036 -53.063 1.00 91.62 310 GLY A N 1
ATOM 2390 C CA . GLY A 1 310 ? 18.872 -8.263 -53.406 1.00 91.62 310 GLY A CA 1
ATOM 2391 C C . GLY A 1 310 ? 17.507 -8.397 -52.721 1.00 91.62 310 GLY A C 1
ATOM 2392 O O . GLY A 1 310 ? 16.652 -9.131 -53.210 1.00 91.62 310 GLY A O 1
ATOM 2393 N N . ASN A 1 311 ? 17.292 -7.681 -51.614 1.00 93.19 311 ASN A N 1
ATOM 2394 C CA . ASN A 1 311 ? 16.101 -7.776 -50.770 1.00 93.19 311 ASN A CA 1
ATOM 2395 C C . ASN A 1 311 ? 15.577 -6.371 -50.413 1.00 93.19 311 ASN A C 1
ATOM 2397 O O . ASN A 1 311 ? 15.636 -5.964 -49.252 1.00 93.19 311 ASN A O 1
ATOM 2401 N N . PRO A 1 312 ? 15.031 -5.610 -51.380 1.00 88.62 312 PRO A N 1
ATOM 2402 C CA . PRO A 1 312 ? 14.626 -4.218 -51.160 1.00 88.62 312 PRO A CA 1
ATOM 2403 C C . PRO A 1 312 ? 13.449 -4.051 -50.183 1.00 88.62 312 PRO A C 1
ATOM 2405 O O . PRO A 1 312 ? 13.162 -2.935 -49.764 1.00 88.62 312 PRO A O 1
ATOM 2408 N N . ALA A 1 313 ? 12.760 -5.141 -49.832 1.00 87.62 313 ALA A N 1
ATOM 2409 C CA . ALA A 1 313 ? 11.689 -5.171 -48.836 1.00 87.62 313 ALA A CA 1
ATOM 2410 C C . ALA A 1 313 ? 12.160 -5.638 -47.443 1.00 87.62 313 ALA A C 1
ATOM 2412 O O . ALA A 1 313 ? 11.325 -5.817 -46.560 1.00 87.62 313 ALA A O 1
ATOM 2413 N N . ALA A 1 314 ? 13.465 -5.860 -47.246 1.00 87.69 314 ALA A N 1
ATOM 2414 C CA . ALA A 1 314 ? 14.008 -6.336 -45.980 1.00 87.69 314 ALA A CA 1
ATOM 2415 C C . ALA A 1 314 ? 13.767 -5.325 -44.848 1.00 87.69 314 ALA A C 1
ATOM 2417 O O . ALA A 1 314 ? 14.104 -4.142 -44.940 1.00 87.69 314 ALA A O 1
ATOM 2418 N N . THR A 1 315 ? 13.201 -5.826 -43.759 1.00 87.00 315 THR A N 1
ATOM 2419 C CA . THR A 1 315 ? 12.962 -5.105 -42.510 1.00 87.00 315 THR A CA 1
ATOM 2420 C C . THR A 1 315 ? 14.237 -5.033 -41.661 1.00 87.00 315 THR A C 1
ATOM 2422 O O . THR A 1 315 ? 15.230 -5.714 -41.924 1.00 87.00 315 THR A O 1
ATOM 2425 N N . ALA A 1 316 ? 14.231 -4.242 -40.581 1.00 78.00 316 ALA A N 1
ATOM 2426 C CA . ALA A 1 316 ? 15.358 -4.221 -39.639 1.00 78.00 316 ALA A CA 1
ATOM 2427 C C . ALA A 1 316 ? 15.620 -5.599 -39.000 1.00 78.00 316 ALA A C 1
ATOM 2429 O O . ALA A 1 316 ? 16.770 -5.936 -38.717 1.00 78.00 316 ALA A O 1
ATOM 2430 N N . LYS A 1 317 ? 14.562 -6.399 -38.819 1.00 82.19 317 LYS A N 1
ATOM 2431 C CA . LYS A 1 317 ? 14.652 -7.783 -38.353 1.00 82.19 317 LYS A CA 1
ATOM 2432 C C . LYS A 1 317 ? 15.388 -8.654 -39.369 1.00 82.19 317 LYS A C 1
ATOM 2434 O O . LYS A 1 317 ? 16.343 -9.320 -38.996 1.00 82.19 317 LYS A O 1
ATOM 2439 N N . ASP A 1 318 ? 15.026 -8.566 -40.648 1.00 87.06 318 ASP A N 1
ATOM 2440 C CA . ASP A 1 318 ? 15.682 -9.338 -41.713 1.00 87.06 318 ASP A CA 1
ATOM 2441 C C . ASP A 1 318 ? 17.174 -8.996 -41.829 1.00 87.06 318 ASP A C 1
ATOM 2443 O O . ASP A 1 318 ? 17.997 -9.853 -42.142 1.00 87.06 318 ASP A O 1
ATOM 2447 N N . ILE A 1 319 ? 17.545 -7.743 -41.543 1.00 86.38 319 ILE A N 1
ATOM 2448 C CA . ILE A 1 319 ? 18.949 -7.328 -41.489 1.00 86.38 319 ILE A CA 1
ATOM 2449 C C . ILE A 1 319 ? 19.663 -7.905 -40.256 1.00 86.38 319 ILE A C 1
ATOM 2451 O O . ILE A 1 319 ? 20.821 -8.315 -40.359 1.00 86.38 319 ILE A O 1
ATOM 2455 N N . ALA A 1 320 ? 19.009 -7.922 -39.092 1.00 81.31 320 ALA A N 1
ATOM 2456 C CA . ALA A 1 320 ? 19.568 -8.512 -37.878 1.00 81.31 320 ALA A CA 1
ATOM 2457 C C . ALA A 1 320 ? 19.769 -10.029 -38.032 1.00 81.31 320 ALA A C 1
ATOM 2459 O O . ALA A 1 320 ? 20.846 -10.531 -37.703 1.00 81.31 320 ALA A O 1
ATOM 2460 N N . ASP A 1 321 ? 18.786 -10.719 -38.612 1.00 82.12 321 ASP A N 1
ATOM 2461 C CA . ASP A 1 321 ? 18.829 -12.152 -38.906 1.00 82.12 321 ASP A CA 1
ATOM 2462 C C . ASP A 1 321 ? 19.948 -12.461 -39.917 1.00 82.12 321 ASP A C 1
ATOM 2464 O O . ASP A 1 321 ? 20.781 -13.337 -39.673 1.00 82.12 321 ASP A O 1
ATOM 2468 N N . PHE A 1 322 ? 20.068 -11.661 -40.987 1.00 93.44 322 PHE A N 1
ATOM 2469 C CA . PHE A 1 322 ? 21.178 -11.755 -41.942 1.00 93.44 322 PHE A CA 1
ATOM 2470 C C . PHE A 1 322 ? 22.549 -11.592 -41.270 1.00 93.44 322 PHE A C 1
ATOM 2472 O O . PHE A 1 322 ? 23.474 -12.352 -41.567 1.00 93.44 322 PHE A O 1
ATOM 2479 N N . LEU A 1 323 ? 22.707 -10.606 -40.379 1.00 89.81 323 LEU A N 1
ATOM 2480 C CA . LEU A 1 323 ? 23.967 -10.375 -39.666 1.00 89.81 323 LEU A CA 1
ATOM 2481 C C . LEU A 1 323 ? 24.304 -11.541 -38.733 1.00 89.81 323 LEU A C 1
ATOM 2483 O O . LEU A 1 323 ? 25.453 -11.974 -38.714 1.00 89.81 323 LEU A O 1
ATOM 2487 N N . ALA A 1 324 ? 23.324 -12.073 -38.002 1.00 80.69 324 ALA A N 1
ATOM 2488 C CA . ALA A 1 324 ? 23.521 -13.220 -37.122 1.00 80.69 324 ALA A CA 1
ATOM 2489 C C . ALA A 1 324 ? 23.932 -14.477 -37.900 1.00 80.69 324 ALA A C 1
ATOM 2491 O O . ALA A 1 324 ? 24.937 -15.109 -37.571 1.00 80.69 324 ALA A O 1
ATOM 2492 N N . GLU A 1 325 ? 23.218 -14.796 -38.978 1.00 83.31 325 GLU A N 1
ATOM 2493 C CA . GLU A 1 325 ? 23.515 -15.958 -39.816 1.00 83.31 325 GLU A CA 1
ATOM 2494 C C . GLU A 1 325 ? 24.872 -15.821 -40.521 1.00 83.31 325 GLU A C 1
ATOM 2496 O O . GLU A 1 325 ? 25.661 -16.767 -40.577 1.00 83.31 325 GLU A O 1
ATOM 2501 N N . SER A 1 326 ? 25.177 -14.629 -41.030 1.00 86.50 326 SER A N 1
ATOM 2502 C CA . SER A 1 326 ? 26.432 -14.372 -41.732 1.00 86.50 326 SER A CA 1
ATOM 2503 C C . SER A 1 326 ? 27.628 -14.358 -40.784 1.00 86.50 326 SER A C 1
ATOM 2505 O O . SER A 1 326 ? 28.701 -14.824 -41.169 1.00 86.50 326 SER A O 1
ATOM 2507 N N . PHE A 1 327 ? 27.469 -13.861 -39.552 1.00 81.75 327 PHE A N 1
ATOM 2508 C CA . PHE A 1 327 ? 28.498 -14.005 -38.526 1.00 81.75 327 PHE A CA 1
ATOM 2509 C C . PHE A 1 327 ? 28.722 -15.473 -38.189 1.00 81.75 327 PHE A C 1
ATOM 2511 O O . PHE A 1 327 ? 29.866 -15.898 -38.176 1.00 81.75 327 PHE A O 1
ATOM 2518 N N . HIS A 1 328 ? 27.667 -16.269 -38.012 1.00 71.25 328 HIS A N 1
ATOM 2519 C CA . HIS A 1 328 ? 27.815 -17.704 -37.756 1.00 71.25 328 HIS A CA 1
ATOM 2520 C C . HIS A 1 328 ? 28.527 -18.469 -38.880 1.00 71.25 328 HIS A C 1
ATOM 2522 O O . HIS A 1 328 ? 29.183 -19.472 -38.611 1.00 71.25 328 HIS A O 1
ATOM 2528 N N . LYS A 1 329 ? 28.413 -18.003 -40.128 1.00 76.12 329 LYS A N 1
ATOM 2529 C CA . LYS A 1 329 ? 29.035 -18.622 -41.307 1.00 76.12 329 LYS A CA 1
ATOM 2530 C C . LYS A 1 329 ? 30.439 -18.100 -41.629 1.00 76.12 329 LYS A C 1
ATOM 2532 O O . LYS A 1 329 ? 31.056 -18.623 -42.554 1.00 76.12 329 LYS A O 1
ATOM 2537 N N . SER A 1 330 ? 30.940 -17.071 -40.941 1.00 79.44 330 SER A N 1
ATOM 2538 C CA . SER A 1 330 ? 32.251 -16.499 -41.259 1.00 79.44 330 SER A CA 1
ATOM 2539 C C . SER A 1 330 ? 33.392 -17.270 -40.586 1.00 79.44 330 SER A C 1
ATOM 2541 O O . SER A 1 330 ? 33.303 -17.665 -39.423 1.00 79.44 330 SER A O 1
ATOM 2543 N N . ASP A 1 331 ? 34.516 -17.423 -41.294 1.00 58.47 331 ASP A N 1
ATOM 2544 C CA . ASP A 1 331 ? 35.747 -18.014 -40.739 1.00 58.47 331 ASP A CA 1
ATOM 2545 C C . ASP A 1 331 ? 36.262 -17.246 -39.501 1.00 58.47 331 ASP A C 1
ATOM 2547 O O . ASP A 1 331 ? 36.954 -17.809 -38.652 1.00 58.47 331 ASP A O 1
ATOM 2551 N N . GLU A 1 332 ? 35.883 -15.970 -39.355 1.00 59.31 332 GLU A N 1
ATOM 2552 C CA . GLU A 1 332 ? 36.176 -15.124 -38.187 1.00 59.31 332 GLU A CA 1
ATOM 2553 C C . GLU A 1 332 ? 35.448 -15.591 -36.910 1.00 59.31 332 GLU A C 1
ATOM 2555 O O . GLU A 1 332 ? 35.963 -15.390 -35.808 1.00 59.31 332 GLU A O 1
ATOM 2560 N N . TYR A 1 333 ? 34.288 -16.247 -37.028 1.00 51.31 333 TYR A N 1
ATOM 2561 C CA . TYR A 1 333 ? 33.548 -16.829 -35.899 1.00 51.31 333 TYR A CA 1
ATOM 2562 C C . TYR A 1 333 ? 34.194 -18.129 -35.407 1.00 51.31 333 TYR A C 1
ATOM 2564 O O . TYR A 1 333 ? 34.315 -18.351 -34.201 1.00 51.31 333 TYR A O 1
ATOM 2572 N N . ALA A 1 334 ? 34.696 -18.945 -36.341 1.00 50.84 334 ALA A N 1
ATOM 2573 C CA . ALA A 1 334 ? 35.314 -20.244 -36.069 1.00 50.84 334 ALA A CA 1
ATOM 2574 C C . ALA A 1 334 ? 36.655 -20.166 -35.307 1.00 50.84 334 ALA A C 1
ATOM 2576 O O . ALA A 1 334 ? 37.074 -21.153 -34.708 1.00 50.84 334 ALA A O 1
ATOM 2577 N N . HIS A 1 335 ? 37.320 -19.004 -35.295 1.00 48.94 335 HIS A N 1
ATOM 2578 C CA . HIS A 1 335 ? 38.647 -18.819 -34.684 1.00 48.94 335 HIS A CA 1
ATOM 2579 C C . HIS A 1 335 ? 38.647 -17.921 -33.435 1.00 48.94 335 HIS A C 1
ATOM 2581 O O . HIS A 1 335 ? 39.712 -17.598 -32.904 1.00 48.94 335 HIS A O 1
ATOM 2587 N N . SER A 1 336 ? 37.479 -17.495 -32.944 1.00 52.16 336 SER A N 1
ATOM 2588 C CA . SER A 1 336 ? 37.412 -16.675 -31.732 1.00 52.16 336 SER A CA 1
ATOM 2589 C C . SER A 1 336 ? 37.668 -17.514 -30.469 1.00 52.16 336 SER A C 1
ATOM 2591 O O . SER A 1 336 ? 37.227 -18.658 -30.356 1.00 52.16 336 SER A O 1
ATOM 2593 N N . ALA A 1 337 ? 38.361 -16.939 -29.477 1.00 46.47 337 ALA A N 1
ATOM 2594 C CA . ALA A 1 337 ? 38.663 -17.594 -28.195 1.00 46.47 337 ALA A CA 1
ATOM 2595 C C . ALA A 1 337 ? 37.409 -18.066 -27.422 1.00 46.47 337 ALA A C 1
ATOM 2597 O O . ALA A 1 337 ? 37.525 -18.887 -26.515 1.00 46.47 337 ALA A O 1
ATOM 2598 N N . ALA A 1 338 ? 36.218 -17.595 -27.810 1.00 46.28 338 ALA A N 1
ATOM 2599 C CA . ALA A 1 338 ? 34.929 -18.038 -27.291 1.00 46.28 338 ALA A CA 1
ATOM 2600 C C . ALA A 1 338 ? 34.592 -19.507 -27.624 1.00 46.28 338 ALA A C 1
ATOM 2602 O O . ALA A 1 338 ? 33.679 -20.050 -27.015 1.00 46.28 338 ALA A O 1
ATOM 2603 N N . PHE A 1 339 ? 35.323 -20.161 -28.540 1.00 44.00 339 PHE A N 1
ATOM 2604 C CA . PHE A 1 339 ? 35.052 -21.544 -28.958 1.00 44.00 339 PHE A CA 1
ATOM 2605 C C . PHE A 1 339 ? 36.037 -22.601 -28.417 1.00 44.00 339 PHE A C 1
ATOM 2607 O O . PHE A 1 339 ? 35.922 -23.772 -28.768 1.00 44.00 339 PHE A O 1
ATOM 2614 N N . GLN A 1 340 ? 36.991 -22.247 -27.540 1.00 48.09 340 GLN A N 1
ATOM 2615 C CA . GLN A 1 340 ? 37.769 -23.277 -26.818 1.00 48.09 340 GLN A CA 1
ATOM 2616 C C . GLN A 1 340 ? 37.102 -23.761 -25.518 1.00 48.09 340 GLN A C 1
ATOM 2618 O O . GLN A 1 340 ? 37.521 -24.777 -24.968 1.00 48.09 340 GLN A O 1
ATOM 2623 N N . GLU A 1 341 ? 36.030 -23.111 -25.056 1.00 53.66 341 GLU A N 1
ATOM 2624 C CA . GLU A 1 341 ? 35.175 -23.616 -23.977 1.00 53.66 341 GLU A CA 1
ATOM 2625 C C . GLU A 1 341 ? 33.704 -23.624 -24.413 1.00 53.66 341 GLU A C 1
ATOM 2627 O O . GLU A 1 341 ? 33.231 -22.666 -25.016 1.00 53.66 341 GLU A O 1
ATOM 2632 N N . ASP A 1 342 ? 32.981 -24.703 -24.085 1.00 77.75 342 ASP A N 1
ATOM 2633 C CA . ASP A 1 342 ? 31.533 -24.862 -24.298 1.00 77.75 342 ASP A CA 1
ATOM 2634 C C . ASP A 1 342 ? 30.787 -23.584 -23.824 1.00 77.75 342 ASP A C 1
ATOM 2636 O O . ASP A 1 342 ? 30.922 -23.204 -22.652 1.00 77.75 342 ASP A O 1
ATOM 2640 N N . PRO A 1 343 ? 30.018 -22.886 -24.687 1.00 78.81 343 PRO A N 1
ATOM 2641 C CA . PRO A 1 343 ? 29.262 -21.685 -24.317 1.00 78.81 343 PRO A CA 1
ATOM 2642 C C . PRO A 1 343 ? 28.414 -21.863 -23.051 1.00 78.81 343 PRO A C 1
ATOM 2644 O O . PRO A 1 343 ? 28.279 -20.932 -22.250 1.00 78.81 343 PRO A O 1
ATOM 2647 N N . LEU A 1 344 ? 27.920 -23.082 -22.811 1.00 81.56 344 LEU A N 1
ATOM 2648 C CA . LEU A 1 344 ? 27.160 -23.417 -21.615 1.00 81.56 344 LEU A CA 1
ATOM 2649 C C . LEU A 1 344 ? 28.033 -23.427 -20.351 1.00 81.56 344 LEU A C 1
ATOM 2651 O O . LEU A 1 344 ? 27.605 -22.936 -19.308 1.00 81.56 344 LEU A O 1
ATOM 2655 N N . HIS A 1 345 ? 29.285 -23.892 -20.434 1.00 89.69 345 HIS A N 1
ATOM 2656 C CA . HIS A 1 345 ? 30.246 -23.779 -19.329 1.00 89.69 345 HIS A CA 1
ATOM 2657 C C . HIS A 1 345 ? 30.516 -22.313 -18.982 1.00 89.69 345 HIS A C 1
ATOM 2659 O O . HIS A 1 345 ? 30.542 -21.949 -17.805 1.00 89.69 345 HIS A O 1
ATOM 2665 N N . THR A 1 346 ? 30.696 -21.453 -19.986 1.00 85.81 346 THR A N 1
ATOM 2666 C CA . THR A 1 346 ? 30.917 -20.015 -19.769 1.00 85.81 346 THR A CA 1
ATOM 2667 C C . THR A 1 346 ? 29.714 -19.367 -19.090 1.00 85.81 346 THR A C 1
ATOM 2669 O O . THR A 1 346 ? 29.886 -18.623 -18.120 1.00 85.81 346 THR A O 1
ATOM 2672 N N . MET A 1 347 ? 28.504 -19.690 -19.549 1.00 84.56 347 MET A N 1
ATOM 2673 C CA . MET A 1 347 ? 27.260 -19.208 -18.952 1.00 84.56 347 MET A CA 1
ATOM 2674 C C . MET A 1 347 ? 27.131 -19.650 -17.493 1.00 84.56 347 MET A C 1
ATOM 2676 O O . MET A 1 347 ? 26.945 -18.805 -16.623 1.00 84.56 347 MET A O 1
ATOM 2680 N N . VAL A 1 348 ? 27.354 -20.932 -17.194 1.00 89.00 348 VAL A N 1
ATOM 2681 C CA . VAL A 1 348 ? 27.317 -21.464 -15.822 1.00 89.00 348 VAL A CA 1
ATOM 2682 C C . VAL A 1 348 ? 28.349 -20.784 -14.920 1.00 89.00 348 VAL A C 1
ATOM 2684 O O . VAL A 1 348 ? 28.014 -20.368 -13.812 1.00 89.00 348 VAL A O 1
ATOM 2687 N N . ARG A 1 349 ? 29.594 -20.592 -15.381 1.00 87.88 349 ARG A N 1
ATOM 2688 C CA . ARG A 1 349 ? 30.620 -19.889 -14.588 1.00 87.88 349 ARG A CA 1
ATOM 2689 C C . ARG A 1 349 ? 30.260 -18.425 -14.335 1.00 87.88 349 ARG A C 1
ATOM 2691 O O . ARG A 1 349 ? 30.493 -17.939 -13.226 1.00 87.88 349 ARG A O 1
ATOM 2698 N N . LYS A 1 350 ? 29.708 -17.728 -15.339 1.00 84.19 350 LYS A N 1
ATOM 2699 C CA . LYS A 1 350 ? 29.199 -16.354 -15.192 1.00 84.19 350 LYS A CA 1
ATOM 2700 C C . LYS A 1 350 ? 28.052 -16.330 -14.171 1.00 84.19 350 LYS A C 1
ATOM 2702 O O . LYS A 1 350 ? 28.108 -15.513 -13.258 1.00 84.19 350 LYS A O 1
ATOM 2707 N N . SER A 1 351 ? 27.096 -17.255 -14.247 1.00 82.94 351 SER A N 1
ATOM 2708 C CA . SER A 1 351 ? 25.967 -17.343 -13.310 1.00 82.94 351 SER A CA 1
ATOM 2709 C C . SER A 1 351 ? 26.413 -17.624 -11.875 1.00 82.94 351 SER A C 1
ATOM 2711 O O . SER A 1 351 ? 26.020 -16.886 -10.979 1.00 82.94 351 SER A O 1
ATOM 2713 N N . ILE A 1 352 ? 27.309 -18.592 -11.643 1.00 82.31 352 ILE A N 1
ATOM 2714 C CA . ILE A 1 352 ? 27.867 -18.861 -10.303 1.00 82.31 352 ILE A CA 1
ATOM 2715 C C . ILE A 1 352 ? 28.560 -17.612 -9.756 1.00 82.31 352 ILE A C 1
ATOM 2717 O O . ILE A 1 352 ? 28.282 -17.187 -8.639 1.00 82.31 352 ILE A O 1
ATOM 2721 N N . LYS A 1 353 ? 29.424 -16.970 -10.550 1.00 82.69 353 LYS A N 1
ATOM 2722 C CA . LYS A 1 353 ? 30.135 -15.765 -10.109 1.00 82.69 353 LYS A CA 1
ATOM 2723 C C . LYS A 1 353 ? 29.184 -14.609 -9.801 1.00 82.69 353 LYS A C 1
ATOM 2725 O O . LYS A 1 353 ? 29.391 -13.913 -8.812 1.00 82.69 353 LYS A O 1
ATOM 2730 N N . ASN A 1 354 ? 28.177 -14.394 -10.641 1.00 74.62 354 ASN A N 1
ATOM 2731 C CA . ASN A 1 354 ? 27.249 -13.275 -10.502 1.00 74.62 354 ASN A CA 1
ATOM 2732 C C . ASN A 1 354 ? 26.266 -13.482 -9.342 1.00 74.62 354 ASN A C 1
ATOM 2734 O O . ASN A 1 354 ? 25.948 -12.524 -8.644 1.00 74.62 354 ASN A O 1
ATOM 2738 N N . ILE A 1 355 ? 25.799 -14.715 -9.131 1.00 75.69 355 ILE A N 1
ATOM 2739 C CA . ILE A 1 355 ? 24.762 -15.036 -8.143 1.00 75.69 355 ILE A CA 1
ATOM 2740 C C . ILE A 1 355 ? 25.387 -15.358 -6.786 1.00 75.69 355 ILE A C 1
ATOM 2742 O O . ILE A 1 355 ? 24.983 -14.780 -5.783 1.00 75.69 355 ILE A O 1
ATOM 2746 N N . MET A 1 356 ? 26.402 -16.228 -6.768 1.00 75.50 356 MET A N 1
ATOM 2747 C CA . MET A 1 356 ? 27.067 -16.712 -5.550 1.00 75.50 356 MET A CA 1
ATOM 2748 C C . MET A 1 356 ? 28.246 -15.828 -5.121 1.00 75.50 356 MET A C 1
ATOM 2750 O O . MET A 1 356 ? 28.826 -16.051 -4.062 1.00 75.50 356 MET A O 1
ATOM 2754 N N . GLY A 1 357 ? 28.690 -14.886 -5.962 1.00 76.62 357 GLY A N 1
ATOM 2755 C CA . GLY A 1 357 ? 29.828 -14.000 -5.677 1.00 76.62 357 GLY A CA 1
ATOM 2756 C C . GLY A 1 357 ? 31.193 -14.693 -5.556 1.00 76.62 357 GLY A C 1
ATOM 2757 O O . GLY A 1 357 ? 32.178 -14.039 -5.213 1.00 76.62 357 GLY A O 1
ATOM 2758 N N . ARG A 1 358 ? 31.289 -15.999 -5.848 1.00 83.69 358 ARG A N 1
ATOM 2759 C CA . ARG A 1 358 ? 32.525 -16.797 -5.762 1.00 83.69 358 ARG A CA 1
ATOM 2760 C C . ARG A 1 358 ? 32.885 -17.458 -7.091 1.00 83.69 358 ARG A C 1
ATOM 2762 O O . ARG A 1 358 ? 32.078 -17.534 -8.013 1.00 83.69 358 ARG A O 1
ATOM 2769 N N . LYS A 1 359 ? 34.129 -17.933 -7.208 1.00 83.50 359 LYS A N 1
ATOM 2770 C CA . LYS A 1 359 ? 34.510 -18.812 -8.324 1.00 83.50 359 LYS A CA 1
ATOM 2771 C C . LYS A 1 359 ? 33.842 -20.189 -8.146 1.00 83.50 359 LYS A C 1
ATOM 2773 O O . LYS A 1 359 ? 33.636 -20.594 -7.001 1.00 83.50 359 LYS A O 1
ATOM 2778 N N . PRO A 1 360 ? 33.533 -20.896 -9.248 1.00 83.06 360 PRO A N 1
ATOM 2779 C CA . PRO A 1 360 ? 33.020 -22.256 -9.171 1.00 83.06 360 PRO A CA 1
ATOM 2780 C C . PRO A 1 360 ? 34.021 -23.198 -8.505 1.00 83.06 360 PRO A C 1
ATOM 2782 O O . PRO A 1 360 ? 35.225 -23.098 -8.767 1.00 83.06 360 PRO A O 1
ATOM 2785 N N . GLU A 1 361 ? 33.525 -24.134 -7.709 1.00 87.56 361 GLU A N 1
ATOM 2786 C CA . GLU A 1 361 ? 34.318 -25.228 -7.155 1.00 87.56 361 GLU A CA 1
ATOM 2787 C C . GLU A 1 361 ? 34.507 -26.362 -8.176 1.00 87.56 361 GLU A C 1
ATOM 2789 O O . GLU A 1 361 ? 33.841 -26.433 -9.217 1.00 87.56 361 GLU A O 1
ATOM 2794 N N . SER A 1 362 ? 35.462 -27.257 -7.904 1.00 82.75 362 SER A N 1
ATOM 2795 C CA . SER A 1 362 ? 35.743 -28.390 -8.790 1.00 82.75 362 SER A CA 1
ATOM 2796 C C . SER A 1 362 ? 34.508 -29.287 -8.917 1.00 82.75 362 SER A C 1
ATOM 2798 O O . SER A 1 362 ? 33.986 -29.779 -7.922 1.00 82.75 362 SER A O 1
ATOM 2800 N N . GLY A 1 363 ? 34.033 -29.496 -10.147 1.00 83.19 363 GLY A N 1
ATOM 2801 C CA . GLY A 1 363 ? 32.849 -30.313 -10.443 1.00 83.19 363 GLY A CA 1
ATOM 2802 C C . GLY A 1 363 ? 31.507 -29.567 -10.413 1.00 83.19 363 GLY A C 1
ATOM 2803 O O . GLY A 1 363 ? 30.555 -30.038 -11.032 1.00 83.19 363 GLY A O 1
ATOM 2804 N N . GLU A 1 364 ? 31.433 -28.378 -9.808 1.00 86.19 364 GLU A N 1
ATOM 2805 C CA . GLU A 1 364 ? 30.197 -27.582 -9.713 1.00 86.19 364 GLU A CA 1
ATOM 2806 C C . GLU A 1 364 ? 29.701 -27.127 -11.094 1.00 86.19 364 GLU A C 1
ATOM 2808 O O . GLU A 1 364 ? 28.531 -27.304 -11.435 1.00 86.19 364 GLU A O 1
ATOM 2813 N N . VAL A 1 365 ? 30.619 -26.628 -11.933 1.00 88.38 365 VAL A N 1
ATOM 2814 C CA . VAL A 1 365 ? 30.309 -26.237 -13.320 1.00 88.38 365 VAL A CA 1
ATOM 2815 C C . VAL A 1 365 ? 29.770 -27.430 -14.100 1.00 88.38 365 VAL A C 1
ATOM 2817 O O . VAL A 1 365 ? 28.767 -27.302 -14.786 1.00 88.38 365 VAL A O 1
ATOM 2820 N N . GLY A 1 366 ? 30.400 -28.601 -13.969 1.00 87.12 366 GLY A N 1
ATOM 2821 C CA . GLY A 1 366 ? 29.970 -29.809 -14.676 1.00 87.12 366 GLY A CA 1
ATOM 2822 C C . GLY A 1 366 ? 28.568 -30.259 -14.262 1.00 87.12 366 GLY A C 1
ATOM 2823 O O . GLY A 1 366 ? 27.758 -30.600 -15.121 1.00 87.12 366 GLY A O 1
ATOM 2824 N N . LYS A 1 367 ? 28.253 -30.202 -12.962 1.00 91.38 367 LYS A N 1
ATOM 2825 C CA . LYS A 1 367 ? 26.918 -30.524 -12.441 1.00 91.38 367 LYS A CA 1
ATOM 2826 C C . LYS A 1 367 ? 25.849 -29.595 -13.026 1.00 91.38 367 LYS A C 1
ATOM 2828 O O . LYS A 1 367 ? 24.884 -30.084 -13.605 1.00 91.38 367 LYS A O 1
ATOM 2833 N N . LEU A 1 368 ? 26.050 -28.280 -12.943 1.00 90.00 368 LEU A N 1
ATOM 2834 C CA . LEU A 1 368 ? 25.085 -27.290 -13.442 1.00 90.00 368 LEU A CA 1
ATOM 2835 C C . LEU A 1 368 ? 24.970 -27.288 -14.970 1.00 90.00 368 LEU A C 1
ATOM 2837 O O . LEU A 1 368 ? 23.882 -27.087 -15.499 1.00 90.00 368 LEU A O 1
ATOM 2841 N N . VAL A 1 369 ? 26.060 -27.571 -15.688 1.00 91.94 369 VAL A N 1
ATOM 2842 C CA . VAL A 1 369 ? 26.025 -27.791 -17.142 1.00 91.94 369 VAL A CA 1
ATOM 2843 C C . VAL A 1 369 ? 25.162 -29.008 -17.481 1.00 91.94 369 VAL A C 1
ATOM 2845 O O . VAL A 1 369 ? 24.354 -28.931 -18.401 1.00 91.94 369 VAL A O 1
ATOM 2848 N N . ASN A 1 370 ? 25.285 -30.115 -16.744 1.00 90.50 370 ASN A N 1
ATOM 2849 C CA . ASN A 1 370 ? 24.457 -31.305 -16.968 1.00 90.50 370 ASN A CA 1
ATOM 2850 C C . ASN A 1 370 ? 22.977 -31.051 -16.648 1.00 90.50 370 ASN A C 1
ATOM 2852 O O . ASN A 1 370 ? 22.100 -31.512 -17.377 1.00 90.50 370 ASN A O 1
ATOM 2856 N N . GLU A 1 371 ? 22.693 -30.293 -15.590 1.00 92.38 371 GLU A N 1
ATOM 2857 C CA . GLU A 1 371 ? 21.331 -29.874 -15.250 1.00 92.38 371 GLU A CA 1
ATOM 2858 C C . GLU A 1 371 ? 20.732 -28.961 -16.332 1.00 92.38 371 GLU A C 1
ATOM 2860 O O . GLU A 1 371 ? 19.608 -29.197 -16.774 1.00 92.38 371 GLU A O 1
ATOM 2865 N N . ALA A 1 372 ? 21.501 -27.988 -16.830 1.00 90.19 372 ALA A N 1
ATOM 2866 C CA . ALA A 1 372 ? 21.084 -27.113 -17.924 1.00 90.19 372 ALA A CA 1
ATOM 2867 C C . ALA A 1 372 ? 20.886 -27.875 -19.247 1.00 90.19 372 ALA A C 1
ATOM 2869 O O . ALA A 1 372 ? 19.938 -27.593 -19.976 1.00 90.19 372 ALA A O 1
ATOM 2870 N N . LYS A 1 373 ? 21.716 -28.888 -19.536 1.00 90.12 373 LYS A N 1
ATOM 2871 C CA . LYS A 1 373 ? 21.508 -29.807 -20.671 1.00 90.12 373 LYS A CA 1
ATOM 2872 C C . LYS A 1 373 ? 20.199 -30.583 -20.521 1.00 90.12 373 LYS A C 1
ATOM 2874 O O . LYS A 1 373 ? 19.389 -30.575 -21.436 1.00 90.12 373 LYS A O 1
ATOM 2879 N N . SER A 1 374 ? 19.927 -31.146 -19.340 1.00 90.31 374 SER A N 1
ATOM 2880 C CA . SER A 1 374 ? 18.651 -31.828 -19.079 1.00 90.31 374 SER A CA 1
ATOM 2881 C C . SER A 1 374 ? 17.440 -30.891 -19.183 1.00 90.31 374 SER A C 1
ATOM 2883 O O . SER A 1 374 ? 16.358 -31.339 -19.564 1.00 90.31 374 SER A O 1
ATOM 2885 N N . PHE A 1 375 ? 17.597 -29.610 -18.840 1.00 91.31 375 PHE A N 1
ATOM 2886 C CA . PHE A 1 375 ? 16.570 -28.593 -19.055 1.00 91.31 375 PHE A CA 1
ATOM 2887 C C . PHE A 1 375 ? 16.323 -28.343 -20.550 1.00 91.31 375 PHE A C 1
ATOM 2889 O O . PHE A 1 375 ? 15.166 -28.371 -20.964 1.00 91.31 375 PHE A O 1
ATOM 2896 N N . LEU A 1 376 ? 17.376 -28.171 -21.353 1.00 87.50 376 LEU A N 1
ATOM 2897 C CA . LEU A 1 376 ? 17.276 -28.017 -22.810 1.00 87.50 376 LEU A CA 1
ATOM 2898 C C . LEU A 1 376 ? 16.626 -29.241 -23.474 1.00 87.50 376 LEU A C 1
ATOM 2900 O O . LEU A 1 376 ? 15.713 -29.083 -24.276 1.00 87.50 376 LEU A O 1
ATOM 2904 N N . ASP A 1 377 ? 17.005 -30.456 -23.068 1.00 89.62 377 ASP A N 1
ATOM 2905 C CA . ASP A 1 377 ? 16.432 -31.702 -23.604 1.00 89.62 377 ASP A CA 1
ATOM 2906 C C . ASP A 1 377 ? 14.918 -31.818 -23.349 1.00 89.62 377 ASP A C 1
ATOM 2908 O O . ASP A 1 377 ? 14.193 -32.444 -24.118 1.00 89.62 377 ASP A O 1
ATOM 2912 N N . LYS A 1 378 ? 14.423 -31.232 -22.252 1.00 95.44 378 LYS A N 1
ATOM 2913 C CA . LYS A 1 378 ? 12.993 -31.228 -21.895 1.00 95.44 378 LYS A CA 1
ATOM 2914 C C . LYS A 1 378 ? 12.218 -30.069 -22.518 1.00 95.44 378 LYS A C 1
ATOM 2916 O O . LYS A 1 378 ? 10.992 -30.068 -22.442 1.00 95.44 378 LYS A O 1
ATOM 2921 N N . ASN A 1 379 ? 12.910 -29.083 -23.084 1.00 89.88 379 ASN A N 1
ATOM 2922 C CA . ASN A 1 379 ? 12.324 -27.853 -23.598 1.00 89.88 379 ASN A CA 1
ATOM 2923 C C . ASN A 1 379 ? 12.934 -27.552 -24.971 1.00 89.88 379 ASN A C 1
ATOM 2925 O O . ASN A 1 379 ? 13.827 -26.720 -25.089 1.00 89.88 379 ASN A O 1
ATOM 2929 N N . GLU A 1 380 ? 12.428 -28.213 -26.016 1.00 85.88 380 GLU A N 1
ATOM 2930 C CA . GLU A 1 380 ? 12.987 -28.169 -27.383 1.00 85.88 380 GLU A CA 1
ATOM 2931 C C . GLU A 1 380 ? 13.093 -26.754 -27.989 1.00 85.88 380 GLU A C 1
ATOM 2933 O O . GLU A 1 380 ? 13.869 -26.539 -28.916 1.00 85.88 380 GLU A O 1
ATOM 2938 N N . ASN A 1 381 ? 12.356 -25.778 -27.446 1.00 84.19 381 ASN A N 1
ATOM 2939 C CA . ASN A 1 381 ? 12.373 -24.375 -27.875 1.00 84.19 381 ASN A CA 1
ATOM 2940 C C . ASN A 1 381 ? 13.103 -23.436 -26.896 1.00 84.19 381 ASN A C 1
ATOM 2942 O O . ASN A 1 381 ? 13.008 -22.216 -27.041 1.00 84.19 381 ASN A O 1
ATOM 2946 N N . ALA A 1 382 ? 13.789 -23.978 -25.885 1.00 81.31 382 ALA A N 1
ATOM 2947 C CA . ALA A 1 382 ? 14.499 -23.175 -24.900 1.00 81.31 382 ALA A CA 1
ATOM 2948 C C . ALA A 1 382 ? 15.696 -22.458 -25.538 1.00 81.31 382 ALA A C 1
ATOM 2950 O O . ALA A 1 382 ? 16.553 -23.062 -26.185 1.00 81.31 382 ALA A O 1
ATOM 2951 N N . ASN A 1 383 ? 15.762 -21.151 -25.326 1.00 81.12 383 ASN A N 1
ATOM 2952 C CA . ASN A 1 383 ? 16.843 -20.290 -25.779 1.00 81.12 383 ASN A CA 1
ATOM 2953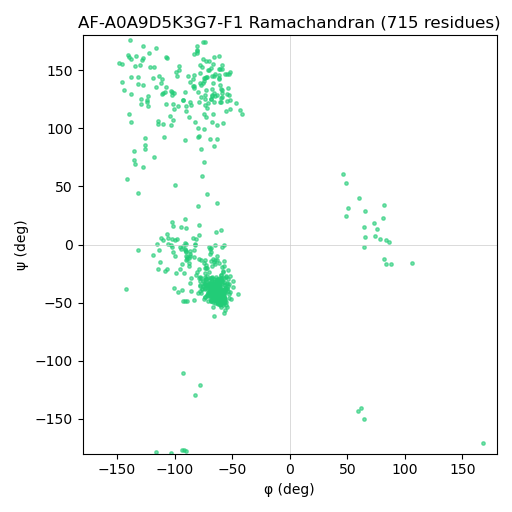 C C . ASN A 1 383 ? 17.793 -19.930 -24.613 1.00 81.12 383 ASN A C 1
ATOM 2955 O O . ASN A 1 383 ? 17.626 -20.345 -23.465 1.00 81.12 383 ASN A O 1
ATOM 2959 N N . THR A 1 384 ? 18.821 -19.132 -24.902 1.00 72.06 384 THR A N 1
ATOM 2960 C CA . THR A 1 384 ? 19.835 -18.659 -23.938 1.00 72.06 384 THR A CA 1
ATOM 2961 C C . THR A 1 384 ? 19.237 -17.995 -22.688 1.00 72.06 384 THR A C 1
ATOM 2963 O O . THR A 1 384 ? 19.794 -18.121 -21.592 1.00 72.06 384 THR A O 1
ATOM 2966 N N . LYS A 1 385 ? 18.109 -17.288 -22.836 1.00 72.56 385 LYS A N 1
ATOM 2967 C CA . LYS A 1 385 ? 17.392 -16.642 -21.731 1.00 72.56 385 LYS A CA 1
ATOM 2968 C C . LYS A 1 385 ? 16.770 -17.689 -20.815 1.00 72.56 385 LYS A C 1
ATOM 2970 O O . LYS A 1 385 ? 17.006 -17.633 -19.613 1.00 72.56 385 LYS A O 1
ATOM 2975 N N . ASP A 1 386 ? 16.093 -18.685 -21.382 1.00 80.81 386 ASP A N 1
ATOM 2976 C CA . ASP A 1 386 ? 15.454 -19.762 -20.617 1.00 80.81 386 ASP A CA 1
ATOM 2977 C C . ASP A 1 386 ? 16.486 -20.551 -19.796 1.00 80.81 386 ASP A C 1
ATOM 2979 O O . ASP A 1 386 ? 16.266 -20.868 -18.628 1.00 80.81 386 ASP A O 1
ATOM 2983 N N . VAL A 1 387 ? 17.670 -20.800 -20.370 1.00 81.50 387 VAL A N 1
ATOM 2984 C CA . VAL A 1 387 ? 18.792 -21.431 -19.654 1.00 81.50 387 VAL A CA 1
ATOM 2985 C C . VAL A 1 387 ? 19.338 -20.527 -18.547 1.00 81.50 387 VAL A C 1
ATOM 2987 O O . VAL A 1 387 ? 19.670 -21.008 -17.464 1.00 81.50 387 VAL A O 1
ATOM 2990 N N . SER A 1 388 ? 19.427 -19.217 -18.784 1.00 77.19 388 SER A N 1
ATOM 2991 C CA . SER A 1 388 ? 19.887 -18.260 -17.770 1.00 77.19 388 SER A CA 1
ATOM 2992 C C . SER A 1 388 ? 18.916 -18.185 -16.589 1.00 77.19 388 SER A C 1
ATOM 2994 O O . SER A 1 388 ? 19.352 -18.255 -15.440 1.00 77.19 388 SER A O 1
ATOM 2996 N N . GLU A 1 389 ? 17.610 -18.124 -16.853 1.00 80.00 389 GLU A N 1
ATOM 2997 C CA . GLU A 1 389 ? 16.556 -18.160 -15.832 1.00 80.00 389 GLU A CA 1
ATOM 2998 C C . GLU A 1 389 ? 16.551 -19.489 -15.071 1.00 80.00 389 GLU A C 1
ATOM 3000 O O . GLU A 1 389 ? 16.467 -19.506 -13.839 1.00 80.00 389 GLU A O 1
ATOM 3005 N N . PHE A 1 390 ? 16.724 -20.608 -15.779 1.00 91.00 390 PHE A N 1
ATOM 3006 C CA . PHE A 1 390 ? 16.906 -21.916 -15.161 1.00 91.00 390 PHE A CA 1
ATOM 3007 C C . PHE A 1 390 ? 18.098 -21.922 -14.195 1.00 91.00 390 PHE A C 1
ATOM 3009 O O . PHE A 1 390 ? 17.954 -22.355 -13.053 1.00 91.00 390 PHE A O 1
ATOM 3016 N N . LEU A 1 391 ? 19.259 -21.407 -14.614 1.00 86.94 391 LEU A N 1
ATOM 3017 C CA . LEU A 1 391 ? 20.459 -21.352 -13.777 1.00 86.94 391 LEU A CA 1
ATOM 3018 C C . LEU A 1 391 ? 20.279 -20.431 -12.567 1.00 86.94 391 LEU A C 1
ATOM 3020 O O . LEU A 1 391 ? 20.747 -20.772 -11.482 1.00 86.94 391 LEU A O 1
ATOM 3024 N N . VAL A 1 392 ? 19.577 -19.303 -12.720 1.00 83.38 392 VAL A N 1
ATOM 3025 C CA . VAL A 1 392 ? 19.209 -18.429 -11.595 1.00 83.38 392 VAL A CA 1
ATOM 3026 C C . VAL A 1 392 ? 18.338 -19.184 -10.595 1.00 83.38 392 VAL A C 1
ATOM 3028 O O . VAL A 1 392 ? 18.625 -19.173 -9.398 1.00 83.38 392 VAL A O 1
ATOM 3031 N N . ASN A 1 393 ? 17.325 -19.904 -11.073 1.00 81.31 393 ASN A N 1
ATOM 3032 C CA . ASN A 1 393 ? 16.437 -20.711 -10.236 1.00 81.31 393 ASN A CA 1
ATOM 3033 C C . ASN A 1 393 ? 17.149 -21.899 -9.572 1.00 81.31 393 ASN A C 1
ATOM 3035 O O . ASN A 1 393 ? 16.861 -22.230 -8.423 1.00 81.31 393 ASN A O 1
ATOM 3039 N N . ALA A 1 394 ? 18.082 -22.547 -10.267 1.00 85.94 394 ALA A N 1
ATOM 3040 C CA . ALA A 1 394 ? 18.860 -23.653 -9.719 1.00 85.94 394 ALA A CA 1
ATOM 3041 C C . ALA A 1 394 ? 19.822 -23.168 -8.622 1.00 85.94 394 ALA A C 1
ATOM 3043 O O . ALA A 1 394 ? 19.896 -23.764 -7.547 1.00 85.94 394 ALA A O 1
ATOM 3044 N N . LEU A 1 395 ? 20.517 -22.051 -8.862 1.00 83.88 395 LEU A N 1
ATOM 3045 C CA . LEU A 1 395 ? 21.491 -21.485 -7.926 1.00 83.88 395 LEU A CA 1
ATOM 3046 C C . LEU A 1 395 ? 20.831 -20.815 -6.713 1.00 83.88 395 LEU A C 1
ATOM 3048 O O . LEU A 1 395 ? 21.330 -20.959 -5.598 1.00 83.88 395 LEU A O 1
ATOM 3052 N N . SER A 1 396 ? 19.692 -20.141 -6.899 1.00 74.81 396 SER A N 1
ATOM 3053 C CA . SER A 1 396 ? 18.919 -19.517 -5.808 1.00 74.81 396 SER A CA 1
ATOM 3054 C C . SER A 1 396 ? 18.350 -20.524 -4.807 1.00 74.81 396 SER A C 1
ATOM 3056 O O . SER A 1 396 ? 18.211 -20.214 -3.623 1.00 74.81 396 SER A O 1
ATOM 3058 N N . LYS A 1 397 ? 18.087 -21.754 -5.261 1.00 76.69 397 LYS A N 1
ATOM 3059 C CA . LYS A 1 397 ? 17.652 -22.876 -4.418 1.00 76.69 397 LYS A CA 1
ATOM 3060 C C . LYS A 1 397 ? 18.801 -23.608 -3.729 1.00 76.69 397 LYS A C 1
ATOM 3062 O O . LYS A 1 397 ? 18.543 -24.524 -2.949 1.00 76.69 397 LYS A O 1
ATOM 3067 N N . SER A 1 398 ? 20.054 -23.251 -4.011 1.00 78.44 398 SER A N 1
ATOM 3068 C CA . SER A 1 398 ? 21.190 -23.896 -3.358 1.00 78.44 398 SER A CA 1
ATOM 3069 C C . SER A 1 398 ? 21.319 -23.424 -1.905 1.00 78.44 398 SER A C 1
ATOM 3071 O O . SER A 1 398 ? 21.371 -22.229 -1.620 1.00 78.44 398 SER A O 1
ATOM 3073 N N . GLU A 1 399 ? 21.409 -24.379 -0.978 1.00 76.06 399 GLU A N 1
ATOM 3074 C CA . GLU A 1 399 ? 21.696 -24.125 0.444 1.00 76.06 399 GLU A CA 1
ATOM 3075 C C . GLU A 1 399 ? 23.013 -23.341 0.613 1.00 76.06 399 GLU A C 1
ATOM 3077 O O . GLU A 1 399 ? 23.137 -22.456 1.460 1.00 76.06 399 GLU A O 1
ATOM 3082 N N . GLU A 1 400 ? 23.986 -23.606 -0.264 1.00 71.88 400 GLU A N 1
ATOM 3083 C CA . GLU A 1 400 ? 25.283 -22.927 -0.287 1.00 71.88 400 GLU A CA 1
ATOM 3084 C C . GLU A 1 400 ? 25.190 -21.425 -0.574 1.00 71.88 400 GLU A C 1
ATOM 3086 O O . GLU A 1 400 ? 26.017 -20.669 -0.059 1.00 71.88 400 GLU A O 1
ATOM 3091 N N . LEU A 1 401 ? 24.202 -20.964 -1.355 1.00 73.44 401 LEU A N 1
ATOM 3092 C CA . LEU A 1 401 ? 24.046 -19.537 -1.644 1.00 73.44 401 LEU A CA 1
ATOM 3093 C C . LEU A 1 401 ? 23.786 -18.768 -0.353 1.00 73.44 401 LEU A C 1
ATOM 3095 O O . LEU A 1 401 ? 24.463 -17.780 -0.079 1.00 73.44 401 LEU A O 1
ATOM 3099 N N . VAL A 1 402 ? 22.853 -19.252 0.465 1.00 72.62 402 VAL A N 1
ATOM 3100 C CA . VAL A 1 402 ? 22.433 -18.592 1.709 1.00 72.62 402 VAL A CA 1
ATOM 3101 C C . VAL A 1 402 ? 23.550 -18.590 2.761 1.00 72.62 402 VAL A C 1
ATOM 3103 O O . VAL A 1 402 ? 23.661 -17.666 3.576 1.00 72.62 402 VAL A O 1
ATOM 3106 N N . GLN A 1 403 ? 24.428 -19.592 2.715 1.00 75.44 403 GLN A N 1
ATOM 3107 C CA . GLN A 1 403 ? 25.612 -19.675 3.573 1.00 75.44 403 GLN A CA 1
ATOM 3108 C C . GLN A 1 403 ? 26.810 -18.871 3.037 1.00 75.44 403 GLN A C 1
ATOM 3110 O O . GLN A 1 403 ? 27.782 -18.683 3.768 1.00 75.44 403 GLN A O 1
ATOM 3115 N N . SER A 1 404 ? 26.762 -18.375 1.797 1.00 76.06 404 SER A N 1
ATOM 3116 C CA . SER A 1 404 ? 27.877 -17.640 1.196 1.00 76.06 404 SER A CA 1
ATOM 3117 C C . SER A 1 404 ? 28.050 -16.238 1.792 1.00 76.06 404 SER A C 1
ATOM 3119 O O . SER A 1 404 ? 27.081 -15.524 2.068 1.00 76.06 404 SER A O 1
ATOM 3121 N N . ASP A 1 405 ? 29.304 -15.793 1.918 1.00 74.88 405 ASP A N 1
ATOM 3122 C CA . ASP A 1 405 ? 29.629 -14.424 2.344 1.00 74.88 405 ASP A CA 1
ATOM 3123 C C . ASP A 1 405 ? 29.030 -13.364 1.405 1.00 74.88 405 ASP A C 1
ATOM 3125 O O . ASP A 1 405 ? 28.655 -12.276 1.848 1.00 74.88 405 ASP A O 1
ATOM 3129 N N . ALA A 1 406 ? 28.900 -13.688 0.114 1.00 68.88 406 ALA A N 1
ATOM 3130 C CA . ALA A 1 406 ? 28.319 -12.806 -0.893 1.00 68.88 406 ALA A CA 1
ATOM 3131 C C . ALA A 1 406 ? 26.831 -12.537 -0.628 1.00 68.88 406 ALA A C 1
ATOM 3133 O O . ALA A 1 406 ? 26.407 -11.376 -0.620 1.00 68.88 406 ALA A O 1
ATOM 3134 N N . PHE A 1 407 ? 26.058 -13.589 -0.337 1.00 76.12 407 PHE A N 1
ATOM 3135 C CA . PHE A 1 407 ? 24.655 -13.449 0.039 1.00 76.12 407 PHE A CA 1
ATOM 3136 C C . PHE A 1 407 ? 24.518 -12.726 1.380 1.00 76.12 407 PHE A C 1
ATOM 3138 O O . PHE A 1 407 ? 23.776 -11.751 1.501 1.00 76.12 407 PHE A O 1
ATOM 3145 N N . GLN A 1 408 ? 25.295 -13.147 2.381 1.00 79.19 408 GLN A N 1
ATOM 3146 C CA . GLN A 1 408 ? 25.251 -12.594 3.737 1.00 79.19 408 GLN A CA 1
ATOM 3147 C C . GLN A 1 408 ? 25.782 -11.153 3.865 1.00 79.19 408 GLN A C 1
ATOM 3149 O O . GLN A 1 408 ? 25.664 -10.554 4.943 1.00 79.19 408 GLN A O 1
ATOM 3154 N N . GLY A 1 409 ? 26.375 -10.614 2.799 1.00 84.69 409 GLY A N 1
ATOM 3155 C CA . GLY A 1 409 ? 26.823 -9.233 2.665 1.00 84.69 409 GLY A CA 1
ATOM 3156 C C . GLY A 1 409 ? 25.766 -8.336 2.020 1.00 84.69 409 GLY A C 1
ATOM 3157 O O . GLY A 1 409 ? 24.748 -7.996 2.631 1.00 84.69 409 GLY A O 1
ATOM 3158 N N . ASP A 1 410 ? 26.032 -7.892 0.793 1.00 82.56 410 ASP A N 1
ATOM 3159 C CA . ASP A 1 410 ? 25.255 -6.835 0.137 1.00 82.56 410 ASP A CA 1
ATOM 3160 C C . ASP A 1 410 ? 23.880 -7.293 -0.354 1.00 82.56 410 ASP A C 1
ATOM 3162 O O . ASP A 1 410 ? 22.928 -6.509 -0.294 1.00 82.56 410 ASP A O 1
ATOM 3166 N N . GLN A 1 411 ? 23.741 -8.551 -0.784 1.00 84.19 411 GLN A N 1
ATOM 3167 C CA . GLN A 1 411 ? 22.453 -9.092 -1.232 1.00 84.19 411 GLN A CA 1
ATOM 3168 C C . GLN A 1 411 ? 21.440 -9.141 -0.084 1.00 84.19 411 GLN A C 1
ATOM 3170 O O . GLN A 1 411 ? 20.356 -8.573 -0.217 1.00 84.19 411 GLN A O 1
ATOM 3175 N N . LEU A 1 412 ? 21.803 -9.701 1.075 1.00 89.62 412 LEU A N 1
ATOM 3176 C CA . LEU A 1 412 ? 20.939 -9.719 2.258 1.00 89.62 412 LEU A CA 1
ATOM 3177 C C . LEU A 1 412 ? 20.583 -8.297 2.720 1.00 89.62 412 LEU A C 1
ATOM 3179 O O . LEU A 1 412 ? 19.422 -8.004 3.006 1.00 89.62 412 LEU A O 1
ATOM 3183 N N . ARG A 1 413 ? 21.554 -7.374 2.734 1.00 93.12 413 ARG A N 1
ATOM 3184 C CA . ARG A 1 413 ? 21.292 -5.953 3.031 1.00 93.12 413 ARG A CA 1
ATOM 3185 C C . ARG A 1 413 ? 20.305 -5.335 2.037 1.00 93.12 413 ARG A C 1
ATOM 3187 O O . ARG A 1 413 ? 19.449 -4.551 2.443 1.00 93.12 413 ARG A O 1
ATOM 3194 N N . SER A 1 414 ? 20.424 -5.658 0.751 1.00 88.94 414 SER A N 1
ATOM 3195 C CA . SER A 1 414 ? 19.507 -5.204 -0.301 1.00 88.94 414 SER A CA 1
ATOM 3196 C C . SER A 1 414 ? 18.098 -5.765 -0.098 1.00 88.94 414 SER A C 1
ATOM 3198 O O . SER A 1 414 ? 17.143 -4.988 -0.080 1.00 88.94 414 SER A O 1
ATOM 3200 N N . MET A 1 415 ? 17.967 -7.070 0.167 1.00 89.44 415 MET A N 1
ATOM 3201 C CA . MET A 1 415 ? 16.687 -7.717 0.489 1.00 89.44 415 MET A CA 1
ATOM 3202 C C . MET A 1 415 ? 16.016 -7.071 1.702 1.00 89.44 415 MET A C 1
ATOM 3204 O O . MET A 1 415 ? 14.832 -6.756 1.648 1.00 89.44 415 MET A O 1
ATOM 3208 N N . ILE A 1 416 ? 16.772 -6.794 2.767 1.00 92.06 416 ILE A N 1
ATOM 3209 C CA . ILE A 1 416 ? 16.250 -6.113 3.958 1.00 92.06 416 ILE A CA 1
ATOM 3210 C C . ILE A 1 416 ? 15.761 -4.705 3.612 1.00 92.06 416 ILE A C 1
ATOM 3212 O O . ILE A 1 416 ? 14.658 -4.334 4.000 1.00 92.06 416 ILE A O 1
ATOM 3216 N N . ARG A 1 417 ? 16.534 -3.917 2.853 1.00 91.38 417 ARG A N 1
ATOM 3217 C CA . ARG A 1 417 ? 16.105 -2.569 2.435 1.00 91.38 417 ARG A CA 1
ATOM 3218 C C . ARG A 1 417 ? 14.839 -2.608 1.580 1.00 91.38 417 ARG A C 1
ATOM 3220 O O . ARG A 1 417 ? 13.957 -1.783 1.808 1.00 91.38 417 ARG A O 1
ATOM 3227 N N . LYS A 1 418 ? 14.740 -3.561 0.645 1.00 86.19 418 LYS A N 1
ATOM 3228 C CA . LYS A 1 418 ? 13.519 -3.801 -0.142 1.00 86.19 418 LYS A CA 1
ATOM 3229 C C . LYS A 1 418 ? 12.352 -4.179 0.773 1.00 86.19 418 LYS A C 1
ATOM 3231 O O . LYS A 1 418 ? 11.288 -3.592 0.655 1.00 86.19 418 LYS A O 1
ATOM 3236 N N . GLY A 1 419 ? 12.571 -5.060 1.750 1.00 84.75 419 GLY A N 1
ATOM 3237 C CA . GLY A 1 419 ? 11.577 -5.410 2.767 1.00 84.75 419 GLY A CA 1
ATOM 3238 C C . GLY A 1 419 ? 11.081 -4.194 3.552 1.00 84.75 419 GLY A C 1
ATOM 3239 O O . GLY A 1 419 ? 9.879 -4.013 3.691 1.00 84.75 419 GLY A O 1
ATOM 3240 N N . PHE A 1 420 ? 11.974 -3.310 4.001 1.00 87.94 420 PHE A N 1
ATOM 3241 C CA . PHE A 1 420 ? 11.587 -2.058 4.662 1.00 87.94 420 PHE A CA 1
ATOM 3242 C C . PHE A 1 420 ? 10.778 -1.137 3.746 1.00 87.94 420 PHE A C 1
ATOM 3244 O O . PHE A 1 420 ? 9.731 -0.651 4.166 1.00 87.94 420 PHE A O 1
ATOM 3251 N N . LYS A 1 421 ? 11.219 -0.924 2.500 1.00 83.06 421 LYS A N 1
ATOM 3252 C CA . LYS A 1 421 ? 10.477 -0.085 1.550 1.00 83.06 421 LYS A CA 1
ATOM 3253 C C . LYS A 1 421 ? 9.076 -0.659 1.312 1.00 83.06 421 LYS A C 1
ATOM 3255 O O . LYS A 1 421 ? 8.096 0.048 1.503 1.00 83.06 421 LYS A O 1
ATOM 3260 N N . ASN A 1 422 ? 8.992 -1.947 0.992 1.00 77.12 422 ASN A N 1
ATOM 3261 C CA . ASN A 1 422 ? 7.758 -2.583 0.533 1.00 77.12 422 ASN A CA 1
ATOM 3262 C C . ASN A 1 422 ? 6.779 -2.898 1.677 1.00 77.12 422 ASN A C 1
ATOM 3264 O O . ASN A 1 422 ? 5.573 -2.907 1.467 1.00 77.12 422 ASN A O 1
ATOM 3268 N N . ILE A 1 423 ? 7.275 -3.192 2.885 1.00 77.50 423 ILE A N 1
ATOM 3269 C CA . ILE A 1 423 ? 6.432 -3.564 4.035 1.00 77.50 423 ILE A CA 1
ATOM 3270 C C . ILE A 1 423 ? 6.159 -2.358 4.930 1.00 77.50 423 ILE A C 1
ATOM 3272 O O . ILE A 1 423 ? 5.049 -2.213 5.428 1.00 77.50 423 ILE A O 1
ATOM 3276 N N . LEU A 1 424 ? 7.166 -1.513 5.165 1.00 78.44 424 LEU A N 1
ATOM 3277 C CA . LEU A 1 424 ? 7.079 -0.397 6.112 1.00 78.44 424 LEU A CA 1
ATOM 3278 C C . LEU A 1 424 ? 6.843 0.950 5.426 1.00 78.44 424 LEU A C 1
ATOM 3280 O O . LEU A 1 424 ? 6.678 1.944 6.127 1.00 78.44 424 LEU A O 1
ATOM 3284 N N . GLY A 1 425 ? 6.876 1.012 4.090 1.00 78.19 425 GLY A N 1
ATOM 3285 C CA . GLY A 1 425 ? 6.734 2.264 3.342 1.00 78.19 425 GLY A CA 1
ATOM 3286 C C . GLY A 1 425 ? 7.878 3.254 3.583 1.00 78.19 425 GLY A C 1
ATOM 3287 O O . GLY A 1 425 ? 7.741 4.433 3.274 1.00 78.19 425 GLY A O 1
ATOM 3288 N N . LYS A 1 426 ? 9.005 2.813 4.165 1.00 85.81 426 LYS A N 1
ATOM 3289 C CA . LYS A 1 426 ? 10.124 3.695 4.528 1.00 85.81 426 LYS A CA 1
ATOM 3290 C C . LYS A 1 426 ? 11.480 3.139 4.127 1.00 85.81 426 LYS A C 1
ATOM 3292 O O . LYS A 1 426 ? 11.712 1.931 4.082 1.00 85.81 426 LYS A O 1
ATOM 3297 N N . LYS A 1 427 ? 12.432 4.046 3.917 1.00 88.75 427 LYS A N 1
ATOM 3298 C CA . LYS A 1 427 ? 13.843 3.695 3.735 1.00 88.75 427 LYS A CA 1
ATOM 3299 C C . LYS A 1 427 ? 14.452 3.274 5.076 1.00 88.75 427 LYS A C 1
ATOM 3301 O O . LYS A 1 427 ? 14.424 4.042 6.033 1.00 88.75 427 LYS A O 1
ATOM 3306 N N . ALA A 1 428 ? 15.038 2.078 5.129 1.00 88.69 428 ALA A N 1
ATOM 3307 C CA . ALA A 1 428 ? 15.730 1.586 6.319 1.00 88.69 428 ALA A CA 1
ATOM 3308 C C . ALA A 1 428 ? 16.983 2.420 6.631 1.00 88.69 428 ALA A C 1
ATOM 3310 O O . ALA A 1 428 ? 17.845 2.607 5.762 1.00 88.69 428 ALA A O 1
ATOM 3311 N N . ALA A 1 429 ? 17.132 2.856 7.879 1.00 89.31 429 ALA A N 1
ATOM 3312 C CA . ALA A 1 429 ? 18.386 3.400 8.381 1.00 89.31 429 ALA A CA 1
ATOM 3313 C C . ALA A 1 429 ? 19.451 2.294 8.467 1.00 89.31 429 ALA A C 1
ATOM 3315 O O . ALA A 1 429 ? 19.141 1.128 8.711 1.00 89.31 429 ALA A O 1
ATOM 3316 N N . THR A 1 430 ? 20.732 2.652 8.338 1.00 88.69 430 THR A N 1
ATOM 3317 C CA . THR A 1 430 ? 21.843 1.679 8.364 1.00 88.69 430 THR A CA 1
ATOM 3318 C C . THR A 1 430 ? 21.811 0.777 9.601 1.00 88.69 430 THR A C 1
ATOM 3320 O O . THR A 1 430 ? 21.932 -0.435 9.466 1.00 88.69 430 THR A O 1
ATOM 3323 N N . ARG A 1 431 ? 21.535 1.345 10.784 1.00 87.69 431 ARG A N 1
ATOM 3324 C CA . ARG A 1 431 ? 21.413 0.590 12.044 1.00 87.69 431 ARG A CA 1
ATOM 3325 C C . ARG A 1 431 ? 20.280 -0.444 12.035 1.00 87.69 431 ARG A C 1
ATOM 3327 O O . ARG A 1 431 ? 20.425 -1.509 12.625 1.00 87.69 431 ARG A O 1
ATOM 3334 N N . GLU A 1 432 ? 19.166 -0.138 11.368 1.00 90.12 432 GLU A N 1
ATOM 3335 C CA . GLU A 1 432 ? 18.027 -1.055 11.237 1.00 90.12 432 GLU A CA 1
ATOM 3336 C C . GLU A 1 432 ? 18.404 -2.199 10.295 1.00 90.12 432 GLU A C 1
ATOM 3338 O O . GLU A 1 432 ? 18.197 -3.366 10.621 1.00 90.12 432 GLU A O 1
ATOM 3343 N N . VAL A 1 433 ? 19.050 -1.877 9.167 1.00 92.31 433 VAL A N 1
ATOM 3344 C CA . VAL A 1 433 ? 19.575 -2.889 8.242 1.00 92.31 433 VAL A CA 1
ATOM 3345 C C . VAL A 1 433 ? 20.550 -3.818 8.964 1.00 92.31 433 VAL A C 1
ATOM 3347 O O . VAL A 1 433 ? 20.416 -5.032 8.855 1.00 92.31 433 VAL A O 1
ATOM 3350 N N . ASP A 1 434 ? 21.493 -3.277 9.736 1.00 90.31 434 ASP A N 1
ATOM 3351 C CA . ASP A 1 434 ? 22.469 -4.075 10.485 1.00 90.31 434 ASP A CA 1
ATOM 3352 C C . ASP A 1 434 ? 21.800 -4.990 11.519 1.00 90.31 434 ASP A C 1
ATOM 3354 O O . ASP A 1 434 ? 22.159 -6.166 11.621 1.00 90.31 434 ASP A O 1
ATOM 3358 N N . HIS A 1 435 ? 20.797 -4.489 12.249 1.00 90.94 435 HIS A N 1
ATOM 3359 C CA . HIS A 1 435 ? 20.014 -5.301 13.180 1.00 90.94 435 HIS A CA 1
ATOM 3360 C C . HIS A 1 435 ? 19.362 -6.496 12.470 1.00 90.94 435 HIS A C 1
ATOM 3362 O O . HIS A 1 435 ? 19.520 -7.643 12.896 1.00 90.94 435 HIS A O 1
ATOM 3368 N N . TRP A 1 436 ? 18.676 -6.245 11.354 1.00 93.38 436 TRP A N 1
ATOM 3369 C CA . TRP A 1 436 ? 17.975 -7.282 10.598 1.00 93.38 436 TRP A CA 1
ATOM 3370 C C . TRP A 1 436 ? 18.915 -8.253 9.883 1.00 93.38 436 TRP A C 1
ATOM 3372 O O . TRP A 1 436 ? 18.601 -9.442 9.797 1.00 93.38 436 TRP A O 1
ATOM 3382 N N . VAL A 1 437 ? 20.102 -7.805 9.460 1.00 93.06 437 VAL A N 1
ATOM 3383 C CA . VAL A 1 437 ? 21.163 -8.700 8.972 1.00 93.06 437 VAL A CA 1
ATOM 3384 C C . VAL A 1 437 ? 21.529 -9.699 10.070 1.00 93.06 437 VAL A C 1
ATOM 3386 O O . VAL A 1 437 ? 21.577 -10.899 9.809 1.00 93.06 437 VAL A O 1
ATOM 3389 N N . GLN A 1 438 ? 21.722 -9.243 11.312 1.00 92.69 438 GLN A N 1
ATOM 3390 C CA . GLN A 1 438 ? 22.064 -10.130 12.429 1.00 92.69 438 GLN A CA 1
ATOM 3391 C C . GLN A 1 438 ? 20.934 -11.109 12.776 1.00 92.69 438 GLN A C 1
ATOM 3393 O O . GLN A 1 438 ? 21.202 -12.290 13.007 1.00 92.69 438 GLN A O 1
ATOM 3398 N N . GLN A 1 439 ? 19.673 -10.661 12.779 1.00 91.69 439 GLN A N 1
ATOM 3399 C CA . GLN A 1 439 ? 18.528 -11.556 13.004 1.00 91.69 439 GLN A CA 1
ATOM 3400 C C . GLN A 1 439 ? 18.428 -12.627 11.916 1.00 91.69 439 GLN A C 1
ATOM 3402 O O . GLN A 1 439 ? 18.246 -13.807 12.217 1.00 91.69 439 GLN A O 1
ATOM 3407 N N . THR A 1 440 ? 18.627 -12.234 10.660 1.00 92.94 440 THR A N 1
ATOM 3408 C CA . THR A 1 440 ? 18.554 -13.154 9.523 1.00 92.94 440 THR A CA 1
ATOM 3409 C C . THR A 1 440 ? 19.707 -14.149 9.530 1.00 92.94 440 THR A C 1
ATOM 3411 O O . THR A 1 440 ? 19.483 -15.339 9.341 1.00 92.94 440 THR A O 1
ATOM 3414 N N . LYS A 1 441 ? 20.926 -13.718 9.878 1.00 90.38 441 LYS A N 1
ATOM 3415 C CA . LYS A 1 441 ? 22.058 -14.637 10.085 1.00 90.38 441 LYS A CA 1
ATOM 3416 C C . LYS A 1 441 ? 21.778 -15.663 11.184 1.00 90.38 441 LYS A C 1
ATOM 3418 O O . LYS A 1 441 ? 22.100 -16.835 11.018 1.00 90.38 441 LYS A O 1
ATOM 3423 N N . ARG A 1 442 ? 21.135 -15.263 12.289 1.00 89.75 442 ARG A N 1
ATOM 3424 C CA . ARG A 1 442 ? 20.712 -16.206 13.344 1.00 89.75 442 ARG A CA 1
ATOM 3425 C C . ARG A 1 442 ? 19.659 -17.195 12.847 1.00 89.75 442 ARG A C 1
ATOM 3427 O O . ARG A 1 442 ? 19.705 -18.356 13.247 1.00 89.75 442 ARG A O 1
ATOM 3434 N N . PHE A 1 443 ? 18.723 -16.750 12.009 1.00 92.00 443 PHE A N 1
ATOM 3435 C CA . PHE A 1 443 ? 17.738 -17.624 11.373 1.00 92.00 443 PHE A CA 1
ATOM 3436 C C . PHE A 1 443 ? 18.413 -18.647 10.453 1.00 92.00 443 PHE A C 1
ATOM 3438 O O . PHE A 1 443 ? 18.191 -19.841 10.637 1.00 92.00 443 PHE A O 1
ATOM 3445 N N . ILE A 1 444 ? 19.301 -18.200 9.561 1.00 89.44 444 ILE A N 1
ATOM 3446 C CA . ILE A 1 444 ? 20.081 -19.054 8.650 1.00 89.44 444 ILE A CA 1
ATOM 3447 C C . ILE A 1 444 ? 20.930 -20.067 9.434 1.00 89.44 444 ILE A C 1
ATOM 3449 O O . ILE A 1 444 ? 20.962 -21.249 9.109 1.00 89.44 444 ILE A O 1
ATOM 3453 N N . TYR A 1 445 ? 21.575 -19.636 10.523 1.00 85.94 445 TYR A N 1
ATOM 3454 C CA . TYR A 1 445 ? 22.377 -20.524 11.369 1.00 85.94 445 TYR A CA 1
ATOM 3455 C C . TYR A 1 445 ? 21.542 -21.635 12.029 1.00 85.94 445 TYR A C 1
ATOM 3457 O O . TYR A 1 445 ? 21.998 -22.774 12.151 1.00 85.94 445 TYR A O 1
ATOM 3465 N N . LYS A 1 446 ? 20.318 -21.313 12.469 1.00 90.62 446 LYS A N 1
ATOM 3466 C CA . LYS A 1 446 ? 19.395 -22.278 13.090 1.00 90.62 446 LYS A CA 1
ATOM 3467 C C . LYS A 1 446 ? 18.718 -23.192 12.068 1.00 90.62 446 LYS A C 1
ATOM 3469 O O . LYS A 1 446 ? 18.387 -24.321 12.414 1.00 90.62 446 LYS A O 1
ATOM 3474 N N . ASN A 1 447 ? 18.532 -22.718 10.840 1.00 89.12 447 ASN A N 1
ATOM 3475 C CA . ASN A 1 447 ? 17.850 -23.424 9.762 1.00 89.12 447 ASN A CA 1
ATOM 3476 C C . ASN A 1 447 ? 18.841 -23.645 8.621 1.00 89.12 447 ASN A C 1
ATOM 3478 O O . ASN A 1 447 ? 18.806 -22.937 7.622 1.00 89.12 447 ASN A O 1
ATOM 3482 N N . LYS A 1 448 ? 19.757 -24.605 8.796 1.00 85.62 448 LYS A N 1
ATOM 3483 C CA . LYS A 1 448 ? 20.867 -24.820 7.851 1.00 85.62 448 LYS A CA 1
ATOM 3484 C C . LYS A 1 448 ? 20.389 -25.016 6.411 1.00 85.62 448 LYS A C 1
ATOM 3486 O O . LYS A 1 448 ? 20.973 -24.414 5.525 1.00 85.62 448 LYS A O 1
ATOM 3491 N N . SER A 1 449 ? 19.269 -25.720 6.241 1.00 85.75 449 SER A N 1
ATOM 3492 C CA . SER A 1 449 ? 18.612 -25.994 4.960 1.00 85.75 449 SER A CA 1
ATOM 3493 C C . SER A 1 449 ? 17.776 -24.837 4.397 1.00 85.75 449 SER A C 1
ATOM 3495 O O . SER A 1 449 ? 17.014 -25.065 3.460 1.00 85.75 449 SER A O 1
ATOM 3497 N N . ALA A 1 450 ? 17.829 -23.640 4.990 1.00 84.25 450 ALA A N 1
ATOM 3498 C CA . ALA A 1 450 ? 17.068 -22.494 4.505 1.00 84.25 450 ALA A CA 1
ATOM 3499 C C . ALA A 1 450 ? 17.597 -22.044 3.138 1.00 84.25 450 ALA A C 1
ATOM 3501 O O . ALA A 1 450 ? 18.793 -21.786 2.980 1.00 84.25 450 ALA A O 1
ATOM 3502 N N . ASN A 1 451 ? 16.697 -21.917 2.168 1.00 85.31 451 ASN A N 1
ATOM 3503 C CA . ASN A 1 451 ? 16.974 -21.297 0.876 1.00 85.31 451 ASN A CA 1
ATOM 3504 C C . ASN A 1 451 ? 16.609 -19.794 0.898 1.00 85.31 451 ASN A C 1
ATOM 3506 O O . ASN A 1 451 ? 16.259 -19.229 1.939 1.00 85.31 451 ASN A O 1
ATOM 3510 N N . ILE A 1 452 ? 16.743 -19.111 -0.244 1.00 81.31 452 ILE A N 1
ATOM 3511 C CA . ILE A 1 452 ? 16.468 -17.670 -0.334 1.00 81.31 452 ILE A CA 1
ATOM 3512 C C . ILE A 1 452 ? 14.998 -17.320 -0.055 1.00 81.31 452 ILE A C 1
ATOM 3514 O O . ILE A 1 452 ? 14.733 -16.273 0.539 1.00 81.31 452 ILE A O 1
ATOM 3518 N N . ASP A 1 453 ? 14.067 -18.201 -0.428 1.00 81.62 453 ASP A N 1
ATOM 3519 C CA . ASP A 1 453 ? 12.633 -18.014 -0.210 1.00 81.62 453 ASP A CA 1
ATOM 3520 C C . ASP A 1 453 ? 12.318 -18.117 1.286 1.00 81.62 453 ASP A C 1
ATOM 3522 O O . ASP A 1 453 ? 11.644 -17.246 1.831 1.00 81.62 453 ASP A O 1
ATOM 3526 N N . ASP A 1 454 ? 12.916 -19.084 1.992 1.00 87.12 454 ASP A N 1
ATOM 3527 C CA . ASP A 1 454 ? 12.789 -19.209 3.451 1.00 87.12 454 ASP A CA 1
ATOM 3528 C C . ASP A 1 454 ? 13.301 -17.952 4.176 1.00 87.12 454 ASP A C 1
ATOM 3530 O O . ASP A 1 454 ? 12.718 -17.496 5.165 1.00 87.12 454 ASP A O 1
ATOM 3534 N N . VAL A 1 455 ? 14.399 -17.366 3.684 1.00 87.50 455 VAL A N 1
ATOM 3535 C CA . VAL A 1 455 ? 14.956 -16.112 4.211 1.00 87.50 455 VAL A CA 1
ATOM 3536 C C . VAL A 1 455 ? 14.029 -14.929 3.926 1.00 87.50 455 VAL A C 1
ATOM 3538 O O . VAL A 1 455 ? 13.821 -14.091 4.811 1.00 87.50 455 VAL A O 1
ATOM 3541 N N . ALA A 1 456 ? 13.467 -14.849 2.719 1.00 85.62 456 ALA A N 1
ATOM 3542 C CA . ALA A 1 456 ? 12.515 -13.811 2.343 1.00 85.62 456 ALA A CA 1
ATOM 3543 C C . ALA A 1 456 ? 11.238 -13.894 3.193 1.00 85.62 456 ALA A C 1
ATOM 3545 O O . ALA A 1 456 ? 10.829 -12.888 3.778 1.00 85.62 456 ALA A O 1
ATOM 3546 N N . ASP A 1 457 ? 10.669 -15.087 3.354 1.00 86.62 457 ASP A N 1
ATOM 3547 C CA . ASP A 1 457 ? 9.490 -15.341 4.183 1.00 86.62 457 ASP A CA 1
ATOM 3548 C C . ASP A 1 457 ? 9.752 -15.027 5.657 1.00 86.62 457 ASP A C 1
ATOM 3550 O O . ASP A 1 457 ? 8.928 -14.382 6.320 1.00 86.62 457 ASP A O 1
ATOM 3554 N N . PHE A 1 458 ? 10.926 -15.406 6.174 1.00 93.31 458 PHE A N 1
ATOM 3555 C CA . PHE A 1 458 ? 11.356 -15.028 7.518 1.00 93.31 458 PHE A CA 1
ATOM 3556 C C . PHE A 1 458 ? 11.413 -13.506 7.681 1.00 93.31 458 PHE A C 1
ATOM 3558 O O . PHE A 1 458 ? 10.875 -12.981 8.661 1.00 93.31 458 PHE A O 1
ATOM 3565 N N . LEU A 1 459 ? 12.036 -12.790 6.739 1.00 90.69 459 LEU A N 1
ATOM 3566 C CA . LEU A 1 459 ? 12.143 -11.331 6.774 1.00 90.69 459 LEU A CA 1
ATOM 3567 C C . LEU A 1 459 ? 10.768 -10.669 6.717 1.00 90.69 459 LEU A C 1
ATOM 3569 O O . LEU A 1 459 ? 10.466 -9.830 7.564 1.00 90.69 459 LEU A O 1
ATOM 3573 N N . VAL A 1 460 ? 9.912 -11.074 5.776 1.00 85.38 460 VAL A N 1
ATOM 3574 C CA . VAL A 1 460 ? 8.554 -10.535 5.625 1.00 85.38 460 VAL A CA 1
ATOM 3575 C C . VAL A 1 460 ? 7.736 -10.784 6.890 1.00 85.38 460 VAL A C 1
ATOM 3577 O O . VAL A 1 460 ? 7.119 -9.863 7.432 1.00 85.38 460 VAL A O 1
ATOM 3580 N N . GLY A 1 461 ? 7.747 -12.020 7.390 1.00 84.69 461 GLY A N 1
ATOM 3581 C CA . GLY A 1 461 ? 7.009 -12.413 8.585 1.00 84.69 461 GLY A CA 1
ATOM 3582 C C . GLY A 1 461 ? 7.509 -11.719 9.849 1.00 84.69 461 GLY A C 1
ATOM 3583 O O . GLY A 1 461 ? 6.702 -11.384 10.717 1.00 84.69 461 GLY A O 1
ATOM 3584 N N . SER A 1 462 ? 8.815 -11.484 9.957 1.00 88.69 462 SER A N 1
ATOM 3585 C CA . SER A 1 462 ? 9.417 -10.844 11.127 1.00 88.69 462 SER A CA 1
ATOM 3586 C C . SER A 1 462 ? 9.253 -9.328 11.099 1.00 88.69 462 SER A C 1
ATOM 3588 O O . SER A 1 462 ? 8.876 -8.762 12.122 1.00 88.69 462 SER A O 1
ATOM 3590 N N . LEU A 1 463 ? 9.437 -8.682 9.942 1.00 84.81 463 LEU A N 1
ATOM 3591 C CA . LEU A 1 463 ? 9.188 -7.248 9.775 1.00 84.81 463 LEU A CA 1
ATOM 3592 C C . LEU A 1 463 ? 7.728 -6.919 10.069 1.00 84.81 463 LEU A C 1
ATOM 3594 O O . LEU A 1 463 ? 7.461 -6.033 10.866 1.00 84.81 463 LEU A O 1
ATOM 3598 N N . ARG A 1 464 ? 6.772 -7.695 9.543 1.00 81.75 464 ARG A N 1
ATOM 3599 C CA . ARG A 1 464 ? 5.345 -7.498 9.856 1.00 81.75 464 ARG A CA 1
ATOM 3600 C C . ARG A 1 464 ? 5.023 -7.643 11.342 1.00 81.75 464 ARG A C 1
ATOM 3602 O O . ARG A 1 464 ? 4.035 -7.089 11.796 1.00 81.75 464 ARG A O 1
ATOM 3609 N N . LYS A 1 465 ? 5.806 -8.402 12.108 1.00 80.50 465 LYS A N 1
ATOM 3610 C CA . LYS A 1 465 ? 5.596 -8.574 13.555 1.00 80.50 465 LYS A CA 1
ATOM 3611 C C . LYS A 1 465 ? 6.344 -7.541 14.394 1.00 80.50 465 LYS A C 1
ATOM 3613 O O . LYS A 1 465 ? 6.121 -7.498 15.603 1.00 80.50 465 LYS A O 1
ATOM 3618 N N . SER A 1 466 ? 7.235 -6.765 13.786 1.00 82.94 466 SER A N 1
ATOM 3619 C CA . SER A 1 466 ? 8.117 -5.865 14.509 1.00 82.94 466 SER A CA 1
ATOM 3620 C C . SER A 1 466 ? 7.376 -4.622 15.002 1.00 82.94 466 SER A C 1
ATOM 3622 O O . SER A 1 466 ? 6.297 -4.274 14.507 1.00 82.94 466 SER A O 1
ATOM 3624 N N . SER A 1 467 ? 7.947 -3.953 16.003 1.00 78.25 467 SER A N 1
ATOM 3625 C CA . SER A 1 467 ? 7.417 -2.678 16.485 1.00 78.25 467 SER A CA 1
ATOM 3626 C C . SER A 1 467 ? 7.475 -1.612 15.395 1.00 78.25 467 SER A C 1
ATOM 3628 O O . SER A 1 467 ? 6.547 -0.819 15.268 1.00 78.25 467 SER A O 1
ATOM 3630 N N . GLU A 1 468 ? 8.491 -1.640 14.532 1.00 79.62 468 GLU A N 1
ATOM 3631 C CA . GLU A 1 468 ? 8.609 -0.710 13.410 1.00 79.62 468 GLU A CA 1
ATOM 3632 C C . GLU A 1 468 ? 7.429 -0.818 12.439 1.00 79.62 468 GLU A C 1
ATOM 3634 O O . GLU A 1 468 ? 6.987 0.207 11.926 1.00 79.62 468 GLU A O 1
ATOM 3639 N N . TYR A 1 469 ? 6.887 -2.021 12.204 1.00 75.56 469 TYR A N 1
ATOM 3640 C CA . TYR A 1 469 ? 5.677 -2.169 11.390 1.00 75.56 469 TYR A CA 1
ATOM 3641 C C . TYR A 1 469 ? 4.453 -1.619 12.095 1.00 75.56 469 TYR A C 1
ATOM 3643 O O . TYR A 1 469 ? 3.709 -0.862 11.480 1.00 75.56 469 TYR A O 1
ATOM 3651 N N . ALA A 1 470 ? 4.280 -1.912 13.383 1.00 72.06 470 ALA A N 1
ATOM 3652 C CA . ALA A 1 470 ? 3.155 -1.389 14.155 1.00 72.06 470 ALA A CA 1
ATOM 3653 C C . ALA A 1 470 ? 3.113 0.155 14.187 1.00 72.06 470 ALA A C 1
ATOM 3655 O O . ALA A 1 470 ? 2.031 0.734 14.247 1.00 72.06 470 ALA A O 1
ATOM 3656 N N . HIS A 1 471 ? 4.266 0.821 14.081 1.00 80.44 471 HIS A N 1
ATOM 3657 C CA . HIS A 1 471 ? 4.373 2.284 14.036 1.00 80.44 471 HIS A CA 1
ATOM 3658 C C . HIS A 1 471 ? 4.438 2.870 12.616 1.00 80.44 471 HIS A C 1
ATOM 3660 O O . HIS A 1 471 ? 4.507 4.085 12.467 1.00 80.44 471 HIS A O 1
ATOM 3666 N N . SER A 1 472 ? 4.438 2.040 11.571 1.00 77.44 472 SER A N 1
ATOM 3667 C CA . SER A 1 472 ? 4.521 2.514 10.186 1.00 77.44 472 SER A CA 1
ATOM 3668 C C . SER A 1 472 ? 3.184 3.052 9.675 1.00 77.44 472 SER A C 1
ATOM 3670 O O . SER A 1 472 ? 2.124 2.510 10.002 1.00 77.44 472 SER A O 1
ATOM 3672 N N . ASP A 1 473 ? 3.232 4.049 8.788 1.00 76.44 473 ASP A N 1
ATOM 3673 C CA . ASP A 1 473 ? 2.045 4.560 8.086 1.00 76.44 473 ASP A CA 1
ATOM 3674 C C . ASP A 1 473 ? 1.331 3.445 7.308 1.00 76.44 473 ASP A C 1
ATOM 3676 O O . ASP A 1 473 ? 0.100 3.379 7.284 1.00 76.44 473 ASP A O 1
ATOM 3680 N N . ALA A 1 474 ? 2.109 2.502 6.761 1.00 71.38 474 ALA A N 1
ATOM 3681 C CA . ALA A 1 474 ? 1.605 1.319 6.074 1.00 71.38 474 ALA A CA 1
ATOM 3682 C C . ALA A 1 474 ? 0.674 0.476 6.964 1.00 71.38 474 ALA A C 1
ATOM 3684 O O . ALA A 1 474 ? -0.365 0.011 6.496 1.00 71.38 474 ALA A O 1
ATOM 3685 N N . PHE A 1 475 ? 0.997 0.303 8.251 1.00 77.12 475 PHE A N 1
ATOM 3686 C CA . PHE A 1 475 ? 0.112 -0.375 9.201 1.00 77.12 475 PHE A CA 1
ATOM 3687 C C . PHE A 1 475 ? -1.027 0.524 9.686 1.00 77.12 475 PHE A C 1
ATOM 3689 O O . PHE A 1 475 ? -2.159 0.049 9.809 1.00 77.12 475 PHE A O 1
ATOM 3696 N N . GLN A 1 476 ? -0.748 1.804 9.952 1.00 78.94 476 GLN A N 1
ATOM 3697 C CA . GLN A 1 476 ? -1.725 2.750 10.502 1.00 78.94 476 GLN A CA 1
ATOM 3698 C C . GLN A 1 476 ? -2.862 3.128 9.538 1.00 78.94 476 GLN A C 1
ATOM 3700 O O . GLN A 1 476 ? -3.871 3.673 9.995 1.00 78.94 476 GLN A O 1
ATOM 3705 N N . ALA A 1 477 ? -2.718 2.830 8.245 1.00 80.81 477 ALA A N 1
ATOM 3706 C CA . ALA A 1 477 ? -3.771 2.931 7.242 1.00 80.81 477 ALA A CA 1
ATOM 3707 C C . ALA A 1 477 ? -4.755 1.737 7.333 1.00 80.81 477 ALA A C 1
ATOM 3709 O O . ALA A 1 477 ? -5.392 1.498 8.361 1.00 80.81 477 ALA A O 1
ATOM 3710 N N . GLU A 1 478 ? -4.910 0.958 6.263 1.00 83.06 478 GLU A N 1
ATOM 3711 C CA . GLU A 1 478 ? -5.931 -0.095 6.180 1.00 83.06 478 GLU A CA 1
ATOM 3712 C C . GLU A 1 478 ? -5.688 -1.334 7.075 1.00 83.06 478 GLU A C 1
ATOM 3714 O O . GLU A 1 478 ? -6.670 -1.913 7.568 1.00 83.06 478 GLU A O 1
ATOM 3719 N N . PRO A 1 479 ? -4.439 -1.775 7.349 1.00 85.94 479 PRO A N 1
ATOM 3720 C CA . PRO A 1 479 ? -4.201 -2.943 8.197 1.00 85.94 479 PRO A CA 1
ATOM 3721 C C . PRO A 1 479 ? -4.713 -2.776 9.631 1.00 85.94 479 PRO A C 1
ATOM 3723 O O . PRO A 1 479 ? -5.366 -3.690 10.145 1.00 85.94 479 PRO A O 1
ATOM 3726 N N . LEU A 1 480 ? -4.483 -1.619 10.262 1.00 88.25 480 LEU A N 1
ATOM 3727 C CA . LEU A 1 480 ? -4.982 -1.325 11.606 1.00 88.25 480 LEU A CA 1
ATOM 3728 C C . LEU A 1 480 ? -6.515 -1.278 11.629 1.00 88.25 480 LEU A C 1
ATOM 3730 O O . LEU A 1 480 ? -7.132 -1.917 12.482 1.00 88.25 480 LEU A O 1
ATOM 3734 N N . HIS A 1 481 ? -7.146 -0.618 10.653 1.00 91.19 481 HIS A N 1
ATOM 3735 C CA . HIS A 1 481 ? -8.608 -0.622 10.514 1.00 91.19 481 HIS A CA 1
ATOM 3736 C C . HIS A 1 481 ? -9.157 -2.048 10.383 1.00 91.19 481 HIS A C 1
ATOM 3738 O O . HIS A 1 481 ? -10.114 -2.424 11.064 1.00 91.19 481 HIS A O 1
ATOM 3744 N N . THR A 1 482 ? -8.533 -2.876 9.546 1.00 89.19 482 THR A N 1
ATOM 3745 C CA . THR A 1 482 ? -8.917 -4.281 9.363 1.00 89.19 482 THR A CA 1
ATOM 3746 C C . THR A 1 482 ? -8.744 -5.091 10.643 1.00 89.19 482 THR A C 1
ATOM 3748 O O . THR A 1 482 ? -9.618 -5.896 10.973 1.00 89.19 482 THR A O 1
ATOM 3751 N N . MET A 1 483 ? -7.655 -4.875 11.383 1.00 89.19 483 MET A N 1
ATOM 3752 C CA . MET A 1 483 ? -7.415 -5.526 12.670 1.00 89.19 483 MET A CA 1
ATOM 3753 C C . MET A 1 483 ? -8.490 -5.147 13.685 1.00 89.19 483 MET A C 1
ATOM 3755 O O . MET A 1 483 ? -9.098 -6.036 14.271 1.00 89.19 483 MET A O 1
ATOM 3759 N N . VAL A 1 484 ? -8.810 -3.858 13.812 1.00 90.81 484 VAL A N 1
ATOM 3760 C CA . VAL A 1 484 ? -9.888 -3.368 14.681 1.00 90.81 484 VAL A CA 1
ATOM 3761 C C . VAL A 1 484 ? -11.235 -3.982 14.291 1.00 90.81 484 VAL A C 1
ATOM 3763 O O . VAL A 1 484 ? -11.925 -4.521 15.154 1.00 90.81 484 VAL A O 1
ATOM 3766 N N . ARG A 1 485 ? -11.596 -3.995 12.998 1.00 91.00 485 ARG A N 1
ATOM 3767 C CA . ARG A 1 485 ? -12.839 -4.633 12.518 1.00 91.00 485 ARG A CA 1
ATOM 3768 C C . ARG A 1 485 ? -12.887 -6.122 12.866 1.00 91.00 485 ARG A C 1
ATOM 3770 O O . ARG A 1 485 ? -13.931 -6.613 13.290 1.00 91.00 485 ARG A O 1
ATOM 3777 N N . LYS A 1 486 ? -11.775 -6.845 12.680 1.00 86.25 486 LYS A N 1
ATOM 3778 C CA . LYS A 1 486 ? -11.669 -8.272 13.018 1.00 86.25 486 LYS A CA 1
ATOM 3779 C C . LYS A 1 486 ? -11.773 -8.502 14.521 1.00 86.25 486 LYS A C 1
ATOM 3781 O O . LYS A 1 486 ? -12.471 -9.430 14.911 1.00 86.25 486 LYS A O 1
ATOM 3786 N N . SER A 1 487 ? -11.150 -7.662 15.343 1.00 84.19 487 SER A N 1
ATOM 3787 C CA . SER A 1 487 ? -11.238 -7.745 16.803 1.00 84.19 487 SER A CA 1
ATOM 3788 C C . SER A 1 487 ? -12.654 -7.461 17.296 1.00 84.19 487 SER A C 1
ATOM 3790 O O . SER A 1 487 ? -13.179 -8.243 18.081 1.00 84.19 487 SER A O 1
ATOM 3792 N N . ILE A 1 488 ? -13.320 -6.424 16.773 1.00 83.25 488 ILE A N 1
ATOM 3793 C CA . ILE A 1 488 ? -14.730 -6.140 17.081 1.00 83.25 488 ILE A CA 1
ATOM 3794 C C . ILE A 1 488 ? -15.609 -7.325 16.675 1.00 83.25 488 ILE A C 1
ATOM 3796 O O . ILE A 1 488 ? -16.373 -7.825 17.492 1.00 83.25 488 ILE A O 1
ATOM 3800 N N . LYS A 1 489 ? -15.451 -7.846 15.453 1.00 82.88 489 LYS A N 1
ATOM 3801 C CA . LYS A 1 489 ? -16.214 -9.017 15.006 1.00 82.88 489 LYS A CA 1
ATOM 3802 C C . LYS A 1 489 ? -15.934 -10.254 15.856 1.00 82.88 489 LYS A C 1
ATOM 3804 O O . LYS A 1 489 ? -16.859 -10.977 16.179 1.00 82.88 489 LYS A O 1
ATOM 3809 N N . SER A 1 490 ? -14.679 -10.517 16.203 1.00 75.81 490 SER A N 1
ATOM 3810 C CA . SER A 1 490 ? -14.299 -11.721 16.945 1.00 75.81 490 SER A CA 1
ATOM 3811 C C . SER A 1 490 ? -14.711 -11.672 18.412 1.00 75.81 490 SER A C 1
ATOM 3813 O O . SER A 1 490 ? -14.964 -12.726 18.987 1.00 75.81 490 SER A O 1
ATOM 3815 N N . ILE A 1 491 ? -14.697 -10.492 19.032 1.00 73.62 491 ILE A N 1
ATOM 3816 C CA . ILE A 1 491 ? -15.004 -10.331 20.456 1.00 73.62 491 ILE A CA 1
ATOM 3817 C C . ILE A 1 491 ? -16.496 -10.076 20.621 1.00 73.62 491 ILE A C 1
ATOM 3819 O O . ILE A 1 491 ? -17.135 -10.752 21.416 1.00 73.62 491 ILE A O 1
ATOM 3823 N N . LEU A 1 492 ? -17.065 -9.146 19.849 1.00 71.88 492 LEU A N 1
ATOM 3824 C CA . LEU A 1 492 ? -18.458 -8.727 20.005 1.00 71.88 492 LEU A CA 1
ATOM 3825 C C . LEU A 1 492 ? -19.452 -9.549 19.169 1.00 71.88 492 LEU A C 1
ATOM 3827 O O . LEU A 1 492 ? -20.650 -9.319 19.285 1.00 71.88 492 LEU A O 1
ATOM 3831 N N . ASP A 1 493 ? -18.968 -10.457 18.316 1.00 73.44 493 ASP A N 1
ATOM 3832 C CA . ASP A 1 493 ? -19.759 -11.275 17.377 1.00 73.44 493 ASP A CA 1
ATOM 3833 C C . ASP A 1 493 ? -20.741 -10.473 16.501 1.00 73.44 493 ASP A C 1
ATOM 3835 O O . ASP A 1 493 ? -21.802 -10.937 16.087 1.00 73.44 493 ASP A O 1
ATOM 3839 N N . ARG A 1 494 ? -20.379 -9.225 16.183 1.00 79.94 494 ARG A N 1
ATOM 3840 C CA . ARG A 1 494 ? -21.143 -8.356 15.280 1.00 79.94 494 ARG A CA 1
ATOM 3841 C C . ARG A 1 494 ? -20.241 -7.540 14.369 1.00 79.94 494 ARG A C 1
ATOM 3843 O O . ARG A 1 494 ? -19.045 -7.382 14.606 1.00 79.94 494 ARG A O 1
ATOM 3850 N N . LYS A 1 495 ? -20.816 -6.996 13.294 1.00 82.38 495 LYS A N 1
ATOM 3851 C CA . LYS A 1 495 ? -20.114 -5.988 12.491 1.00 82.38 495 LYS A CA 1
ATOM 3852 C C . LYS A 1 495 ? -19.951 -4.699 13.317 1.00 82.38 495 LYS A C 1
ATOM 3854 O O . LYS A 1 495 ? -20.842 -4.385 14.110 1.00 82.38 495 LYS A O 1
ATOM 3859 N N . PRO A 1 496 ? -18.838 -3.969 13.142 1.00 82.38 496 PRO A N 1
ATOM 3860 C CA . PRO A 1 496 ? -18.655 -2.688 13.801 1.00 82.38 496 PRO A CA 1
ATOM 3861 C C . PRO A 1 496 ? -19.656 -1.654 13.283 1.00 82.38 496 PRO A C 1
ATOM 3863 O O . PRO A 1 496 ? -19.992 -1.650 12.095 1.00 82.38 496 PRO A O 1
ATOM 3866 N N . GLU A 1 497 ? -20.110 -0.782 14.174 1.00 86.69 497 GLU A N 1
ATOM 3867 C CA . GLU A 1 497 ? -21.025 0.313 13.859 1.00 86.69 497 GLU A CA 1
ATOM 3868 C C . GLU A 1 497 ? -20.283 1.517 13.257 1.00 86.69 497 GLU A C 1
ATOM 3870 O O . GLU A 1 497 ? -19.047 1.598 13.270 1.00 86.69 497 GLU A O 1
ATOM 3875 N N . SER A 1 498 ? -21.038 2.464 12.690 1.00 85.00 498 SER A N 1
ATOM 3876 C CA . SER A 1 498 ? -20.457 3.676 12.102 1.00 85.00 498 SER A CA 1
ATOM 3877 C C . SER A 1 498 ? -19.685 4.466 13.164 1.00 85.00 498 SER A C 1
ATOM 3879 O O . SER A 1 498 ? -20.215 4.775 14.225 1.00 85.00 498 SER A O 1
ATOM 3881 N N . GLY A 1 499 ? -18.414 4.771 12.892 1.00 86.81 499 GLY A N 1
ATOM 3882 C CA . GLY A 1 499 ? -17.525 5.491 13.815 1.00 86.81 499 GLY A CA 1
ATOM 3883 C C . GLY A 1 499 ? -16.837 4.630 14.886 1.00 86.81 499 GLY A C 1
ATOM 3884 O O . GLY A 1 499 ? -15.804 5.042 15.413 1.00 86.81 499 GLY A O 1
ATOM 3885 N N . GLU A 1 500 ? -17.313 3.410 15.155 1.00 87.12 500 GLU A N 1
ATOM 3886 C CA . GLU A 1 500 ? -16.740 2.527 16.184 1.00 87.12 500 GLU A CA 1
ATOM 3887 C C . GLU A 1 500 ? -15.299 2.1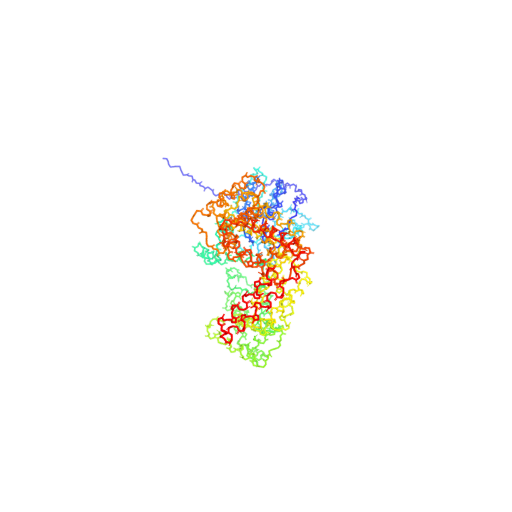14 15.846 1.00 87.12 500 GLU A C 1
ATOM 3889 O O . GLU A 1 500 ? -14.408 2.171 16.696 1.00 87.12 500 GLU A O 1
ATOM 3894 N N . VAL A 1 501 ? -15.042 1.777 14.575 1.00 90.75 501 VAL A N 1
ATOM 3895 C CA . VAL A 1 501 ? -13.687 1.456 14.093 1.00 90.75 501 VAL A CA 1
ATOM 3896 C C . VAL A 1 501 ? -12.746 2.638 14.320 1.00 90.75 501 VAL A C 1
ATOM 3898 O O . VAL A 1 501 ? -11.658 2.442 14.847 1.00 90.75 501 VAL A O 1
ATOM 3901 N N . GLY A 1 502 ? -13.176 3.860 13.985 1.00 90.06 502 GLY A N 1
ATOM 3902 C CA . GLY A 1 502 ? -12.367 5.072 14.158 1.00 90.06 502 GLY A CA 1
ATOM 3903 C C . GLY A 1 502 ? -11.977 5.308 15.619 1.00 90.06 502 GLY A C 1
ATOM 3904 O O . GLY A 1 502 ? -10.802 5.502 15.917 1.00 90.06 502 GLY A O 1
ATOM 3905 N N . LYS A 1 503 ? -12.929 5.162 16.551 1.00 91.44 503 LYS A N 1
ATOM 3906 C CA . LYS A 1 503 ? -12.689 5.296 18.001 1.00 91.44 503 LYS A CA 1
ATOM 3907 C C . LYS A 1 503 ? -11.589 4.349 18.500 1.00 91.44 503 LYS A C 1
ATOM 3909 O O . LYS A 1 503 ? -10.696 4.784 19.232 1.00 91.44 503 LYS A O 1
ATOM 3914 N N . PHE A 1 504 ? -11.632 3.072 18.114 1.00 91.75 504 PHE A N 1
ATOM 3915 C CA . PHE A 1 504 ? -10.624 2.084 18.526 1.00 91.75 504 PHE A CA 1
ATOM 3916 C C . PHE A 1 504 ? -9.294 2.233 17.779 1.00 91.75 504 PHE A C 1
ATOM 3918 O O . PHE A 1 504 ? -8.241 1.996 18.375 1.00 91.75 504 PHE A O 1
ATOM 3925 N N . VAL A 1 505 ? -9.316 2.679 16.520 1.00 93.00 505 VAL A N 1
ATOM 3926 C CA . VAL A 1 505 ? -8.104 3.074 15.787 1.00 93.00 505 VAL A CA 1
ATOM 3927 C C . VAL A 1 505 ? -7.397 4.207 16.534 1.00 93.00 505 VAL A C 1
ATOM 3929 O O . VAL A 1 505 ? -6.224 4.061 16.868 1.00 93.00 505 VAL A O 1
ATOM 3932 N N . ASP A 1 506 ? -8.106 5.271 16.916 1.00 92.44 506 ASP A N 1
ATOM 3933 C CA . ASP A 1 506 ? -7.526 6.409 17.643 1.00 92.44 506 ASP A CA 1
ATOM 3934 C C . ASP A 1 506 ? -6.986 6.017 19.024 1.00 92.44 506 ASP A C 1
ATOM 3936 O O . ASP A 1 506 ? -5.939 6.498 19.461 1.00 92.44 506 ASP A O 1
ATOM 3940 N N . GLN A 1 507 ? -7.688 5.133 19.740 1.00 92.56 507 GLN A N 1
ATOM 3941 C CA . GLN A 1 507 ? -7.194 4.583 21.006 1.00 92.56 507 GLN A CA 1
ATOM 3942 C C . GLN A 1 507 ? -5.911 3.773 20.811 1.00 92.56 507 GLN A C 1
ATOM 3944 O O . GLN A 1 507 ? -4.992 3.899 21.618 1.00 92.56 507 GLN A O 1
ATOM 3949 N N . THR A 1 508 ? -5.841 2.984 19.740 1.00 92.31 508 THR A N 1
ATOM 3950 C CA . THR A 1 508 ? -4.663 2.174 19.415 1.00 92.31 508 THR A CA 1
ATOM 3951 C C . THR A 1 508 ? -3.479 3.041 19.010 1.00 92.31 508 THR A C 1
ATOM 3953 O O . THR A 1 508 ? -2.369 2.786 19.466 1.00 92.31 508 THR A O 1
ATOM 3956 N N . LYS A 1 509 ? -3.706 4.112 18.241 1.00 90.62 509 LYS A N 1
ATOM 3957 C CA . LYS A 1 509 ? -2.665 5.097 17.911 1.00 90.62 509 LYS A CA 1
ATOM 3958 C C . LYS A 1 509 ? -2.091 5.739 19.174 1.00 90.62 509 LYS A C 1
ATOM 3960 O O . LYS A 1 509 ? -0.892 5.661 19.402 1.00 90.62 509 LYS A O 1
ATOM 3965 N N . ARG A 1 510 ? -2.953 6.209 20.086 1.00 92.19 510 ARG A N 1
ATOM 3966 C CA . ARG A 1 510 ? -2.520 6.736 21.397 1.00 92.19 510 ARG A CA 1
ATOM 3967 C C . ARG A 1 510 ? -1.776 5.712 22.260 1.00 92.19 510 ARG A C 1
ATOM 3969 O O . ARG A 1 510 ? -0.988 6.104 23.118 1.00 92.19 510 ARG A O 1
ATOM 3976 N N . TYR A 1 511 ? -2.083 4.423 22.115 1.00 92.12 511 TYR A N 1
ATOM 3977 C CA . TYR A 1 511 ? -1.354 3.356 22.794 1.00 92.12 511 TYR A CA 1
ATOM 3978 C C . TYR A 1 511 ? 0.051 3.195 22.204 1.00 92.12 511 TYR A C 1
ATOM 3980 O O . TYR A 1 511 ? 1.010 3.215 22.972 1.00 92.12 511 TYR A O 1
ATOM 3988 N N . LEU A 1 512 ? 0.165 3.120 20.875 1.00 90.19 512 LEU A N 1
ATOM 3989 C CA . LEU A 1 512 ? 1.438 3.044 20.153 1.00 90.19 512 LEU A CA 1
ATOM 3990 C C . LEU A 1 512 ? 2.340 4.248 20.460 1.00 90.19 512 LEU A C 1
ATOM 3992 O O . LEU A 1 512 ? 3.480 4.056 20.862 1.00 90.19 512 LEU A O 1
ATOM 3996 N N . ASP A 1 513 ? 1.799 5.470 20.446 1.00 86.62 513 ASP A N 1
ATOM 3997 C CA . ASP A 1 513 ? 2.551 6.694 20.781 1.00 86.62 513 ASP A CA 1
ATOM 3998 C C . ASP A 1 513 ? 3.180 6.655 22.186 1.00 86.62 513 ASP A C 1
ATOM 4000 O O . ASP A 1 513 ? 4.201 7.288 22.444 1.00 86.62 513 ASP A O 1
ATOM 4004 N N . LYS A 1 514 ? 2.567 5.920 23.124 1.00 92.56 514 LYS A N 1
ATOM 4005 C CA . LYS A 1 514 ? 3.068 5.752 24.499 1.00 92.56 514 LYS A CA 1
ATOM 4006 C C . LYS A 1 514 ? 3.998 4.548 24.666 1.00 92.56 514 LYS A C 1
ATOM 4008 O O . LYS A 1 514 ? 4.625 4.423 25.716 1.00 92.56 514 LYS A O 1
ATOM 4013 N N . HIS A 1 515 ? 4.047 3.650 23.686 1.00 90.88 515 HIS A N 1
ATOM 4014 C CA . HIS A 1 515 ? 4.753 2.375 23.757 1.00 90.88 515 HIS A CA 1
ATOM 4015 C C . HIS A 1 515 ? 5.546 2.154 22.465 1.00 90.88 515 HIS A C 1
ATOM 4017 O O . HIS A 1 515 ? 5.215 1.277 21.676 1.00 90.88 515 HIS A O 1
ATOM 4023 N N . GLU A 1 516 ? 6.642 2.899 22.287 1.00 84.44 516 GLU A N 1
ATOM 4024 C CA . GLU A 1 516 ? 7.481 2.887 21.068 1.00 84.44 516 GLU A CA 1
ATOM 4025 C C . GLU A 1 516 ? 7.976 1.486 20.642 1.00 84.44 516 GLU A C 1
ATOM 4027 O O . GLU A 1 516 ? 8.311 1.248 19.483 1.00 84.44 516 GLU A O 1
ATOM 4032 N N . ASN A 1 517 ? 8.010 0.530 21.576 1.00 82.75 517 ASN A N 1
ATOM 4033 C CA . ASN A 1 517 ? 8.430 -0.853 21.335 1.00 82.75 517 ASN A CA 1
ATOM 4034 C C . ASN A 1 517 ? 7.263 -1.840 21.146 1.00 82.75 517 ASN A C 1
ATOM 4036 O O . ASN A 1 517 ? 7.508 -3.040 21.028 1.00 82.75 517 ASN A O 1
ATOM 4040 N N . ALA A 1 518 ? 6.012 -1.376 21.138 1.00 83.25 518 ALA A N 1
ATOM 4041 C CA . ALA A 1 518 ? 4.845 -2.229 20.942 1.00 83.25 518 ALA A CA 1
ATOM 4042 C C . ALA A 1 518 ? 4.808 -2.773 19.506 1.00 83.25 518 ALA A C 1
ATOM 4044 O O . ALA A 1 518 ? 4.839 -2.013 18.537 1.00 83.25 518 ALA A O 1
ATOM 4045 N N . GLY A 1 519 ? 4.740 -4.096 19.372 1.00 84.50 519 GLY A N 1
ATOM 4046 C CA . GLY A 1 519 ? 4.514 -4.784 18.103 1.00 84.50 519 GLY A CA 1
ATOM 4047 C C . GLY A 1 519 ? 3.031 -5.043 17.834 1.00 84.50 519 GLY A C 1
ATOM 4048 O O . GLY A 1 519 ? 2.151 -4.702 18.625 1.00 84.50 519 GLY A O 1
ATOM 4049 N N . ILE A 1 520 ? 2.735 -5.735 16.726 1.00 80.50 520 ILE A N 1
ATOM 4050 C CA . ILE A 1 520 ? 1.357 -6.144 16.382 1.00 80.50 520 ILE A CA 1
ATOM 4051 C C . ILE A 1 520 ? 0.687 -6.921 17.519 1.00 80.50 520 ILE A C 1
ATOM 4053 O O . ILE A 1 520 ? -0.511 -6.768 17.757 1.00 80.50 520 ILE A O 1
ATOM 4057 N N . LYS A 1 521 ? 1.439 -7.797 18.195 1.00 83.06 521 LYS A N 1
ATOM 4058 C CA . LYS A 1 521 ? 0.883 -8.615 19.273 1.00 83.06 521 LYS A CA 1
ATOM 4059 C C . LYS A 1 521 ? 0.391 -7.733 20.422 1.00 83.06 521 LYS A C 1
ATOM 4061 O O . LYS A 1 521 ? -0.723 -7.936 20.887 1.00 83.06 521 LYS A O 1
ATOM 4066 N N . ASP A 1 522 ? 1.178 -6.737 20.815 1.00 86.69 522 ASP A N 1
ATOM 4067 C CA . ASP A 1 522 ? 0.821 -5.810 21.890 1.00 86.69 522 ASP A CA 1
ATOM 4068 C C . ASP A 1 522 ? -0.400 -4.964 21.509 1.00 86.69 522 ASP A C 1
ATOM 4070 O O . ASP A 1 522 ? -1.301 -4.778 22.323 1.00 86.69 522 ASP A O 1
ATOM 4074 N N . VAL A 1 523 ? -0.495 -4.543 20.241 1.00 86.62 523 VAL A N 1
ATOM 4075 C CA . VAL A 1 523 ? -1.690 -3.882 19.690 1.00 86.62 523 VAL A CA 1
ATOM 4076 C C . VAL A 1 523 ? -2.924 -4.782 19.772 1.00 86.62 523 VAL A C 1
ATOM 4078 O O . VAL A 1 523 ? -3.989 -4.337 20.201 1.00 86.62 523 VAL A O 1
ATOM 4081 N N . SER A 1 524 ? -2.797 -6.050 19.378 1.00 84.12 524 SER A N 1
ATOM 4082 C CA . SER A 1 524 ? -3.890 -7.021 19.457 1.00 84.12 524 SER A CA 1
ATOM 4083 C C . SER A 1 524 ? -4.341 -7.231 20.904 1.00 84.12 524 SER A C 1
ATOM 4085 O O . SER A 1 524 ? -5.539 -7.182 21.185 1.00 84.12 524 SER A O 1
ATOM 4087 N N . ASP A 1 525 ? -3.400 -7.418 21.829 1.00 83.19 525 ASP A N 1
ATOM 4088 C CA . ASP A 1 525 ? -3.687 -7.611 23.253 1.00 83.19 525 ASP A CA 1
ATOM 4089 C C . ASP A 1 525 ? -4.325 -6.350 23.867 1.00 83.19 525 ASP A C 1
ATOM 4091 O O . ASP A 1 525 ? -5.295 -6.444 24.626 1.00 83.19 525 ASP A O 1
ATOM 4095 N N . PHE A 1 526 ? -3.854 -5.159 23.479 1.00 92.25 526 PHE A N 1
ATOM 4096 C CA . PHE A 1 526 ? -4.451 -3.877 23.855 1.00 92.25 526 PHE A CA 1
ATOM 4097 C C . PHE A 1 526 ? -5.889 -3.739 23.345 1.00 92.25 526 PHE A C 1
ATOM 4099 O O . PHE A 1 526 ? -6.768 -3.323 24.105 1.00 92.25 526 PHE A O 1
ATOM 4106 N N . LEU A 1 527 ? -6.152 -4.097 22.085 1.00 89.75 527 LEU A N 1
ATOM 4107 C CA . LEU A 1 527 ? -7.491 -4.056 21.498 1.00 89.75 527 LEU A CA 1
ATOM 4108 C C . LEU A 1 527 ? -8.439 -5.011 22.216 1.00 89.75 527 LEU A C 1
ATOM 4110 O O . LEU A 1 527 ? -9.539 -4.603 22.586 1.00 89.75 527 LEU A O 1
ATOM 4114 N N . VAL A 1 528 ? -7.999 -6.246 22.473 1.00 83.88 528 VAL A N 1
ATOM 4115 C CA . VAL A 1 528 ? -8.765 -7.223 23.258 1.00 83.88 528 VAL A CA 1
ATOM 4116 C C . VAL A 1 528 ? -9.071 -6.656 24.642 1.00 83.88 528 VAL A C 1
ATOM 4118 O O . VAL A 1 528 ? -10.230 -6.647 25.058 1.00 83.88 528 VAL A O 1
ATOM 4121 N N . GLY A 1 529 ? -8.069 -6.119 25.340 1.00 83.50 529 GLY A N 1
ATOM 4122 C CA . GLY A 1 529 ? -8.242 -5.532 26.668 1.00 83.50 529 GLY A CA 1
ATOM 4123 C C . GLY A 1 529 ? -9.176 -4.319 26.682 1.00 83.50 529 GLY A C 1
ATOM 4124 O O . GLY A 1 529 ? -9.996 -4.192 27.590 1.00 83.50 529 GLY A O 1
ATOM 4125 N N . SER A 1 530 ? -9.088 -3.449 25.677 1.00 87.00 530 SER A N 1
ATOM 4126 C CA . SER A 1 530 ? -9.911 -2.237 25.565 1.00 87.00 530 SER A CA 1
ATOM 4127 C C . SER A 1 530 ? -11.361 -2.565 25.219 1.00 87.00 530 SER A C 1
ATOM 4129 O O . SER A 1 530 ? -12.273 -2.042 25.856 1.00 87.00 530 SER A O 1
ATOM 4131 N N . LEU A 1 531 ? -11.581 -3.488 24.277 1.00 82.56 531 LEU A N 1
ATOM 4132 C CA . LEU A 1 531 ? -12.914 -3.983 23.919 1.00 82.56 531 LEU A CA 1
ATOM 4133 C C . LEU A 1 531 ? -13.573 -4.715 25.094 1.00 82.56 531 LEU A C 1
ATOM 4135 O O . LEU A 1 531 ? -14.754 -4.516 25.356 1.00 82.56 531 LEU A O 1
ATOM 4139 N N . SER A 1 532 ? -12.803 -5.484 25.867 1.00 72.75 532 SER A N 1
ATOM 4140 C CA . SER A 1 532 ? -13.309 -6.189 27.056 1.00 72.75 532 SER A CA 1
ATOM 4141 C C . SER A 1 532 ? -13.668 -5.242 28.210 1.00 72.75 532 SER A C 1
ATOM 4143 O O . SER A 1 532 ? -14.535 -5.538 29.024 1.00 72.75 532 SER A O 1
ATOM 4145 N N . LYS A 1 533 ? -13.014 -4.084 28.319 1.00 77.62 533 LYS A N 1
ATOM 4146 C CA . LYS A 1 533 ? -13.304 -3.091 29.372 1.00 77.62 533 LYS A CA 1
ATOM 4147 C C . LYS A 1 533 ? -14.426 -2.123 29.001 1.00 77.62 533 LYS A C 1
ATOM 4149 O O . LYS A 1 533 ? -14.819 -1.306 29.823 1.00 77.62 533 LYS A O 1
ATOM 4154 N N . SER A 1 534 ? -14.927 -2.197 27.773 1.00 80.31 534 SER A N 1
ATOM 4155 C CA . SER A 1 534 ? -16.019 -1.358 27.305 1.00 80.31 534 SER A CA 1
ATOM 4156 C C . SER A 1 534 ? -17.316 -1.701 28.047 1.00 80.31 534 SER A C 1
ATOM 4158 O O . SER A 1 534 ? -17.869 -2.785 27.855 1.00 80.31 534 SER A O 1
ATOM 4160 N N . ALA A 1 535 ? -17.813 -0.774 28.873 1.00 74.31 535 ALA A N 1
ATOM 4161 C CA . ALA A 1 535 ? -19.145 -0.873 29.477 1.00 74.31 535 ALA A CA 1
ATOM 4162 C C . ALA A 1 535 ? -20.225 -1.015 28.391 1.00 74.31 535 ALA A C 1
ATOM 4164 O O . ALA A 1 535 ? -21.094 -1.873 28.472 1.00 74.31 535 ALA A O 1
ATOM 4165 N N . GLU A 1 536 ? -20.085 -0.264 27.298 1.00 72.31 536 GLU A N 1
ATOM 4166 C CA . GLU A 1 536 ? -20.956 -0.323 26.119 1.00 72.31 536 GLU A CA 1
ATOM 4167 C C . GLU A 1 536 ? -21.067 -1.747 25.541 1.00 72.31 536 GLU A C 1
ATOM 4169 O O . GLU A 1 536 ? -22.150 -2.183 25.158 1.00 72.31 536 GLU A O 1
ATOM 4174 N N . TYR A 1 537 ? -19.975 -2.522 25.546 1.00 70.62 537 TYR A N 1
ATOM 4175 C CA . TYR A 1 537 ? -20.026 -3.924 25.131 1.00 70.62 537 TYR A CA 1
ATOM 4176 C C . TYR A 1 537 ? -20.696 -4.818 26.176 1.00 70.62 537 TYR A C 1
ATOM 4178 O O . TYR A 1 537 ? -21.554 -5.626 25.820 1.00 70.62 537 TYR A O 1
ATOM 4186 N N . ALA A 1 538 ? -20.344 -4.664 27.453 1.00 72.50 538 ALA A N 1
ATOM 4187 C CA . ALA A 1 538 ? -20.907 -5.475 28.530 1.00 72.50 538 ALA A CA 1
ATOM 4188 C C . ALA A 1 538 ? -22.432 -5.299 28.669 1.00 72.50 538 ALA A C 1
ATOM 4190 O O . ALA A 1 538 ? -23.142 -6.248 28.999 1.00 72.50 538 ALA A O 1
ATOM 4191 N N . HIS A 1 539 ? -22.939 -4.111 28.343 1.00 74.38 539 HIS A N 1
ATOM 4192 C CA . HIS A 1 539 ? -24.365 -3.782 28.337 1.00 74.38 539 HIS A CA 1
ATOM 4193 C C . HIS A 1 539 ? -25.086 -4.115 27.025 1.00 74.38 539 HIS A C 1
ATOM 4195 O O . HIS A 1 539 ? -26.309 -4.047 26.973 1.00 74.38 539 HIS A O 1
ATOM 4201 N N . SER A 1 540 ? -24.367 -4.505 25.970 1.00 72.75 540 SER A N 1
ATOM 4202 C CA . SER A 1 540 ? -24.983 -4.805 24.674 1.00 72.75 540 SER A CA 1
ATOM 4203 C C . SER A 1 540 ? -25.789 -6.110 24.688 1.00 72.75 540 SER A C 1
ATOM 4205 O O . SER A 1 540 ? -25.362 -7.118 25.260 1.00 72.75 540 SER A O 1
ATOM 4207 N N . ASP A 1 541 ? -26.905 -6.134 23.952 1.00 73.69 541 ASP A N 1
ATOM 4208 C CA . ASP A 1 541 ? -27.699 -7.352 23.729 1.00 73.69 541 ASP A CA 1
ATOM 4209 C C . ASP A 1 541 ? -26.841 -8.497 23.167 1.00 73.69 541 ASP A C 1
ATOM 4211 O O . ASP A 1 541 ? -27.037 -9.659 23.521 1.00 73.69 541 ASP A O 1
ATOM 4215 N N . ALA A 1 542 ? -25.839 -8.166 22.344 1.00 63.06 542 ALA A N 1
ATOM 4216 C CA . ALA A 1 542 ? -24.902 -9.122 21.764 1.00 63.06 542 ALA A CA 1
ATOM 4217 C C . ALA A 1 542 ? -24.082 -9.863 22.833 1.00 63.06 542 ALA A C 1
ATOM 4219 O O . ALA A 1 542 ? -23.996 -11.088 22.786 1.00 63.06 542 ALA A O 1
ATOM 4220 N N . PHE A 1 543 ? -23.530 -9.160 23.830 1.00 68.56 543 PHE A N 1
ATOM 4221 C CA . PHE A 1 543 ? -22.833 -9.797 24.955 1.00 68.56 543 PHE A CA 1
ATOM 4222 C C . PHE A 1 543 ? -23.798 -10.597 25.838 1.00 68.56 543 PHE A C 1
ATOM 4224 O O . PHE A 1 543 ? -23.481 -11.702 26.293 1.00 68.56 543 PHE A O 1
ATOM 4231 N N . GLN A 1 544 ? -24.998 -10.057 26.045 1.00 74.00 544 GLN A N 1
ATOM 4232 C CA . GLN A 1 544 ? -26.024 -10.646 26.895 1.00 74.00 544 GLN A CA 1
ATOM 4233 C C . GLN A 1 544 ? -26.738 -11.872 26.295 1.00 74.00 544 GLN A C 1
ATOM 4235 O O . GLN A 1 544 ? -27.415 -12.584 27.049 1.00 74.00 544 GLN A O 1
ATOM 4240 N N . ALA A 1 545 ? -26.623 -12.112 24.984 1.00 72.06 545 ALA A N 1
ATOM 4241 C CA . ALA A 1 545 ? -27.299 -13.202 24.278 1.00 72.06 545 ALA A CA 1
ATOM 4242 C C . ALA A 1 545 ? -26.561 -14.549 24.378 1.00 72.06 545 ALA A C 1
ATOM 4244 O O . ALA A 1 545 ? -27.195 -15.550 24.704 1.00 72.06 545 ALA A O 1
ATOM 4245 N N . ASP A 1 546 ? -25.244 -14.594 24.140 1.00 75.62 546 ASP A N 1
ATOM 4246 C CA . ASP A 1 546 ? -24.480 -15.860 24.142 1.00 75.62 546 ASP A CA 1
ATOM 4247 C C . ASP A 1 546 ? -23.055 -15.777 24.744 1.00 75.62 546 ASP A C 1
ATOM 4249 O O . ASP A 1 546 ? -22.673 -16.678 25.506 1.00 75.62 546 ASP A O 1
ATOM 4253 N N . PRO A 1 547 ? -22.266 -14.700 24.536 1.00 79.88 547 PRO A N 1
ATOM 4254 C CA . PRO A 1 547 ? -20.941 -14.550 25.145 1.00 79.88 547 PRO A CA 1
ATOM 4255 C C . PRO A 1 547 ? -20.954 -14.637 26.675 1.00 79.88 547 PRO A C 1
ATOM 4257 O O . PRO A 1 547 ? -20.117 -15.338 27.251 1.00 79.88 547 PRO A O 1
ATOM 4260 N N . LEU A 1 548 ? -21.937 -14.018 27.340 1.00 84.44 548 LEU A N 1
ATOM 4261 C CA . LEU A 1 548 ? -22.105 -14.106 28.792 1.00 84.44 548 LEU A CA 1
ATOM 4262 C C . LEU A 1 548 ? -22.390 -15.546 29.252 1.00 84.44 548 LEU A C 1
ATOM 4264 O O . LEU A 1 548 ? -21.798 -16.019 30.222 1.00 84.44 548 LEU A O 1
ATOM 4268 N N . GLY A 1 549 ? -23.226 -16.290 28.520 1.00 86.25 549 GLY A N 1
ATOM 4269 C CA . GLY A 1 549 ? -23.481 -17.706 28.799 1.00 86.25 549 GLY A CA 1
ATOM 4270 C C . GLY A 1 549 ? -22.219 -18.560 28.651 1.00 86.25 549 GLY A C 1
ATOM 4271 O O . GLY A 1 549 ? -21.929 -19.414 29.489 1.00 86.25 549 GLY A O 1
ATOM 4272 N N . THR A 1 550 ? -21.414 -18.303 27.621 1.00 81.56 550 THR A N 1
ATOM 4273 C CA . THR A 1 550 ? -20.123 -18.979 27.417 1.00 81.56 550 THR A CA 1
ATOM 4274 C C . THR A 1 550 ? -19.099 -18.626 28.495 1.00 81.56 550 THR A C 1
ATOM 4276 O O . THR A 1 550 ? -18.370 -19.512 28.952 1.00 81.56 550 THR A O 1
ATOM 4279 N N . MET A 1 551 ? -19.069 -17.372 28.948 1.00 83.50 551 MET A N 1
ATOM 4280 C CA . MET A 1 551 ? -18.236 -16.930 30.066 1.00 83.50 551 MET A CA 1
ATOM 4281 C C . MET A 1 551 ? -18.600 -17.666 31.356 1.00 83.50 551 MET A C 1
ATOM 4283 O O . MET A 1 551 ? -17.716 -18.231 31.997 1.00 83.50 551 MET A O 1
ATOM 4287 N N . VAL A 1 552 ? -19.894 -17.758 31.673 1.00 87.50 552 VAL A N 1
ATOM 4288 C CA . VAL A 1 552 ? -20.405 -18.524 32.819 1.00 87.50 552 VAL A CA 1
ATOM 4289 C C . VAL A 1 552 ? -20.003 -19.998 32.723 1.00 87.50 552 VAL A C 1
ATOM 4291 O O . VAL A 1 552 ? -19.447 -20.545 33.674 1.00 87.50 552 VAL A O 1
ATOM 4294 N N . ARG A 1 553 ? -20.194 -20.637 31.559 1.00 87.75 553 ARG A N 1
ATOM 4295 C CA . ARG A 1 553 ? -19.804 -22.043 31.336 1.00 87.75 553 ARG A CA 1
ATOM 4296 C C . ARG A 1 553 ? -18.310 -22.281 31.571 1.00 87.75 553 ARG A C 1
ATOM 4298 O O . ARG A 1 553 ? -17.938 -23.279 32.188 1.00 87.75 553 ARG A O 1
ATOM 4305 N N . LYS A 1 554 ? -17.451 -21.377 31.084 1.00 78.44 554 LYS A N 1
ATOM 4306 C CA . LYS A 1 554 ? -15.998 -21.443 31.314 1.00 78.44 554 LYS A CA 1
ATOM 4307 C C . LYS A 1 554 ? -15.644 -21.201 32.781 1.00 78.44 554 LYS A C 1
ATOM 4309 O O . LYS A 1 554 ? -14.792 -21.914 33.296 1.00 78.44 554 LYS A O 1
ATOM 4314 N N . GLY A 1 555 ? -16.304 -20.250 33.442 1.00 77.31 555 GLY A N 1
ATOM 4315 C CA . GLY A 1 555 ? -16.129 -19.969 34.867 1.00 77.31 555 GLY A CA 1
ATOM 4316 C C . GLY A 1 555 ? -16.423 -21.194 35.730 1.00 77.31 555 GLY A C 1
ATOM 4317 O O . GLY A 1 555 ? -15.549 -21.624 36.473 1.00 77.31 555 GLY A O 1
ATOM 4318 N N . ILE A 1 556 ? -17.590 -21.821 35.545 1.00 80.56 556 ILE A N 1
ATOM 4319 C CA . ILE A 1 556 ? -17.973 -23.062 36.244 1.00 80.56 556 ILE A CA 1
ATOM 4320 C C . ILE A 1 556 ? -16.923 -24.154 36.022 1.00 80.56 556 ILE A C 1
ATOM 4322 O O . ILE A 1 556 ? -16.423 -24.737 36.979 1.00 80.56 556 ILE A O 1
ATOM 4326 N N . LYS A 1 557 ? -16.524 -24.391 34.767 1.00 80.69 557 LYS A N 1
ATOM 4327 C CA . LYS A 1 557 ? -15.517 -25.410 34.451 1.00 80.69 557 LYS A CA 1
ATOM 4328 C C . LYS A 1 557 ? -14.173 -25.137 35.121 1.00 80.69 557 LYS A C 1
ATOM 4330 O O . LYS A 1 557 ? -13.561 -26.064 35.637 1.00 80.69 557 LYS A O 1
ATOM 4335 N N . ASN A 1 558 ? -13.700 -23.896 35.072 1.00 70.81 558 ASN A N 1
ATOM 4336 C CA . ASN A 1 558 ? -12.365 -23.548 35.545 1.00 70.81 558 ASN A CA 1
ATOM 4337 C C . ASN A 1 558 ? -12.295 -23.437 37.074 1.00 70.81 558 ASN A C 1
ATOM 4339 O O . ASN A 1 558 ? -11.263 -23.774 37.641 1.00 70.81 558 ASN A O 1
ATOM 4343 N N . ILE A 1 559 ? -13.364 -22.966 37.722 1.00 73.38 559 ILE A N 1
ATOM 4344 C CA . ILE A 1 559 ? -13.402 -22.715 39.169 1.00 73.38 559 ILE A CA 1
ATOM 4345 C C . ILE A 1 559 ? -13.936 -23.943 39.911 1.00 73.38 559 ILE A C 1
ATOM 4347 O O . ILE A 1 559 ? -13.307 -24.403 40.855 1.00 73.38 559 ILE A O 1
ATOM 4351 N N . LEU A 1 560 ? -15.064 -24.510 39.469 1.00 79.00 560 LEU A N 1
ATOM 4352 C CA . LEU A 1 560 ? -15.690 -25.665 40.128 1.00 79.00 560 LEU A CA 1
ATOM 4353 C C . LEU A 1 560 ? -15.166 -27.013 39.603 1.00 79.00 560 LEU A C 1
ATOM 4355 O O . LEU A 1 560 ? -15.461 -28.053 40.183 1.00 79.00 560 LEU A O 1
ATOM 4359 N N . GLY A 1 561 ? -14.425 -27.032 38.488 1.00 78.19 561 GLY A N 1
ATOM 4360 C CA . GLY A 1 561 ? -13.863 -28.262 37.912 1.00 78.19 561 GLY A CA 1
ATOM 4361 C C . GLY A 1 561 ? -14.878 -29.174 37.206 1.00 78.19 561 GLY A C 1
ATOM 4362 O O . GLY A 1 561 ? -14.516 -30.274 36.787 1.00 78.19 561 GLY A O 1
ATOM 4363 N N . ARG A 1 562 ? -16.137 -28.743 37.035 1.00 87.81 562 ARG A N 1
ATOM 4364 C CA . ARG A 1 562 ? -17.228 -29.556 36.460 1.00 87.81 562 ARG A CA 1
ATOM 4365 C C . ARG A 1 562 ? -17.958 -28.873 35.300 1.00 87.81 562 ARG A C 1
ATOM 4367 O O . ARG A 1 562 ? -17.742 -27.704 34.996 1.00 87.81 562 ARG A O 1
ATOM 4374 N N . LYS A 1 563 ? -18.822 -29.618 34.602 1.00 88.00 563 LYS A N 1
ATOM 4375 C CA . LYS A 1 563 ? -19.765 -29.028 33.633 1.00 88.00 563 LYS A CA 1
ATOM 4376 C C . LYS A 1 563 ? -20.931 -28.351 34.378 1.00 88.00 563 LYS A C 1
ATOM 4378 O O . LYS A 1 563 ? -21.244 -28.797 35.480 1.00 88.00 563 LYS A O 1
ATOM 4383 N N . PRO A 1 564 ? -21.571 -27.325 33.784 1.00 90.00 564 PRO A N 1
ATOM 4384 C CA . PRO A 1 564 ? -22.761 -26.705 34.359 1.00 90.00 564 PRO A CA 1
ATOM 4385 C C . PRO A 1 564 ? -23.923 -27.691 34.488 1.00 90.00 564 PRO A C 1
ATOM 4387 O O . PRO A 1 564 ? -24.104 -28.528 33.601 1.00 90.00 564 PRO A O 1
ATOM 4390 N N . GLU A 1 565 ? -24.725 -27.534 35.533 1.00 92.69 565 GLU A N 1
ATOM 4391 C CA . GLU A 1 565 ? -25.993 -28.242 35.717 1.00 92.69 565 GLU A CA 1
ATOM 4392 C C . GLU A 1 565 ? -27.143 -27.561 34.954 1.00 92.69 565 GLU A C 1
ATOM 4394 O O . GLU A 1 565 ? -27.050 -26.400 34.527 1.00 92.69 565 GLU A O 1
ATOM 4399 N N . ASP A 1 566 ? -28.250 -28.287 34.774 1.00 91.38 566 ASP A N 1
ATOM 4400 C CA . ASP A 1 566 ? -29.428 -27.778 34.074 1.00 91.38 566 ASP A CA 1
ATOM 4401 C C . ASP A 1 566 ? -29.985 -26.530 34.777 1.00 91.38 566 ASP A C 1
ATOM 4403 O O . ASP A 1 566 ? -30.319 -26.529 35.959 1.00 91.38 566 ASP A O 1
ATOM 4407 N N . GLY A 1 567 ? -30.067 -25.424 34.033 1.00 90.69 567 GLY A N 1
ATOM 4408 C CA . GLY A 1 567 ? -30.540 -24.131 34.541 1.00 90.69 567 GLY A CA 1
ATOM 4409 C C . GLY A 1 567 ? -29.495 -23.292 35.292 1.00 90.69 567 GLY A C 1
ATOM 4410 O O . GLY A 1 567 ? -29.706 -22.087 35.455 1.00 90.69 567 GLY A O 1
ATOM 4411 N N . GLU A 1 568 ? -28.340 -23.854 35.663 1.00 90.69 568 GLU A N 1
ATOM 4412 C CA . GLU A 1 568 ? -27.279 -23.143 36.395 1.00 90.69 568 GLU A CA 1
ATOM 4413 C C . GLU A 1 568 ? -26.724 -21.961 35.587 1.00 90.69 568 GLU A C 1
ATOM 4415 O O . GLU A 1 568 ? -26.634 -20.834 36.085 1.00 90.69 568 GLU A O 1
ATOM 4420 N N . VAL A 1 569 ? -26.441 -22.190 34.298 1.00 90.62 569 VAL A N 1
ATOM 4421 C CA . VAL A 1 569 ? -25.970 -21.136 33.384 1.00 90.62 569 VAL A CA 1
ATOM 4422 C C . VAL A 1 569 ? -26.990 -20.002 33.304 1.00 90.62 569 VAL A C 1
ATOM 4424 O O . VAL A 1 569 ? -26.620 -18.838 33.401 1.00 90.62 569 VAL A O 1
ATOM 4427 N N . SER A 1 570 ? -28.280 -20.325 33.177 1.00 91.50 570 SER A N 1
ATOM 4428 C CA . SER A 1 570 ? -29.350 -19.325 33.070 1.00 91.50 570 SER A CA 1
ATOM 4429 C C . SER A 1 570 ? -29.476 -18.476 34.343 1.00 91.50 570 SER A C 1
ATOM 4431 O O . SER A 1 570 ? -29.614 -17.249 34.267 1.00 91.50 570 SER A O 1
ATOM 4433 N N . LYS A 1 571 ? -29.351 -19.107 35.519 1.00 91.88 571 LYS A N 1
ATOM 4434 C CA . LYS A 1 571 ? -29.364 -18.431 36.824 1.00 91.88 571 LYS A CA 1
ATOM 4435 C C . LYS A 1 571 ? -28.196 -17.450 36.968 1.00 91.88 571 LYS A C 1
ATOM 4437 O O . LYS A 1 571 ? -28.427 -16.287 37.297 1.00 91.88 571 LYS A O 1
ATOM 4442 N N . LEU A 1 572 ? -26.967 -17.886 36.682 1.00 90.31 572 LEU A N 1
ATOM 4443 C CA . LEU A 1 572 ? -25.768 -17.040 36.774 1.00 90.31 572 LEU A CA 1
ATOM 4444 C C . LEU A 1 572 ? -25.760 -15.928 35.719 1.00 90.31 572 LEU A C 1
ATOM 4446 O O . LEU A 1 572 ? -25.406 -14.794 36.034 1.00 90.31 572 LEU A O 1
ATOM 4450 N N . VAL A 1 573 ? -26.236 -16.204 34.500 1.00 91.44 573 VAL A N 1
ATOM 4451 C CA . VAL A 1 573 ? -26.460 -15.172 33.473 1.00 91.44 573 VAL A CA 1
ATOM 4452 C C . VAL A 1 573 ? -27.445 -14.120 33.985 1.00 91.44 573 VAL A C 1
ATOM 4454 O O . VAL A 1 573 ? -27.179 -12.928 33.869 1.00 91.44 573 VAL A O 1
ATOM 4457 N N . THR A 1 574 ? -28.551 -14.529 34.611 1.00 93.25 574 THR A N 1
ATOM 4458 C CA . THR A 1 574 ? -29.537 -13.593 35.180 1.00 93.25 574 THR A CA 1
ATOM 4459 C C . THR A 1 574 ? -28.941 -12.751 36.310 1.00 93.25 574 THR A C 1
ATOM 4461 O O . THR A 1 574 ? -29.224 -11.558 36.402 1.00 93.25 574 THR A O 1
ATOM 4464 N N . GLN A 1 575 ? -28.105 -13.337 37.170 1.00 91.00 575 GLN A N 1
ATOM 4465 C CA . GLN A 1 575 ? -27.404 -12.599 38.225 1.00 91.00 575 GLN A CA 1
ATOM 4466 C C . GLN A 1 575 ? -26.407 -11.588 37.650 1.00 91.00 575 GLN A C 1
ATOM 4468 O O . GLN A 1 575 ? -26.405 -10.438 38.083 1.00 91.00 575 GLN A O 1
ATOM 4473 N N . ALA A 1 576 ? -25.622 -11.985 36.647 1.00 90.31 576 ALA A N 1
ATOM 4474 C CA . ALA A 1 576 ? -24.689 -11.099 35.958 1.00 90.31 576 ALA A CA 1
ATOM 4475 C C . ALA A 1 576 ? -25.404 -9.939 35.247 1.00 90.31 576 ALA A C 1
ATOM 4477 O O . ALA A 1 576 ? -24.948 -8.804 35.341 1.00 90.31 576 ALA A O 1
ATOM 4478 N N . LYS A 1 577 ? -26.563 -10.189 34.620 1.00 89.56 577 LYS A N 1
ATOM 4479 C CA . LYS A 1 577 ? -27.407 -9.129 34.042 1.00 89.56 577 LYS A CA 1
ATOM 4480 C C . LYS A 1 577 ? -27.887 -8.141 35.103 1.00 89.56 577 LYS A C 1
ATOM 4482 O O . LYS A 1 577 ? -27.680 -6.947 34.959 1.00 89.56 577 LYS A O 1
ATOM 4487 N N . ARG A 1 578 ? -28.407 -8.632 36.234 1.00 90.56 578 ARG A N 1
ATOM 4488 C CA . ARG A 1 578 ? -28.806 -7.761 37.359 1.00 90.56 578 ARG A CA 1
ATOM 4489 C C . ARG A 1 578 ? -27.641 -6.965 37.948 1.00 90.56 578 ARG A C 1
ATOM 4491 O O . ARG A 1 578 ? -27.868 -5.897 38.510 1.00 90.56 578 ARG A O 1
ATOM 4498 N N . TYR A 1 579 ? -26.426 -7.514 37.919 1.00 90.31 579 TYR A N 1
ATOM 4499 C CA . TYR A 1 579 ? -25.224 -6.798 38.337 1.00 90.31 579 TYR A CA 1
ATOM 4500 C C . TYR A 1 579 ? -24.894 -5.670 37.355 1.00 90.31 579 TYR A C 1
ATOM 4502 O O . TYR A 1 579 ? -24.708 -4.539 37.801 1.00 90.31 579 TYR A O 1
ATOM 4510 N N . LEU A 1 580 ? -24.907 -5.960 36.049 1.00 87.69 580 LEU A N 1
ATOM 4511 C CA . LEU A 1 580 ? -24.747 -4.961 34.991 1.00 87.69 580 LEU A CA 1
ATOM 4512 C C . LEU A 1 580 ? -25.778 -3.841 35.133 1.00 87.69 580 LEU A C 1
ATOM 4514 O O . LEU A 1 580 ? -25.381 -2.693 35.273 1.00 87.69 580 LEU A O 1
ATOM 4518 N N . ASP A 1 581 ? -27.068 -4.162 35.246 1.00 86.81 581 ASP A N 1
ATOM 4519 C CA . ASP A 1 581 ? -28.147 -3.168 35.386 1.00 86.81 581 ASP A CA 1
ATOM 4520 C C . ASP A 1 581 ? -27.939 -2.206 36.574 1.00 86.81 581 ASP A C 1
ATOM 4522 O O . ASP A 1 581 ? -28.411 -1.071 36.560 1.00 86.81 581 ASP A O 1
ATOM 4526 N N . LYS A 1 582 ? -27.239 -2.649 37.627 1.00 92.12 582 LYS A N 1
ATOM 4527 C CA . LYS A 1 582 ? -26.914 -1.829 38.807 1.00 92.12 582 LYS A CA 1
ATOM 4528 C C . LYS A 1 582 ? -25.621 -1.028 38.663 1.00 92.12 582 LYS A C 1
ATOM 4530 O O . LYS A 1 582 ? -25.374 -0.145 39.481 1.00 92.12 582 LYS A O 1
ATOM 4535 N N . GLN A 1 583 ? -24.776 -1.370 37.698 1.00 91.56 583 GLN A N 1
ATOM 4536 C CA . GLN A 1 583 ? -23.453 -0.797 37.487 1.00 91.56 583 GLN A CA 1
ATOM 4537 C C . GLN A 1 583 ? -23.354 -0.294 36.043 1.00 91.56 583 GLN A C 1
ATOM 4539 O O . GLN A 1 583 ? -22.791 -0.959 35.176 1.00 91.56 583 GLN A O 1
ATOM 4544 N N . GLU A 1 584 ? -23.867 0.914 35.784 1.00 81.69 584 GLU A N 1
ATOM 4545 C CA . GLU A 1 584 ? -23.887 1.522 34.438 1.00 81.69 584 GLU A CA 1
ATOM 4546 C C . GLU A 1 584 ? -22.508 1.540 33.752 1.00 81.69 584 GLU A C 1
ATOM 4548 O O . GLU A 1 584 ? -22.421 1.463 32.532 1.00 81.69 584 GLU A O 1
ATOM 4553 N N . ASN A 1 585 ? -21.421 1.562 34.530 1.00 81.75 585 ASN A N 1
ATOM 4554 C CA . ASN A 1 585 ? -20.049 1.592 34.019 1.00 81.75 585 ASN A CA 1
ATOM 4555 C C . ASN A 1 585 ? -19.311 0.241 34.080 1.00 81.75 585 ASN A C 1
ATOM 4557 O O . ASN A 1 585 ? -18.117 0.204 33.787 1.00 81.75 585 ASN A O 1
ATOM 4561 N N . ALA A 1 586 ? -19.972 -0.852 34.478 1.00 81.44 586 ALA A N 1
ATOM 4562 C CA . ALA A 1 586 ? -19.337 -2.168 34.536 1.00 81.44 586 ALA A CA 1
ATOM 4563 C C . ALA A 1 586 ? -19.012 -2.683 33.126 1.00 81.44 586 ALA A C 1
ATOM 4565 O O . ALA A 1 586 ? -19.887 -2.785 32.267 1.00 81.44 586 ALA A O 1
ATOM 4566 N N . GLY A 1 587 ? -17.745 -3.025 32.899 1.00 83.06 587 GLY A N 1
ATOM 4567 C CA . GLY A 1 587 ? -17.274 -3.718 31.705 1.00 83.06 587 GLY A CA 1
ATOM 4568 C C . GLY A 1 587 ? -17.312 -5.241 31.866 1.00 83.06 587 GLY A C 1
ATOM 4569 O O . GLY A 1 587 ? -17.676 -5.785 32.909 1.00 83.06 587 GLY A O 1
ATOM 4570 N N . VAL A 1 588 ? -16.862 -5.970 30.841 1.00 78.19 588 VAL A N 1
ATOM 4571 C CA . VAL A 1 588 ? -16.844 -7.446 30.857 1.00 78.19 588 VAL A CA 1
ATOM 4572 C C . VAL A 1 588 ? -15.936 -7.987 31.958 1.00 78.19 588 VAL A C 1
ATOM 4574 O O . VAL A 1 588 ? -16.220 -9.035 32.535 1.00 78.19 588 VAL A O 1
ATOM 4577 N N . LYS A 1 589 ? -14.856 -7.266 32.281 1.00 79.81 589 LYS A N 1
ATOM 4578 C CA . LYS A 1 589 ? -13.984 -7.624 33.403 1.00 79.81 589 LYS A CA 1
ATOM 4579 C C . LYS A 1 589 ? -14.746 -7.601 34.730 1.00 79.81 589 LYS A C 1
ATOM 4581 O O . LYS A 1 589 ? -14.630 -8.554 35.486 1.00 79.81 589 LYS A O 1
ATOM 4586 N N . ASP A 1 590 ? -15.543 -6.568 34.985 1.00 84.81 590 ASP A N 1
ATOM 4587 C CA . ASP A 1 590 ? -16.306 -6.448 36.232 1.00 84.81 590 ASP A CA 1
ATOM 4588 C C . ASP A 1 590 ? -17.360 -7.556 36.341 1.00 84.81 590 ASP A C 1
ATOM 4590 O O . ASP A 1 590 ? -17.556 -8.133 37.407 1.00 84.81 590 ASP A O 1
ATOM 4594 N N . VAL A 1 591 ? -17.970 -7.939 35.213 1.00 84.69 591 VAL A N 1
ATOM 4595 C CA . VAL A 1 591 ? -18.868 -9.102 35.140 1.00 84.69 591 VAL A CA 1
ATOM 4596 C C . VAL A 1 591 ? -18.127 -10.407 35.414 1.00 84.69 591 VAL A C 1
ATOM 4598 O O . VAL A 1 591 ? -18.631 -11.252 36.152 1.00 84.69 591 VAL A O 1
ATOM 4601 N N . SER A 1 592 ? -16.934 -10.585 34.845 1.00 82.19 592 SER A N 1
ATOM 4602 C CA . SER A 1 592 ? -16.090 -11.751 35.114 1.00 82.19 592 SER A CA 1
ATOM 4603 C C . SER A 1 592 ? -15.722 -11.826 36.595 1.00 82.19 592 SER A C 1
ATOM 4605 O O . SER A 1 592 ? -15.873 -12.883 37.197 1.00 82.19 592 SER A O 1
ATOM 4607 N N . ASP A 1 593 ? -15.293 -10.717 37.197 1.00 81.38 593 ASP A N 1
ATOM 4608 C CA . ASP A 1 593 ? -14.936 -10.643 38.616 1.00 81.38 593 ASP A CA 1
ATOM 4609 C C . ASP A 1 593 ? -16.162 -10.902 39.512 1.00 81.38 593 ASP A C 1
ATOM 4611 O O . ASP A 1 593 ? -16.067 -11.631 40.500 1.00 81.38 593 ASP A O 1
ATOM 4615 N N . PHE A 1 594 ? -17.338 -10.388 39.134 1.00 89.38 594 PHE A N 1
ATOM 4616 C CA . PHE A 1 594 ? -18.609 -10.686 39.797 1.00 89.38 594 PHE A CA 1
ATOM 4617 C C . PHE A 1 594 ? -18.970 -12.177 39.719 1.00 89.38 594 PHE A C 1
ATOM 4619 O O . PHE A 1 594 ? -19.381 -12.767 40.721 1.00 89.38 594 PHE A O 1
ATOM 4626 N N . LEU A 1 595 ? -18.818 -12.801 38.548 1.00 86.38 595 LEU A N 1
ATOM 4627 C CA . LEU A 1 595 ? -19.090 -14.226 38.346 1.00 86.38 595 LEU A CA 1
ATOM 4628 C C . LEU A 1 595 ? -18.112 -15.098 39.131 1.00 86.38 595 LEU A C 1
ATOM 4630 O O . LEU A 1 595 ? -18.537 -16.063 39.761 1.00 86.38 595 LEU A O 1
ATOM 4634 N N . VAL A 1 596 ? -16.829 -14.735 39.134 1.00 81.38 596 VAL A N 1
ATOM 4635 C CA . VAL A 1 596 ? -15.801 -15.349 39.980 1.00 81.38 596 VAL A CA 1
ATOM 4636 C C . VAL A 1 596 ? -16.243 -15.250 41.439 1.00 81.38 596 VAL A C 1
ATOM 4638 O O . VAL A 1 596 ? -16.442 -16.278 42.074 1.00 81.38 596 VAL A O 1
ATOM 4641 N N . GLY A 1 597 ? -16.521 -14.050 41.954 1.00 80.06 597 GLY A N 1
ATOM 4642 C CA . GLY A 1 597 ? -16.980 -13.867 43.334 1.00 80.06 597 GLY A CA 1
ATOM 4643 C C . GLY A 1 597 ? -18.246 -14.663 43.672 1.00 80.06 597 GLY A C 1
ATOM 4644 O O . GLY A 1 597 ? -18.339 -15.237 44.753 1.00 80.06 597 GLY A O 1
ATOM 4645 N N . SER A 1 598 ? -19.190 -14.764 42.733 1.00 84.62 598 SER A N 1
ATOM 4646 C CA . SER A 1 598 ? -20.426 -15.542 42.901 1.00 84.62 598 SER A CA 1
ATOM 4647 C C . SER A 1 598 ? -20.173 -17.052 42.951 1.00 84.62 598 SER A C 1
ATOM 4649 O O . SER A 1 598 ? -20.824 -17.750 43.724 1.00 84.62 598 SER A O 1
ATOM 4651 N N . LEU A 1 599 ? -19.225 -17.555 42.155 1.00 83.38 599 LEU A N 1
ATOM 4652 C CA . LEU A 1 599 ? -18.839 -18.968 42.140 1.00 83.38 599 LEU A CA 1
ATOM 4653 C C . LEU A 1 599 ? -18.015 -19.337 43.379 1.00 83.38 599 LEU A C 1
ATOM 4655 O O . LEU A 1 599 ? -18.315 -20.334 44.023 1.00 83.38 599 LEU A O 1
ATOM 4659 N N . TYR A 1 600 ? -17.038 -18.509 43.759 1.00 76.56 600 TYR A N 1
ATOM 4660 C CA . TYR A 1 600 ? -16.231 -18.701 44.970 1.00 76.56 600 TYR A CA 1
ATOM 4661 C C . TYR A 1 600 ? -17.055 -18.547 46.259 1.00 76.56 600 TYR A C 1
ATOM 4663 O O . TYR A 1 600 ? -16.800 -19.236 47.242 1.00 76.56 600 TYR A O 1
ATOM 4671 N N . GLY A 1 601 ? -18.037 -17.642 46.270 1.00 72.38 601 GLY A N 1
ATOM 4672 C CA . GLY A 1 601 ? -18.893 -17.387 47.430 1.00 72.38 601 GLY A CA 1
ATOM 4673 C C . GLY A 1 601 ? -20.007 -18.415 47.640 1.00 72.38 601 GLY A C 1
ATOM 4674 O O . GLY A 1 601 ? -20.634 -18.415 48.698 1.00 72.38 601 GLY A O 1
ATOM 4675 N N . GLY A 1 602 ? -20.275 -19.280 46.657 1.00 75.06 602 GLY A N 1
ATOM 4676 C CA . GLY A 1 602 ? -21.245 -20.363 46.798 1.00 75.06 602 GLY A CA 1
ATOM 4677 C C . GLY A 1 602 ? -20.709 -21.495 47.678 1.00 75.06 602 GLY A C 1
ATOM 4678 O O . GLY A 1 602 ? -19.533 -21.847 47.584 1.00 75.06 602 GLY A O 1
ATOM 4679 N N . GLY A 1 603 ? -21.578 -22.115 48.487 1.00 67.94 603 GLY A N 1
ATOM 4680 C CA . GLY A 1 603 ? -21.230 -23.317 49.267 1.00 67.94 603 GLY A CA 1
ATOM 4681 C C . GLY A 1 603 ? -20.655 -24.436 48.392 1.00 67.94 603 GLY A C 1
ATOM 4682 O O . GLY A 1 603 ? -19.760 -25.168 48.788 1.00 67.94 603 GLY A O 1
ATOM 4683 N N . GLU A 1 604 ? -21.057 -24.498 47.126 1.00 73.19 604 GLU A N 1
ATOM 4684 C CA . GLU A 1 604 ? -20.571 -25.516 46.205 1.00 73.19 604 GLU A CA 1
ATOM 4685 C C . GLU A 1 604 ? -19.060 -25.457 45.920 1.00 73.19 604 GLU A C 1
ATOM 4687 O O . GLU A 1 604 ? -18.406 -26.500 45.870 1.00 73.19 604 GLU A O 1
ATOM 4692 N N . TYR A 1 605 ? -18.465 -24.265 45.785 1.00 73.31 605 TYR A N 1
ATOM 4693 C CA . TYR A 1 605 ? -17.016 -24.171 45.585 1.00 73.31 605 TYR A CA 1
ATOM 4694 C C . TYR A 1 605 ? -16.253 -24.640 46.823 1.00 73.31 605 TYR A C 1
ATOM 4696 O O . TYR A 1 605 ? -15.257 -25.349 46.689 1.00 73.31 605 TYR A O 1
ATOM 4704 N N . ALA A 1 606 ? -16.765 -24.334 48.015 1.00 70.25 606 ALA A N 1
ATOM 4705 C CA . ALA A 1 606 ? -16.213 -24.810 49.276 1.00 70.25 606 ALA A CA 1
ATOM 4706 C C . ALA A 1 606 ? -16.194 -26.353 49.360 1.00 70.25 606 ALA A C 1
ATOM 4708 O O . ALA A 1 606 ? -15.269 -26.945 49.917 1.00 70.25 606 ALA A O 1
ATOM 4709 N N . HIS A 1 607 ? -17.153 -27.027 48.720 1.00 72.94 607 HIS A N 1
ATOM 4710 C CA . HIS A 1 607 ? -17.191 -28.488 48.624 1.00 72.94 607 HIS A CA 1
ATOM 4711 C C . HIS A 1 607 ? -16.481 -29.070 47.390 1.00 72.94 607 HIS A C 1
ATOM 4713 O O . HIS A 1 607 ? -16.350 -30.297 47.304 1.00 72.94 607 HIS A O 1
ATOM 4719 N N . SER A 1 608 ? -15.989 -28.241 46.468 1.00 75.69 608 SER A N 1
ATOM 4720 C CA . SER A 1 608 ? -15.309 -28.696 45.251 1.00 75.69 608 SER A CA 1
ATOM 4721 C C . SER A 1 608 ? -13.924 -29.288 45.537 1.00 75.69 608 SER A C 1
ATOM 4723 O O . SER A 1 608 ? -13.216 -28.868 46.457 1.00 75.69 608 SER A O 1
ATOM 4725 N N . ASP A 1 609 ? -13.497 -30.240 44.706 1.00 76.06 609 ASP A N 1
ATOM 4726 C CA . ASP A 1 609 ? -12.145 -30.809 44.791 1.00 76.06 609 ASP A CA 1
ATOM 4727 C C . ASP A 1 609 ? -11.061 -29.757 44.510 1.00 76.06 609 ASP A C 1
ATOM 4729 O O . ASP A 1 609 ? -9.969 -29.822 45.074 1.00 76.06 609 ASP A O 1
ATOM 4733 N N . ALA A 1 610 ? -11.386 -28.749 43.690 1.00 70.75 610 ALA A N 1
ATOM 4734 C CA . ALA A 1 610 ? -10.505 -27.625 43.388 1.00 70.75 610 ALA A CA 1
ATOM 4735 C C . ALA A 1 610 ? -10.160 -26.812 44.647 1.00 70.75 610 ALA A C 1
ATOM 4737 O O . ALA A 1 610 ? -9.002 -26.446 44.842 1.00 70.75 610 ALA A O 1
ATOM 4738 N N . PHE A 1 611 ? -11.135 -26.577 45.531 1.00 76.19 611 PHE A N 1
ATOM 4739 C CA . PHE A 1 611 ? -10.898 -25.878 46.792 1.00 76.19 611 PHE A CA 1
ATOM 4740 C C . PHE A 1 611 ? -10.221 -26.768 47.839 1.00 76.19 611 PHE A C 1
ATOM 4742 O O . PHE A 1 611 ? -9.279 -26.324 48.493 1.00 76.19 611 PHE A O 1
ATOM 4749 N N . LYS A 1 612 ? -10.634 -28.040 47.956 1.00 79.06 612 LYS A N 1
ATOM 4750 C CA . LYS A 1 612 ? -10.104 -29.014 48.937 1.00 79.06 612 LYS A CA 1
ATOM 4751 C C . LYS A 1 612 ? -8.611 -29.350 48.773 1.00 79.06 612 LYS A C 1
ATOM 4753 O O . LYS A 1 612 ? -8.051 -30.032 49.637 1.00 79.06 612 LYS A O 1
ATOM 4758 N N . GLY A 1 613 ? -7.986 -28.915 47.678 1.00 85.19 613 GLY A N 1
ATOM 4759 C CA . GLY A 1 613 ? -6.551 -29.008 47.420 1.00 85.19 613 GLY A CA 1
ATOM 4760 C C . GLY A 1 613 ? -5.742 -27.882 48.074 1.00 85.19 613 GLY A C 1
ATOM 4761 O O . GLY A 1 613 ? -5.841 -27.630 49.274 1.00 85.19 613 GLY A O 1
ATOM 4762 N N . ASP A 1 614 ? -4.897 -27.224 47.284 1.00 82.81 614 ASP A N 1
ATOM 4763 C CA . ASP A 1 614 ? -3.985 -26.182 47.772 1.00 82.81 614 ASP A CA 1
ATOM 4764 C C . ASP A 1 614 ? -4.671 -24.876 48.223 1.00 82.81 614 ASP A C 1
ATOM 4766 O O . ASP A 1 614 ? -4.206 -24.308 49.211 1.00 82.81 614 ASP A O 1
ATOM 4770 N N . PRO A 1 615 ? -5.795 -24.417 47.628 1.00 84.44 615 PRO A N 1
ATOM 4771 C CA . PRO A 1 615 ? -6.490 -23.222 48.116 1.00 84.44 615 PRO A CA 1
ATOM 4772 C C . PRO A 1 615 ? -6.927 -23.321 49.584 1.00 84.44 615 PRO A C 1
ATOM 4774 O O . PRO A 1 615 ? -6.750 -22.366 50.340 1.00 84.44 615 PRO A O 1
ATOM 4777 N N . LEU A 1 616 ? -7.442 -24.480 50.013 1.00 87.38 616 LEU A N 1
ATOM 4778 C CA . LEU A 1 616 ? -7.799 -24.714 51.412 1.00 87.38 616 LEU A CA 1
ATOM 4779 C C . LEU A 1 616 ? -6.568 -24.683 52.330 1.00 87.38 616 LEU A C 1
ATOM 4781 O O . LEU A 1 616 ? -6.635 -24.083 53.399 1.00 87.38 616 LEU A O 1
ATOM 4785 N N . LYS A 1 617 ? -5.437 -25.266 51.9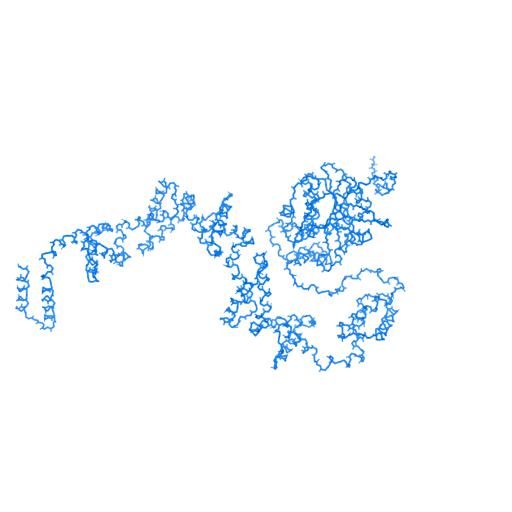08 1.00 89.06 617 LYS A N 1
ATOM 4786 C CA . LYS A 1 617 ? -4.184 -25.216 52.682 1.00 89.06 617 LYS A CA 1
ATOM 4787 C C . LYS A 1 617 ? -3.678 -23.787 52.856 1.00 89.06 617 LYS A C 1
ATOM 4789 O O . LYS A 1 617 ? -3.286 -23.420 53.958 1.00 89.06 617 LYS A O 1
ATOM 4794 N N . SER A 1 618 ? -3.711 -22.977 51.795 1.00 88.44 618 SER A N 1
ATOM 4795 C CA . SER A 1 618 ? -3.313 -21.566 51.860 1.00 88.44 618 SER A CA 1
ATOM 4796 C C . SER A 1 618 ? -4.219 -20.769 52.795 1.00 88.44 618 SER A C 1
ATOM 4798 O O . SER A 1 618 ? -3.715 -20.032 53.637 1.00 88.44 618 SER A O 1
ATOM 4800 N N . MET A 1 619 ? -5.539 -20.971 52.712 1.00 90.44 619 MET A N 1
ATOM 4801 C CA . MET A 1 619 ? -6.488 -20.330 53.627 1.00 90.44 619 MET A CA 1
ATOM 4802 C C . MET A 1 619 ? -6.227 -20.737 55.081 1.00 90.44 619 MET A C 1
ATOM 4804 O O . MET A 1 619 ? -6.251 -19.891 55.971 1.00 90.44 619 MET A O 1
ATOM 4808 N N . VAL A 1 620 ? -5.958 -22.020 55.330 1.00 91.06 620 VAL A N 1
ATOM 4809 C CA . VAL A 1 620 ? -5.608 -22.531 56.659 1.00 91.06 620 VAL A CA 1
ATOM 4810 C C . VAL A 1 620 ? -4.323 -21.891 57.179 1.00 91.06 620 VAL A C 1
ATOM 4812 O O . VAL A 1 620 ? -4.315 -21.445 58.322 1.00 91.06 620 VAL A O 1
ATOM 4815 N N . ALA A 1 621 ? -3.273 -21.808 56.359 1.00 91.06 621 ALA A N 1
ATOM 4816 C CA . ALA A 1 621 ? -1.998 -21.205 56.742 1.00 91.06 621 ALA A CA 1
ATOM 4817 C C . ALA A 1 621 ? -2.154 -19.720 57.112 1.00 91.06 621 ALA A C 1
ATOM 4819 O O . ALA A 1 621 ? -1.723 -19.310 58.186 1.00 91.06 621 ALA A O 1
ATOM 4820 N N . GLU A 1 622 ? -2.850 -18.941 56.277 1.00 90.50 622 GLU A N 1
ATOM 4821 C CA . GLU A 1 622 ? -3.110 -17.516 56.529 1.00 90.50 622 GLU A CA 1
ATOM 4822 C C . GLU A 1 622 ? -3.973 -17.309 57.784 1.00 90.50 622 GLU A C 1
ATOM 4824 O O . GLU A 1 622 ? -3.688 -16.450 58.621 1.00 90.50 622 GLU A O 1
ATOM 4829 N N . THR A 1 623 ? -5.019 -18.125 57.951 1.00 90.31 623 THR A N 1
ATOM 4830 C CA . THR A 1 623 ? -5.888 -18.062 59.137 1.00 90.31 623 THR A CA 1
ATOM 4831 C C . THR A 1 623 ? -5.107 -18.400 60.401 1.00 90.31 623 THR A C 1
ATOM 4833 O O . THR A 1 623 ? -5.256 -17.721 61.416 1.00 90.31 623 THR A O 1
ATOM 4836 N N . PHE A 1 624 ? -4.253 -19.422 60.333 1.00 93.44 624 PHE A N 1
ATOM 4837 C CA . PHE A 1 624 ? -3.407 -19.834 61.441 1.00 93.44 624 PHE A CA 1
ATOM 4838 C C . PHE A 1 624 ? -2.441 -18.719 61.834 1.00 93.44 624 PHE A C 1
ATOM 4840 O O . PHE A 1 624 ? -2.428 -18.329 62.998 1.00 93.44 624 PHE A O 1
ATOM 4847 N N . GLU A 1 625 ? -1.694 -18.152 60.884 1.00 91.31 625 GLU A N 1
ATOM 4848 C CA . GLU A 1 625 ? -0.755 -17.059 61.160 1.00 91.31 625 GLU A CA 1
ATOM 4849 C C . GLU A 1 625 ? -1.463 -15.861 61.795 1.00 91.31 625 GLU A C 1
ATOM 4851 O O . GLU A 1 625 ? -1.002 -15.303 62.795 1.00 91.31 625 GLU A O 1
ATOM 4856 N N . ARG A 1 626 ? -2.647 -15.521 61.280 1.00 89.81 626 ARG A N 1
ATOM 4857 C CA . ARG A 1 626 ? -3.464 -14.429 61.804 1.00 89.81 626 ARG A CA 1
ATOM 4858 C C . ARG A 1 626 ? -3.953 -14.667 63.234 1.00 89.81 626 ARG A C 1
ATOM 4860 O O . ARG A 1 626 ? -4.043 -13.706 63.997 1.00 89.81 626 ARG A O 1
ATOM 4867 N N . VAL A 1 627 ? -4.328 -15.897 63.584 1.00 89.38 627 VAL A N 1
ATOM 4868 C CA . VAL A 1 627 ? -4.888 -16.227 64.908 1.00 89.38 627 VAL A CA 1
ATOM 4869 C C . VAL A 1 627 ? -3.791 -16.516 65.934 1.00 89.38 627 VAL A C 1
ATOM 4871 O O . VAL A 1 627 ? -3.901 -16.088 67.081 1.00 89.38 627 VAL A O 1
ATOM 4874 N N . MET A 1 628 ? -2.731 -17.213 65.529 1.00 86.81 628 MET A N 1
ATOM 4875 C CA . MET A 1 628 ? -1.666 -17.696 66.413 1.00 86.81 628 MET A CA 1
ATOM 4876 C C . MET A 1 628 ? -0.476 -16.731 66.499 1.00 86.81 628 MET A C 1
ATOM 4878 O O . MET A 1 628 ? 0.323 -16.828 67.430 1.00 86.81 628 MET A O 1
ATOM 4882 N N . GLY A 1 629 ? -0.354 -15.783 65.563 1.00 90.62 629 GLY A N 1
ATOM 4883 C CA . GLY A 1 629 ? 0.705 -14.771 65.550 1.00 90.62 629 GLY A CA 1
ATOM 4884 C C . GLY A 1 629 ? 2.076 -15.287 65.102 1.00 90.62 629 GLY A C 1
ATOM 4885 O O . GLY A 1 629 ? 3.075 -14.599 65.312 1.00 90.62 629 GLY A O 1
ATOM 4886 N N . HIS A 1 630 ? 2.141 -16.483 64.510 1.00 90.25 630 HIS A N 1
ATOM 4887 C CA . HIS A 1 630 ? 3.341 -17.038 63.885 1.00 90.25 630 HIS A CA 1
ATOM 4888 C C . HIS A 1 630 ? 2.985 -17.887 62.664 1.00 90.25 630 HIS A C 1
ATOM 4890 O O . HIS A 1 630 ? 1.890 -18.441 62.584 1.00 90.25 630 HIS A O 1
ATOM 4896 N N . GLU A 1 631 ? 3.929 -18.019 61.735 1.00 92.69 631 GLU A N 1
ATOM 4897 C CA . GLU A 1 631 ? 3.767 -18.849 60.540 1.00 92.69 631 GLU A CA 1
ATOM 4898 C C . GLU A 1 631 ? 3.532 -20.321 60.930 1.00 92.69 631 GLU A C 1
ATOM 4900 O O . GLU A 1 631 ? 4.158 -20.842 61.862 1.00 92.69 631 GLU A O 1
ATOM 4905 N N . ALA A 1 632 ? 2.592 -20.976 60.247 1.00 90.75 632 ALA A N 1
ATOM 4906 C CA . ALA A 1 632 ? 2.235 -22.367 60.501 1.00 90.75 632 ALA A CA 1
ATOM 4907 C C . ALA A 1 632 ? 3.305 -23.320 59.947 1.00 90.75 632 ALA A C 1
ATOM 4909 O O . ALA A 1 632 ? 3.786 -23.149 58.828 1.00 90.75 632 ALA A O 1
ATOM 4910 N N . THR A 1 633 ? 3.635 -24.374 60.687 1.00 93.50 633 THR A N 1
ATOM 4911 C CA . THR A 1 633 ? 4.446 -25.483 60.163 1.00 93.50 633 THR A CA 1
ATOM 4912 C C . THR A 1 633 ? 3.637 -26.348 59.191 1.00 93.50 633 THR A C 1
ATOM 4914 O O . THR A 1 633 ? 2.410 -26.423 59.279 1.00 93.50 633 THR A O 1
ATOM 4917 N N . ASP A 1 634 ? 4.310 -27.098 58.311 1.00 88.12 634 ASP A N 1
ATOM 4918 C CA . ASP A 1 634 ? 3.645 -28.021 57.372 1.00 88.12 634 ASP A CA 1
ATOM 4919 C C . ASP A 1 634 ? 2.703 -29.018 58.073 1.00 88.12 634 ASP A C 1
ATOM 4921 O O . ASP A 1 634 ? 1.637 -29.360 57.555 1.00 88.12 634 ASP A O 1
ATOM 4925 N N . GLY A 1 635 ? 3.079 -29.474 59.275 1.00 87.94 635 GLY A N 1
ATOM 4926 C CA . GLY A 1 635 ? 2.261 -30.374 60.089 1.00 87.94 635 GLY A CA 1
ATOM 4927 C C . GLY A 1 635 ? 0.978 -29.715 60.600 1.00 87.94 635 GLY A C 1
ATOM 4928 O O . GLY A 1 635 ? -0.085 -30.337 60.562 1.00 87.94 635 GLY A O 1
ATOM 4929 N N . GLU A 1 636 ? 1.055 -28.452 61.025 1.00 90.69 636 GLU A N 1
ATOM 4930 C CA . GLU A 1 636 ? -0.106 -27.668 61.466 1.00 90.69 636 GLU A CA 1
ATOM 4931 C C . GLU A 1 636 ? -1.031 -27.348 60.293 1.00 90.69 636 GLU A C 1
ATOM 4933 O O . GLU A 1 636 ? -2.245 -27.532 60.407 1.00 90.69 636 GLU A O 1
ATOM 4938 N N . ILE A 1 637 ? -0.469 -26.961 59.142 1.00 89.69 637 ILE A N 1
ATOM 4939 C CA . ILE A 1 637 ? -1.240 -26.737 57.913 1.00 89.69 637 ILE A CA 1
ATOM 4940 C C . ILE A 1 637 ? -1.994 -28.012 57.539 1.00 89.69 637 ILE A C 1
ATOM 4942 O O . ILE A 1 637 ? -3.198 -27.953 57.285 1.00 89.69 637 ILE A O 1
ATOM 4946 N N . LEU A 1 638 ? -1.331 -29.174 57.543 1.00 86.69 638 LEU A N 1
ATOM 4947 C CA . LEU A 1 638 ? -1.973 -30.448 57.218 1.00 86.69 638 LEU A CA 1
ATOM 4948 C C . LEU A 1 638 ? -3.098 -30.787 58.207 1.00 86.69 638 LEU A C 1
ATOM 4950 O O . LEU A 1 638 ? -4.205 -31.116 57.779 1.00 86.69 638 LEU A O 1
ATOM 4954 N N . GLN A 1 639 ? -2.845 -30.668 59.512 1.00 88.56 639 GLN A N 1
ATOM 4955 C CA . GLN A 1 639 ? -3.829 -30.979 60.550 1.00 88.56 639 GLN A CA 1
ATOM 4956 C C . GLN A 1 639 ? -5.081 -30.099 60.436 1.00 88.56 639 GLN A C 1
ATOM 4958 O O . GLN A 1 639 ? -6.203 -30.612 60.427 1.00 88.56 639 GLN A O 1
ATOM 4963 N N . TRP A 1 640 ? -4.905 -28.781 60.325 1.00 91.69 640 TRP A N 1
ATOM 4964 C CA . TRP A 1 640 ? -6.022 -27.842 60.220 1.00 91.69 640 TRP A CA 1
ATOM 4965 C C . TRP A 1 640 ? -6.731 -27.918 58.865 1.00 91.69 640 TRP A C 1
ATOM 4967 O O . TRP A 1 640 ? -7.939 -27.691 58.794 1.00 91.69 640 TRP A O 1
ATOM 4977 N N . THR A 1 641 ? -6.025 -28.325 57.808 1.00 88.88 641 THR A N 1
ATOM 4978 C CA . THR A 1 641 ? -6.634 -28.643 56.510 1.00 88.88 641 THR A CA 1
ATOM 4979 C C . THR A 1 641 ? -7.557 -29.854 56.612 1.00 88.88 641 THR A C 1
ATOM 4981 O O . THR A 1 641 ? -8.690 -29.787 56.140 1.00 88.88 641 THR A O 1
ATOM 4984 N N . GLU A 1 642 ? -7.131 -30.945 57.253 1.00 87.00 642 GLU A N 1
ATOM 4985 C CA . GLU A 1 642 ? -7.998 -32.114 57.467 1.00 87.00 642 GLU A CA 1
ATOM 4986 C C . GLU A 1 642 ? -9.184 -31.787 58.386 1.00 87.00 642 GLU A C 1
ATOM 4988 O O . GLU A 1 642 ? -10.305 -32.232 58.135 1.00 87.00 642 GLU A O 1
ATOM 4993 N N . TYR A 1 643 ? -8.982 -30.932 59.392 1.00 87.88 643 TYR A N 1
ATOM 4994 C CA . TYR A 1 643 ? -10.071 -30.429 60.231 1.00 87.88 643 TYR A CA 1
ATOM 4995 C C . TYR A 1 643 ? -11.103 -29.624 59.424 1.00 87.88 643 TYR A C 1
ATOM 4997 O O . TYR A 1 643 ? -12.306 -29.872 59.524 1.00 87.88 643 TYR A O 1
ATOM 5005 N N . ALA A 1 644 ? -10.647 -28.708 58.568 1.00 86.62 644 ALA A N 1
ATOM 5006 C CA . ALA A 1 644 ? -11.525 -27.951 57.682 1.00 86.62 644 ALA A CA 1
ATOM 5007 C C . ALA A 1 644 ? -12.263 -28.858 56.682 1.00 86.62 644 ALA A C 1
ATOM 5009 O O . ALA A 1 644 ? -13.459 -28.673 56.451 1.00 86.62 644 ALA A O 1
ATOM 5010 N N . LYS A 1 645 ? -11.589 -29.880 56.131 1.00 86.19 645 LYS A N 1
ATOM 5011 C CA . LYS A 1 645 ? -12.221 -30.900 55.274 1.00 86.19 645 LYS A CA 1
ATOM 5012 C C . LYS A 1 645 ? -13.297 -31.687 56.016 1.00 86.19 645 LYS A C 1
ATOM 5014 O O . LYS A 1 645 ? -14.334 -31.981 55.426 1.00 86.19 645 LYS A O 1
ATOM 5019 N N . LEU A 1 646 ? -13.077 -32.016 57.289 1.00 84.81 646 LEU A N 1
ATOM 5020 C CA . LEU A 1 646 ? -14.077 -32.695 58.109 1.00 84.81 646 LEU A CA 1
ATOM 5021 C C . LEU A 1 646 ? -15.306 -31.806 58.330 1.00 84.81 646 LEU A C 1
ATOM 5023 O O . LEU A 1 646 ? -16.423 -32.291 58.180 1.00 84.81 646 LEU A O 1
ATOM 5027 N N . HIS A 1 647 ? -15.114 -30.515 58.618 1.00 84.19 647 HIS A N 1
ATOM 5028 C CA . HIS A 1 647 ? -16.220 -29.558 58.736 1.00 84.19 647 HIS A CA 1
ATOM 5029 C C . HIS A 1 647 ? -17.013 -29.436 57.426 1.00 84.19 647 HIS A C 1
ATOM 5031 O O . HIS A 1 647 ? -18.239 -29.506 57.421 1.00 84.19 647 HIS A O 1
ATOM 5037 N N . LEU A 1 648 ? -16.307 -29.351 56.296 1.00 81.81 648 LEU A N 1
ATOM 5038 C CA . LEU A 1 648 ? -16.903 -29.413 54.962 1.00 81.81 648 LEU A CA 1
ATOM 5039 C C . LEU A 1 648 ? -17.657 -30.724 54.700 1.00 81.81 648 LEU A C 1
ATOM 5041 O O . LEU A 1 648 ? -18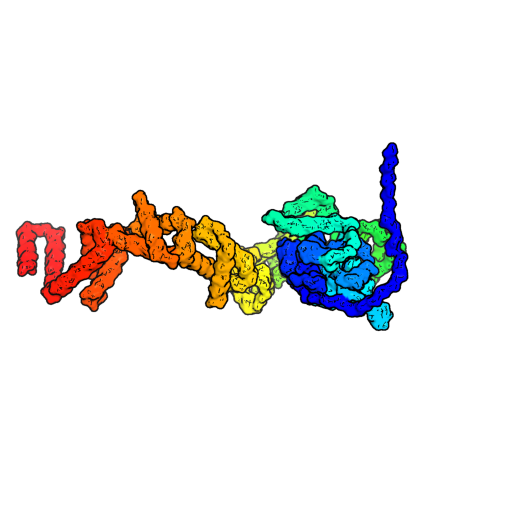.582 -30.756 53.897 1.00 81.81 648 LEU A O 1
ATOM 5045 N N . HIS A 1 649 ? -17.254 -31.834 55.313 1.00 80.50 649 HIS A N 1
ATOM 5046 C CA . HIS A 1 649 ? -17.948 -33.106 55.141 1.00 80.50 649 HIS A CA 1
ATOM 5047 C C . HIS A 1 649 ? -19.230 -33.181 55.978 1.00 80.50 649 HIS A C 1
ATOM 5049 O O . HIS A 1 649 ? -20.218 -33.765 55.537 1.00 80.50 649 HIS A O 1
ATOM 5055 N N . THR A 1 650 ? -19.226 -32.594 57.176 1.00 85.25 650 THR A N 1
ATOM 5056 C CA . THR A 1 650 ? -20.360 -32.640 58.110 1.00 85.25 650 THR A CA 1
ATOM 5057 C C . THR A 1 650 ? -21.380 -31.528 57.890 1.00 85.25 650 THR A C 1
ATOM 5059 O O . THR A 1 650 ? -22.521 -31.669 58.330 1.00 85.25 650 THR A O 1
ATOM 5062 N N . ASN A 1 651 ? -21.006 -30.453 57.196 1.00 85.38 651 ASN A N 1
ATOM 5063 C CA . ASN A 1 651 ? -21.884 -29.333 56.887 1.00 85.38 651 ASN A CA 1
ATOM 5064 C C . ASN A 1 651 ? -21.914 -29.069 55.376 1.00 85.38 651 ASN A C 1
ATOM 5066 O O . ASN A 1 651 ? -21.096 -28.314 54.863 1.00 85.38 651 ASN A O 1
ATOM 5070 N N . SER A 1 652 ? -22.867 -29.686 54.673 1.00 80.06 652 SER A N 1
ATOM 5071 C CA . SER A 1 652 ? -22.989 -29.647 53.205 1.00 80.06 652 SER A CA 1
ATOM 5072 C C . SER A 1 652 ? -23.371 -28.286 52.611 1.00 80.06 652 SER A C 1
ATOM 5074 O O . SER A 1 652 ? -23.428 -28.154 51.392 1.00 80.06 652 SER A O 1
ATOM 5076 N N . GLU A 1 653 ? -23.690 -27.305 53.455 1.00 81.62 653 GLU A N 1
ATOM 5077 C CA . GLU A 1 653 ? -24.038 -25.934 53.058 1.00 81.62 653 GLU A CA 1
ATOM 5078 C C . GLU A 1 653 ? -22.936 -24.931 53.453 1.00 81.62 653 GLU A C 1
ATOM 5080 O O . GLU A 1 653 ? -23.107 -23.726 53.273 1.00 81.62 653 GLU A O 1
ATOM 5085 N N . ALA A 1 654 ? -21.812 -25.401 54.012 1.00 78.94 654 ALA A N 1
ATOM 5086 C CA . ALA A 1 654 ? -20.747 -24.529 54.494 1.00 78.94 654 ALA A CA 1
ATOM 5087 C C . ALA A 1 654 ? -20.091 -23.762 53.337 1.00 78.94 654 ALA A C 1
ATOM 5089 O O . ALA A 1 654 ? -19.537 -24.340 52.404 1.00 78.94 654 ALA A O 1
ATOM 5090 N N . THR A 1 655 ? -20.105 -22.436 53.420 1.00 83.38 655 THR A N 1
ATOM 5091 C CA . THR A 1 655 ? -19.368 -21.558 52.505 1.00 83.38 655 THR A CA 1
ATOM 5092 C C . THR A 1 655 ? -17.896 -21.451 52.911 1.00 83.38 655 THR A C 1
ATOM 5094 O O . THR A 1 655 ? -17.528 -21.784 54.037 1.00 83.38 655 THR A O 1
ATOM 5097 N N . ILE A 1 656 ? -17.033 -20.909 52.037 1.00 78.75 656 ILE A N 1
ATOM 5098 C CA . ILE A 1 656 ? -15.636 -20.592 52.408 1.00 78.75 656 ILE A CA 1
ATOM 5099 C C . ILE A 1 656 ? -15.599 -19.742 53.686 1.00 78.75 656 ILE A C 1
ATOM 5101 O O . ILE A 1 656 ? -14.764 -19.963 54.560 1.00 78.75 656 ILE A O 1
ATOM 5105 N N . ARG A 1 657 ? -16.522 -18.778 53.801 1.00 81.38 657 ARG A N 1
ATOM 5106 C CA . ARG A 1 657 ? -16.619 -17.902 54.966 1.00 81.38 657 ARG A CA 1
ATOM 5107 C C . ARG A 1 657 ? -16.960 -18.680 56.232 1.00 81.38 657 ARG A C 1
ATOM 5109 O O . ARG A 1 657 ? -16.334 -18.430 57.251 1.00 81.38 657 ARG A O 1
ATOM 5116 N N . ASP A 1 658 ? -17.882 -19.636 56.158 1.00 83.44 658 ASP A N 1
ATOM 5117 C CA . ASP A 1 658 ? -18.231 -20.468 57.314 1.00 83.44 658 ASP A CA 1
ATOM 5118 C C . ASP A 1 658 ? -17.037 -21.312 57.769 1.00 83.44 658 ASP A C 1
ATOM 5120 O O . ASP A 1 658 ? -16.789 -21.422 58.966 1.00 83.44 658 ASP A O 1
ATOM 5124 N N . ILE A 1 659 ? -16.241 -21.845 56.833 1.00 86.00 659 ILE A N 1
ATOM 5125 C CA . ILE A 1 659 ? -14.999 -22.563 57.167 1.00 86.00 659 ILE A CA 1
ATOM 5126 C C . ILE A 1 659 ? -13.990 -21.620 57.809 1.00 86.00 659 ILE A C 1
ATOM 5128 O O . ILE A 1 659 ? -13.363 -21.986 58.797 1.00 86.00 659 ILE A O 1
ATOM 5132 N N . TYR A 1 660 ? -13.809 -20.427 57.248 1.00 87.19 660 TYR A N 1
ATOM 5133 C CA . TYR A 1 660 ? -12.874 -19.435 57.763 1.00 87.19 660 TYR A CA 1
ATOM 5134 C C . TYR A 1 660 ? -13.259 -19.000 59.183 1.00 87.19 660 TYR A C 1
ATOM 5136 O O . TYR A 1 660 ? -12.433 -19.052 60.093 1.00 87.19 660 TYR A O 1
ATOM 5144 N N . ASP A 1 661 ? -14.531 -18.667 59.405 1.00 87.94 661 ASP A N 1
ATOM 5145 C CA . ASP A 1 661 ? -15.064 -18.296 60.717 1.00 87.94 661 ASP A CA 1
ATOM 5146 C C . ASP A 1 661 ? -14.984 -19.483 61.700 1.00 87.94 661 ASP A C 1
ATOM 5148 O O . ASP A 1 661 ? -14.642 -19.297 62.872 1.00 87.94 661 ASP A O 1
ATOM 5152 N N . HIS A 1 662 ? -15.210 -20.716 61.229 1.00 89.75 662 HIS A N 1
ATOM 5153 C CA . HIS A 1 662 ? -15.041 -21.929 62.030 1.00 89.75 662 HIS A CA 1
ATOM 5154 C C . HIS A 1 662 ? -13.575 -22.183 62.404 1.00 89.75 662 HIS A C 1
ATOM 5156 O O . HIS A 1 662 ? -13.291 -22.488 63.560 1.00 89.75 662 HIS A O 1
ATOM 5162 N N . LEU A 1 663 ? -12.634 -22.012 61.471 1.00 90.69 663 LEU A N 1
ATOM 5163 C CA . LEU A 1 663 ? -11.198 -22.116 61.731 1.00 90.69 663 LEU A CA 1
ATOM 5164 C C . LEU A 1 663 ? -10.756 -21.060 62.741 1.00 90.69 663 LEU A C 1
ATOM 5166 O O . LEU A 1 663 ? -10.105 -21.415 63.717 1.00 90.69 663 LEU A O 1
ATOM 5170 N N . ILE A 1 664 ? -11.173 -19.801 62.580 1.00 90.31 664 ILE A N 1
ATOM 5171 C CA . ILE A 1 664 ? -10.900 -18.737 63.555 1.00 90.31 664 ILE A CA 1
ATOM 5172 C C . ILE A 1 664 ? -11.460 -19.097 64.930 1.00 90.31 664 ILE A C 1
ATOM 5174 O O . ILE A 1 664 ? -10.752 -18.964 65.928 1.00 90.31 664 ILE A O 1
ATOM 5178 N N . GLY A 1 665 ? -12.719 -19.532 65.009 1.00 89.56 665 GLY A N 1
ATOM 5179 C CA . GLY A 1 665 ? -13.358 -19.894 66.274 1.00 89.56 665 GLY A CA 1
ATOM 5180 C C . GLY A 1 665 ? -12.643 -21.055 66.966 1.00 89.56 665 GLY A C 1
ATOM 5181 O O . GLY A 1 665 ? -12.317 -20.965 68.151 1.00 89.56 665 GLY A O 1
ATOM 5182 N N . SER A 1 666 ? -12.333 -22.110 66.213 1.00 89.88 666 SER A N 1
ATOM 5183 C CA . SER A 1 666 ? -11.654 -23.302 66.720 1.00 89.88 666 SER A CA 1
ATOM 5184 C C . SER A 1 666 ? -10.196 -23.032 67.081 1.00 89.88 666 SER A C 1
ATOM 5186 O O . SER A 1 666 ? -9.748 -23.508 68.119 1.00 89.88 666 SER A O 1
ATOM 5188 N N . MET A 1 667 ? -9.461 -22.240 66.294 1.00 90.88 667 MET A N 1
ATOM 5189 C CA . MET A 1 667 ? -8.082 -21.847 66.599 1.00 90.88 667 MET A CA 1
ATOM 5190 C C . MET A 1 667 ? -8.015 -20.905 67.799 1.00 90.88 667 MET A C 1
ATOM 5192 O O . MET A 1 667 ? -7.163 -21.112 68.647 1.00 90.88 667 MET A O 1
ATOM 5196 N N . ASN A 1 668 ? -8.927 -19.937 67.948 1.00 84.38 668 ASN A N 1
ATOM 5197 C CA . ASN A 1 668 ? -8.978 -19.084 69.145 1.00 84.38 668 ASN A CA 1
ATOM 5198 C C . ASN A 1 668 ? -9.375 -19.875 70.399 1.00 84.38 668 ASN A C 1
ATOM 5200 O O . ASN A 1 668 ? -8.796 -19.679 71.469 1.00 84.38 668 ASN A O 1
ATOM 5204 N N . GLY A 1 669 ? -10.334 -20.799 70.271 1.00 79.88 669 GLY A N 1
ATOM 5205 C CA . GLY A 1 669 ? -10.708 -21.719 71.345 1.00 79.88 669 GLY A CA 1
ATOM 5206 C C . GLY A 1 669 ? -9.547 -22.630 71.746 1.00 79.88 669 GLY A C 1
ATOM 5207 O O . GLY A 1 669 ? -9.289 -22.814 72.936 1.00 79.88 669 GLY A O 1
ATOM 5208 N N . ASN A 1 670 ? -8.788 -23.123 70.762 1.00 65.88 670 ASN A N 1
ATOM 5209 C CA . ASN A 1 670 ? -7.558 -23.866 70.999 1.00 65.88 670 ASN A CA 1
ATOM 5210 C C . ASN A 1 670 ? -6.413 -22.985 71.476 1.00 65.88 670 ASN A C 1
ATOM 5212 O O . ASN A 1 670 ? -5.623 -23.495 72.234 1.00 65.88 670 ASN A O 1
ATOM 5216 N N . ALA A 1 671 ? -6.297 -21.705 71.127 1.00 58.41 671 ALA A N 1
ATOM 5217 C CA . ALA A 1 671 ? -5.262 -20.816 71.658 1.00 58.41 671 ALA A CA 1
ATOM 5218 C C . ALA A 1 671 ? -5.481 -20.571 73.161 1.00 58.41 671 ALA A C 1
ATOM 5220 O O . ALA A 1 671 ? -4.534 -20.59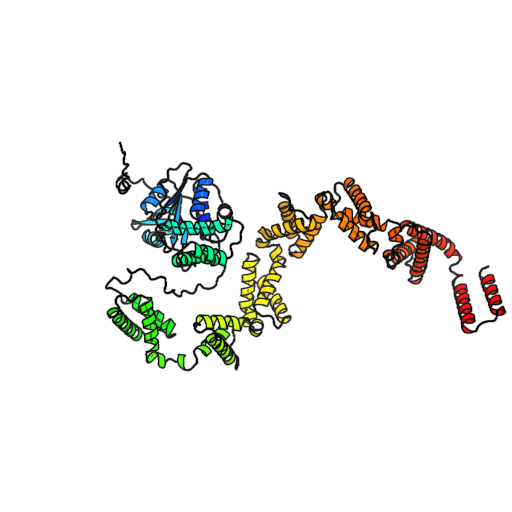0 73.952 1.00 58.41 671 ALA A O 1
ATOM 5221 N N . ALA A 1 672 ? -6.749 -20.463 73.575 1.00 52.66 672 ALA A N 1
ATOM 5222 C CA . ALA A 1 672 ? -7.142 -20.431 74.981 1.00 52.66 672 ALA A CA 1
ATOM 5223 C C . ALA A 1 672 ? -6.858 -21.763 75.713 1.00 52.66 672 ALA A C 1
ATOM 5225 O O . ALA A 1 672 ? -6.523 -21.745 76.896 1.00 52.66 672 ALA A O 1
ATOM 5226 N N . TYR A 1 673 ? -6.930 -22.906 75.016 1.00 47.38 673 TYR A N 1
ATOM 5227 C CA . TYR A 1 673 ? -6.589 -24.240 75.547 1.00 47.38 673 TYR A CA 1
ATOM 5228 C C . TYR A 1 673 ? -5.088 -24.592 75.434 1.00 47.38 673 TYR A C 1
ATOM 5230 O O . TYR A 1 673 ? -4.540 -25.315 76.260 1.00 47.38 673 TYR A O 1
ATOM 5238 N N . ALA A 1 674 ? -4.380 -24.053 74.447 1.00 47.50 674 ALA A N 1
ATOM 5239 C CA . ALA A 1 674 ? -2.972 -24.273 74.124 1.00 47.50 674 ALA A CA 1
ATOM 5240 C C . ALA A 1 674 ? -2.075 -23.616 75.163 1.00 47.50 674 ALA A C 1
ATOM 5242 O O . ALA A 1 674 ? -1.061 -24.191 75.557 1.00 47.50 674 ALA A O 1
ATOM 5243 N N . HIS A 1 675 ? -2.512 -22.475 75.699 1.00 45.38 675 HIS A N 1
ATOM 5244 C CA . HIS A 1 675 ? -1.881 -21.882 76.868 1.00 45.38 675 HIS A CA 1
ATOM 5245 C C . HIS A 1 675 ? -1.977 -22.763 78.130 1.00 45.38 675 HIS A C 1
ATOM 5247 O O . HIS A 1 675 ? -1.231 -22.509 79.075 1.00 45.38 675 HIS A O 1
ATOM 5253 N N . SER A 1 676 ? -2.818 -23.812 78.152 1.00 44.75 676 SER A N 1
ATOM 5254 C CA . SER A 1 676 ? -2.921 -24.760 79.275 1.00 44.75 676 SER A CA 1
ATOM 5255 C C . SER A 1 676 ? -2.494 -26.207 78.969 1.00 44.75 676 SER A C 1
ATOM 5257 O O . SER A 1 676 ? -2.143 -26.917 79.907 1.00 44.75 676 SER A O 1
ATOM 5259 N N . THR A 1 677 ? -2.464 -26.667 77.707 1.00 47.34 677 THR A N 1
ATOM 5260 C CA . THR A 1 677 ? -2.279 -28.108 77.390 1.00 47.34 677 THR A CA 1
ATOM 5261 C C . THR A 1 677 ? -1.238 -28.462 76.326 1.00 47.34 677 THR A C 1
ATOM 5263 O O . THR A 1 677 ? -0.931 -29.646 76.167 1.00 47.34 677 THR A O 1
ATOM 5266 N N . LEU A 1 678 ? -0.594 -27.502 75.650 1.00 43.66 678 LEU A N 1
ATOM 5267 C CA . LEU A 1 678 ? 0.404 -27.830 74.612 1.00 43.66 678 LEU A CA 1
ATOM 5268 C C . LEU A 1 678 ? 1.717 -28.436 75.164 1.00 43.66 678 LEU A C 1
ATOM 5270 O O . LEU A 1 678 ? 2.551 -28.902 74.395 1.00 43.66 678 LEU A O 1
ATOM 5274 N N . PHE A 1 679 ? 1.855 -28.561 76.491 1.00 47.97 679 PHE A N 1
ATOM 5275 C CA . PHE A 1 679 ? 2.898 -29.370 77.141 1.00 47.97 679 PHE A CA 1
ATOM 5276 C C . PHE A 1 679 ? 2.500 -30.835 77.445 1.00 47.97 679 PHE A C 1
ATOM 5278 O O . PHE A 1 679 ? 3.355 -31.599 77.887 1.00 47.97 679 PHE A O 1
ATOM 5285 N N . ALA A 1 680 ? 1.255 -31.268 77.190 1.00 52.62 680 ALA A N 1
ATOM 5286 C CA . ALA A 1 680 ? 0.766 -32.602 77.587 1.00 52.62 680 ALA A CA 1
ATOM 5287 C C . ALA A 1 680 ? 0.460 -33.580 76.428 1.00 52.62 680 ALA A C 1
ATOM 5289 O O . ALA A 1 680 ? 0.351 -34.783 76.662 1.00 52.62 680 ALA A O 1
ATOM 5290 N N . ALA A 1 681 ? 0.352 -33.123 75.173 1.00 54.31 681 ALA A N 1
ATOM 5291 C CA . ALA A 1 681 ? -0.076 -33.988 74.060 1.00 54.31 681 ALA A CA 1
ATOM 5292 C C . ALA A 1 681 ? 1.038 -34.874 73.458 1.00 54.31 681 ALA A C 1
ATOM 5294 O O . ALA A 1 681 ? 0.748 -35.946 72.925 1.00 54.31 681 ALA A O 1
ATOM 5295 N N . GLY A 1 682 ? 2.308 -34.466 73.562 1.00 61.19 682 GLY A N 1
ATOM 5296 C CA . GLY A 1 682 ? 3.451 -35.253 73.071 1.00 61.19 682 GLY A CA 1
ATOM 5297 C C . GLY A 1 682 ? 3.562 -36.633 73.737 1.00 61.19 682 GLY A C 1
ATOM 5298 O O . GLY A 1 682 ? 3.525 -37.644 73.036 1.00 61.19 682 GLY A O 1
ATOM 5299 N N . PRO A 1 683 ? 3.586 -36.705 75.082 1.00 62.56 683 PRO A N 1
ATOM 5300 C CA . PRO A 1 683 ? 3.686 -37.979 75.791 1.00 62.56 683 PRO A CA 1
ATOM 5301 C C . PRO A 1 683 ? 2.516 -38.934 75.515 1.00 62.56 683 PRO A C 1
ATOM 5303 O O . PRO A 1 683 ? 2.736 -40.136 75.388 1.00 62.56 683 PRO A O 1
ATOM 5306 N N . LEU A 1 684 ? 1.286 -38.427 75.357 1.00 65.00 684 LEU A N 1
ATOM 5307 C CA . LEU A 1 684 ? 0.130 -39.270 75.036 1.00 65.00 684 LEU A CA 1
ATOM 5308 C C . LEU A 1 684 ? 0.214 -39.850 73.625 1.00 65.00 684 LEU A C 1
ATOM 5310 O O . LEU A 1 684 ? -0.080 -41.029 73.429 1.00 65.00 684 LEU A O 1
ATOM 5314 N N . ARG A 1 685 ? 0.616 -39.034 72.643 1.00 62.38 685 ARG A N 1
ATOM 5315 C CA . ARG A 1 685 ? 0.777 -39.477 71.254 1.00 62.38 685 ARG A CA 1
ATOM 5316 C C . ARG A 1 685 ? 1.834 -40.571 71.158 1.00 62.38 685 ARG A C 1
ATOM 5318 O O . ARG A 1 685 ? 1.577 -41.603 70.544 1.00 62.38 685 ARG A O 1
ATOM 5325 N N . ASP A 1 686 ? 2.980 -40.371 71.800 1.00 73.00 686 ASP A N 1
ATOM 5326 C CA . ASP A 1 686 ? 4.079 -41.334 71.772 1.00 73.00 686 ASP A CA 1
ATOM 5327 C C . ASP A 1 686 ? 3.713 -42.619 72.538 1.00 73.00 686 ASP A C 1
ATOM 5329 O O . ASP A 1 686 ? 4.016 -43.721 72.079 1.00 73.00 686 ASP A O 1
ATOM 5333 N N . MET A 1 687 ? 2.960 -42.507 73.639 1.00 72.81 687 MET A N 1
ATOM 5334 C CA . MET A 1 687 ? 2.424 -43.661 74.368 1.00 72.81 687 MET A CA 1
ATOM 5335 C C . MET A 1 687 ? 1.399 -44.447 73.533 1.00 72.81 687 MET A C 1
ATOM 5337 O O . MET A 1 687 ? 1.452 -45.677 73.496 1.00 72.81 687 MET A O 1
ATOM 5341 N N . MET A 1 688 ? 0.509 -43.755 72.813 1.00 74.19 688 MET A N 1
ATOM 5342 C CA . MET A 1 688 ? -0.467 -44.360 71.898 1.00 74.19 688 MET A CA 1
ATOM 5343 C C . MET A 1 688 ? 0.217 -45.092 70.742 1.00 74.19 688 MET A C 1
ATOM 5345 O O . MET A 1 688 ? -0.137 -46.231 70.433 1.00 74.19 688 MET A O 1
ATOM 5349 N N . HIS A 1 689 ? 1.241 -44.477 70.151 1.00 69.12 689 HIS A N 1
ATOM 5350 C CA . HIS A 1 689 ? 1.992 -45.058 69.042 1.00 69.12 689 HIS A CA 1
ATOM 5351 C C . HIS A 1 689 ? 2.813 -46.281 69.476 1.00 69.12 689 HIS A C 1
ATOM 5353 O O . HIS A 1 689 ? 2.804 -47.305 68.790 1.00 69.12 689 HIS A O 1
ATOM 5359 N N . ALA A 1 690 ? 3.460 -46.214 70.645 1.00 74.88 690 ALA A N 1
ATOM 5360 C CA . ALA A 1 690 ? 4.204 -47.333 71.219 1.00 74.88 690 ALA A CA 1
ATOM 5361 C C . ALA A 1 690 ? 3.287 -48.508 71.591 1.00 74.88 690 ALA A C 1
ATOM 5363 O O . ALA A 1 690 ? 3.629 -49.664 71.335 1.00 74.88 690 ALA A O 1
ATOM 5364 N N . GLY A 1 691 ? 2.105 -48.226 72.150 1.00 74.62 691 GLY A N 1
ATOM 5365 C CA . GLY A 1 691 ? 1.087 -49.246 72.398 1.00 74.62 691 GLY A CA 1
ATOM 5366 C C . GLY A 1 691 ? 0.641 -49.916 71.103 1.00 74.62 691 GLY A C 1
ATOM 5367 O O . GLY A 1 691 ? 0.637 -51.143 71.007 1.00 74.62 691 GLY A O 1
ATOM 5368 N N . PHE A 1 692 ? 0.342 -49.125 70.072 1.00 68.69 692 PHE A N 1
ATOM 5369 C CA . PHE A 1 692 ? -0.115 -49.648 68.788 1.00 68.69 692 PHE A CA 1
ATOM 5370 C C . PHE A 1 692 ? 0.935 -50.542 68.113 1.00 68.69 692 PHE A C 1
ATOM 5372 O O . PHE A 1 692 ? 0.608 -51.658 67.709 1.00 68.69 692 PHE A O 1
ATOM 5379 N N . GLU A 1 693 ? 2.204 -50.124 68.060 1.00 71.50 693 GLU A N 1
ATOM 5380 C CA . GLU A 1 693 ? 3.285 -50.966 67.526 1.00 71.50 693 GLU A CA 1
ATOM 5381 C C . GLU A 1 693 ? 3.490 -52.245 68.343 1.00 71.50 693 GLU A C 1
ATOM 5383 O O . GLU A 1 693 ? 3.706 -53.321 67.776 1.00 71.50 693 GLU A O 1
ATOM 5388 N N . HIS A 1 694 ? 3.396 -52.153 69.671 1.00 72.50 694 HIS A N 1
ATOM 5389 C CA . HIS A 1 694 ? 3.535 -53.303 70.555 1.00 72.50 694 HIS A CA 1
ATOM 5390 C C . HIS A 1 694 ? 2.442 -54.351 70.293 1.00 72.50 694 HIS A C 1
ATOM 5392 O O . HIS A 1 694 ? 2.746 -55.534 70.109 1.00 72.50 694 HIS A O 1
ATOM 5398 N N . PHE A 1 695 ? 1.178 -53.929 70.203 1.00 71.81 695 PHE A N 1
ATOM 5399 C CA . PHE A 1 695 ? 0.056 -54.847 70.001 1.00 71.81 695 PHE A CA 1
ATOM 5400 C C . PHE A 1 695 ? -0.046 -55.362 68.568 1.00 71.81 695 PHE A C 1
ATOM 5402 O O . PHE A 1 695 ? -0.345 -56.544 68.371 1.00 71.81 695 PHE A O 1
ATOM 5409 N N . HIS A 1 696 ? 0.275 -54.526 67.580 1.00 66.38 696 HIS A N 1
ATOM 5410 C CA . HIS A 1 696 ? 0.257 -54.920 66.176 1.00 66.38 696 HIS A CA 1
ATOM 5411 C C . HIS A 1 696 ? 1.362 -55.939 65.852 1.00 66.38 696 HIS A C 1
ATOM 5413 O O . HIS A 1 696 ? 1.126 -56.874 65.084 1.00 66.38 696 HIS A O 1
ATOM 5419 N N . ASN A 1 697 ? 2.550 -55.812 66.454 1.00 68.88 697 ASN A N 1
ATOM 5420 C CA . ASN A 1 697 ? 3.683 -56.683 66.127 1.00 68.88 697 ASN A CA 1
ATOM 5421 C C . ASN A 1 697 ? 3.792 -57.933 67.009 1.00 68.88 697 ASN A C 1
ATOM 5423 O O . ASN A 1 697 ? 4.367 -58.927 66.566 1.00 68.88 697 ASN A O 1
ATOM 5427 N N . LYS A 1 698 ? 3.256 -57.924 68.239 1.00 65.81 698 LYS A N 1
ATOM 5428 C CA . LYS A 1 698 ? 3.437 -59.046 69.183 1.00 65.81 698 LYS A CA 1
ATOM 5429 C C . LYS A 1 698 ? 2.169 -59.810 69.562 1.00 65.81 698 LYS A C 1
ATOM 5431 O O . LYS A 1 698 ? 2.288 -60.772 70.312 1.00 65.81 698 LYS A O 1
ATOM 5436 N N . ARG A 1 699 ? 0.988 -59.451 69.027 1.00 66.62 699 ARG A N 1
ATOM 5437 C CA . ARG A 1 699 ? -0.320 -60.008 69.449 1.00 66.62 699 ARG A CA 1
ATOM 5438 C C . ARG A 1 699 ? -0.429 -60.041 70.979 1.00 66.62 699 ARG A C 1
ATOM 5440 O O . ARG A 1 699 ? -0.534 -61.112 71.573 1.00 66.62 699 ARG A O 1
ATOM 5447 N N . GLY A 1 700 ? -0.339 -58.865 71.602 1.00 66.88 700 GLY A N 1
ATOM 5448 C CA . GLY A 1 700 ? -0.416 -58.760 73.060 1.00 66.88 700 GLY A CA 1
ATOM 5449 C C . GLY A 1 700 ? -1.707 -59.373 73.604 1.00 66.88 700 GLY A C 1
ATOM 5450 O O . GLY A 1 700 ? -2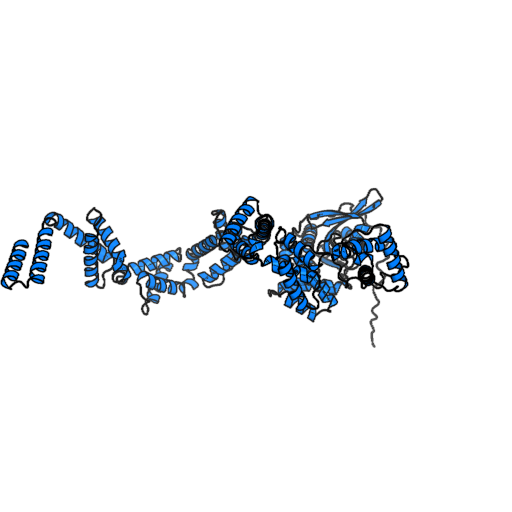.752 -59.384 72.946 1.00 66.88 700 GLY A O 1
ATOM 5451 N N . SER A 1 701 ? -1.607 -59.937 74.799 1.00 81.25 701 SER A N 1
ATOM 5452 C CA . SER A 1 701 ? -2.719 -60.577 75.489 1.00 81.25 701 SER A CA 1
ATOM 5453 C C . SER A 1 701 ? -3.792 -59.554 75.878 1.00 81.25 701 SER A C 1
ATOM 5455 O O . SER A 1 701 ? -3.508 -58.372 76.070 1.00 81.25 701 SER A O 1
ATOM 5457 N N . ALA A 1 702 ? -5.039 -60.008 76.043 1.00 72.12 702 ALA A N 1
ATOM 5458 C CA . ALA A 1 702 ? -6.148 -59.139 76.450 1.00 72.12 702 ALA A CA 1
ATOM 5459 C C . ALA A 1 702 ? -5.855 -58.370 77.755 1.00 72.12 702 ALA A C 1
ATOM 5461 O O . ALA A 1 702 ? -6.233 -57.211 77.884 1.00 72.12 702 ALA A O 1
ATOM 5462 N N . ALA A 1 703 ? -5.101 -58.976 78.680 1.00 79.56 703 ALA A N 1
ATOM 5463 C CA . ALA A 1 703 ? -4.685 -58.331 79.922 1.00 79.56 703 ALA A CA 1
ATOM 5464 C C . ALA A 1 703 ? -3.699 -57.169 79.695 1.00 79.56 703 ALA A C 1
ATOM 5466 O O . ALA A 1 703 ? -3.781 -56.162 80.391 1.00 79.56 703 ALA A O 1
ATOM 5467 N N . GLU A 1 704 ? -2.789 -57.279 78.723 1.00 75.88 704 GLU A N 1
ATOM 5468 C CA . GLU A 1 704 ? -1.847 -56.204 78.376 1.00 75.88 704 GLU A CA 1
ATOM 5469 C C . GLU A 1 704 ? -2.556 -55.048 77.665 1.00 75.88 704 GLU A C 1
ATOM 5471 O O . GLU A 1 704 ? -2.229 -53.885 77.905 1.00 75.88 704 GLU A O 1
ATOM 5476 N N . ILE A 1 705 ? -3.565 -55.361 76.847 1.00 75.00 705 ILE A N 1
ATOM 5477 C CA . ILE A 1 705 ? -4.425 -54.363 76.203 1.00 75.00 705 ILE A CA 1
ATOM 5478 C C . ILE A 1 705 ? -5.226 -53.596 77.263 1.00 75.00 705 ILE A C 1
ATOM 5480 O O . ILE A 1 705 ? -5.209 -52.365 77.257 1.00 75.00 705 ILE A O 1
ATOM 5484 N N . ASP A 1 706 ? -5.848 -54.287 78.221 1.00 75.69 706 ASP A N 1
ATOM 5485 C CA . ASP A 1 706 ? -6.575 -53.639 79.321 1.00 75.69 706 ASP A CA 1
ATOM 5486 C C . ASP A 1 706 ? -5.649 -52.786 80.199 1.00 75.69 706 ASP A C 1
ATOM 5488 O O . ASP A 1 706 ? -6.000 -51.664 80.572 1.00 75.69 706 ASP A O 1
ATOM 5492 N N . GLN A 1 707 ? -4.432 -53.258 80.489 1.00 77.38 707 GLN A N 1
ATOM 5493 C CA . GLN A 1 707 ? -3.449 -52.479 81.249 1.00 77.38 707 GLN A CA 1
ATOM 5494 C C . GLN A 1 707 ? -2.994 -51.226 80.495 1.00 77.38 707 GLN A C 1
ATOM 5496 O O . GLN A 1 707 ? -2.785 -50.177 81.107 1.00 77.38 707 GLN A O 1
ATOM 5501 N N . PHE A 1 708 ? -2.851 -51.319 79.174 1.00 83.44 708 PHE A N 1
ATOM 5502 C CA . PHE A 1 708 ? -2.545 -50.177 78.326 1.00 83.44 708 PHE A CA 1
ATOM 5503 C C . PHE A 1 708 ? -3.695 -49.162 78.316 1.00 83.44 708 PHE A C 1
ATOM 5505 O O . PHE A 1 708 ? -3.456 -47.977 78.552 1.00 83.44 708 PHE A O 1
ATOM 5512 N N . TYR A 1 709 ? -4.941 -49.616 78.155 1.00 74.69 709 TYR A N 1
ATOM 5513 C CA . TYR A 1 709 ? -6.114 -48.742 78.227 1.00 74.69 709 TYR A CA 1
ATOM 5514 C C . TYR A 1 709 ? -6.258 -48.064 79.592 1.00 74.69 709 TYR A C 1
ATOM 5516 O O . TYR A 1 709 ? -6.594 -46.882 79.646 1.00 74.69 709 TYR A O 1
ATOM 5524 N N . MET A 1 710 ? -5.954 -48.763 80.689 1.00 77.00 710 MET A N 1
ATOM 5525 C CA . MET A 1 710 ? -5.964 -48.168 82.029 1.00 77.00 710 MET A CA 1
ATOM 5526 C C . MET A 1 710 ? -4.899 -47.076 82.184 1.00 77.00 710 MET A C 1
ATOM 5528 O O . MET A 1 710 ? -5.212 -46.024 82.731 1.00 77.00 710 MET A O 1
ATOM 5532 N N . ARG A 1 711 ? -3.689 -47.259 81.634 1.00 72.81 711 ARG A N 1
ATOM 5533 C CA . ARG A 1 711 ? -2.636 -46.222 81.655 1.00 72.81 711 ARG A CA 1
ATOM 5534 C C . AR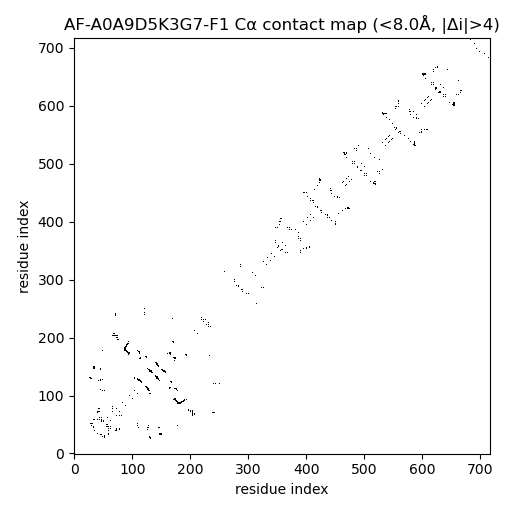G A 1 711 ? -2.965 -45.022 80.772 1.00 72.81 711 ARG A C 1
ATOM 5536 O O . ARG A 1 711 ? -2.698 -43.893 81.161 1.00 72.81 711 ARG A O 1
ATOM 5543 N N . VAL A 1 712 ? -3.571 -45.250 79.605 1.00 70.44 712 VAL A N 1
ATOM 5544 C CA . VAL A 1 712 ? -4.086 -44.165 78.753 1.00 70.44 712 VAL A CA 1
ATOM 5545 C C . VAL A 1 712 ? -5.172 -43.387 79.495 1.00 70.44 712 VAL A C 1
ATOM 5547 O O . VAL A 1 712 ? -5.167 -42.161 79.483 1.00 70.44 712 VAL A O 1
ATOM 5550 N N . ARG A 1 713 ? -6.071 -44.087 80.194 1.00 70.25 713 ARG A N 1
ATOM 5551 C CA . ARG A 1 713 ? -7.140 -43.470 80.983 1.00 70.25 713 ARG A CA 1
ATOM 5552 C C . ARG A 1 713 ? -6.617 -42.699 82.198 1.00 70.25 713 ARG A C 1
ATOM 5554 O O . ARG A 1 713 ? -7.139 -41.630 82.475 1.00 70.25 713 ARG A O 1
ATOM 5561 N N . GLU A 1 714 ? -5.609 -43.213 82.901 1.00 72.25 714 GLU A N 1
ATOM 5562 C CA . GLU A 1 714 ? -4.922 -42.497 83.989 1.00 72.25 714 GLU A CA 1
ATOM 5563 C C . GLU A 1 714 ? -4.151 -41.275 83.499 1.00 72.25 714 GLU A C 1
ATOM 5565 O O . GLU A 1 714 ? -4.071 -40.302 84.228 1.00 72.25 714 GLU A O 1
ATOM 5570 N N . PHE A 1 715 ? -3.587 -41.312 82.291 1.00 68.00 715 PHE A N 1
ATOM 5571 C CA . PHE A 1 715 ? -2.907 -40.154 81.711 1.00 68.00 715 PHE A CA 1
ATOM 5572 C C . PHE A 1 715 ? -3.894 -39.059 81.268 1.00 68.00 715 PHE A C 1
ATOM 5574 O O . PHE A 1 715 ? -3.562 -37.878 81.286 1.00 68.00 715 PHE A O 1
ATOM 5581 N N . LEU A 1 716 ? -5.081 -39.457 80.799 1.00 63.91 716 LEU A N 1
ATOM 5582 C CA . LEU A 1 716 ? -6.122 -38.546 80.312 1.00 63.91 716 LEU A CA 1
ATOM 5583 C C . LEU A 1 716 ? -6.926 -37.867 81.429 1.00 63.91 716 LEU A C 1
ATOM 5585 O O . LEU A 1 716 ? -7.462 -36.783 81.197 1.00 63.91 716 LEU A O 1
ATOM 5589 N N . ASN A 1 717 ? -7.061 -38.528 82.580 1.00 65.19 717 ASN A N 1
ATOM 5590 C CA . ASN A 1 717 ? -7.646 -37.957 83.795 1.00 65.19 717 ASN A CA 1
ATOM 5591 C C . ASN A 1 717 ? -6.623 -37.076 84.511 1.00 65.19 717 ASN A C 1
ATOM 5593 O O . ASN A 1 717 ? -7.053 -36.036 85.058 1.00 65.19 717 ASN A O 1
#

Sequence (717 aa):
MQVTFSAKPLSDNYRDQTATQPKFSSSPLNYPRFDQGDTNACGTTSLAMIMCGLGKEYSPAEIDARIRRFDTGTSVQNMIDFARGNGLSAECYNGASLSEIKHHLAAGRGVQVLLDTAEASAVADHYAVVTGFSTNRKGNELIHLIDPDGGKDVTMSTDEFMERWQSRVGDVDRFATVYGAKGDMLPPGRKGNAAEELAVMDFVNDSGNHGNVISERRLAQILADQYTEVEAASLTQYLYAGRASDTSESVDESLSASQLDSKDFVRTKEFQNGPLRRMIKKAFKNILERKGDGDEIDRWVKNTKNYLEGNPAATAKDIADFLAESFHKSDEYAHSAAFQEDPLHTMVRKSIKNIMGRKPESGEVGKLVNEAKSFLDKNENANTKDVSEFLVNALSKSEELVQSDAFQGDQLRSMIRKGFKNILGKKAATREVDHWVQQTKRFIYKNKSANIDDVADFLVGSLRKSSEYAHSDAFQAEPLHTMVRKSIKSILDRKPESGEVGKFVDQTKRYLDKHENAGIKDVSDFLVGSLSKSAEYAHSDAFQADPLGTMVRKGIKNILGRKPEDGEVSKLVTQAKRYLDKQENAGVKDVSDFLVGSLYGGGEYAHSDAFKGDPLKSMVAETFERVMGHEATDGEILQWTEYAKLHLHTNSEATIRDIYDHLIGSMNGNAAYAHSTLFAAGPLRDMMHAGFEHFHNKRGSAAEIDQFYMRVREFLN

Solvent-accessible surface area (backbone atoms only — not comparable to full-atom values): 39874 Å² total; per-residue (Å²): 139,87,85,83,85,79,86,74,81,96,73,77,88,85,77,78,74,88,62,80,75,75,82,66,74,74,64,56,60,82,48,65,71,48,59,33,65,84,50,45,36,27,44,36,25,34,47,21,24,42,37,39,53,73,74,40,90,51,53,36,67,62,45,30,74,71,64,40,72,61,62,29,72,59,24,64,64,50,52,36,51,49,41,38,76,72,54,27,24,52,42,42,29,40,68,52,49,74,68,55,54,51,51,39,48,72,72,73,26,40,38,37,35,42,27,34,48,94,56,97,54,75,48,55,72,42,35,29,27,56,35,40,59,50,66,48,98,85,70,50,54,32,39,33,32,40,33,14,76,75,27,36,84,43,75,41,46,52,69,60,47,58,58,25,24,43,36,88,62,81,61,37,34,31,33,36,40,39,37,34,56,64,83,46,87,70,73,83,58,35,50,72,76,24,45,60,64,47,51,46,40,34,48,63,40,50,53,51,72,70,78,51,87,68,48,71,70,54,46,54,46,52,38,55,74,74,41,52,74,71,53,33,55,59,57,48,48,57,59,49,31,37,46,52,71,79,44,98,62,83,84,73,92,67,87,64,92,78,81,75,86,59,91,70,79,67,74,62,100,68,82,54,71,65,66,53,46,52,53,51,49,50,45,28,43,73,75,66,73,38,82,61,52,75,66,56,45,50,52,50,46,52,52,53,49,56,50,39,72,80,34,73,82,62,47,75,63,55,51,50,52,49,51,53,55,50,45,72,70,33,74,73,55,79,70,39,82,73,72,82,49,62,66,59,54,54,49,46,48,51,48,39,32,70,71,44,63,40,81,74,56,94,64,49,52,60,53,53,39,52,52,48,48,56,49,42,76,74,33,90,82,60,49,76,63,55,50,49,54,48,50,51,56,56,50,50,60,30,42,64,36,59,71,25,69,44,32,68,40,64,51,47,49,48,52,48,40,49,48,28,37,76,64,32,70,38,83,59,51,71,71,56,42,54,52,51,51,53,53,49,51,53,48,45,68,75,37,66,81,36,26,54,65,55,51,50,51,49,49,54,58,47,48,62,49,27,26,68,25,51,72,16,67,55,31,66,47,66,55,43,52,51,50,47,44,49,48,40,30,71,72,56,73,38,82,69,56,93,63,50,52,56,55,54,48,55,51,48,51,59,47,44,76,74,34,81,76,42,20,45,65,52,52,51,53,48,49,53,53,51,58,40,52,28,23,72,46,47,71,28,68,60,35,67,70,47,57,45,46,52,50,47,47,50,46,40,33,72,62,46,69,41,81,75,57,94,63,47,48,60,52,52,42,52,52,47,49,58,50,41,75,74,32,85,75,40,14,41,57,53,47,48,53,50,50,49,51,54,48,57,62,30,28,64,30,44,68,18,71,60,33,69,44,66,59,40,36,51,52,38,31,55,52,40,22,70,72,71,73,45,83,59,51,74,68,54,28,51,53,52,32,54,51,50,51,49,50,46,69,76,35,85,71,42,24,49,63,53,49,51,55,46,48,51,52,52,50,52,55,42,50,67,44,44,80,76,43,72,88,57,56,63,66,52,52,52,51,51,50,52,49,49,55,49,41,74,74,63,67,58,52,73,68,55,51,52,54,49,52,50,52,54,50,62,72,72,105

Radius of gyration: 43.6 Å; Cα contacts (8 Å, |Δi|>4): 847; chains: 1; bounding box: 83×101×137 Å

Nearest PDB structures (foldseek):
  6mpz-assembly3_C  TM=8.734E-01  e=9.084E-05  Lachnospiraceae bacterium C6A11
  1cv8-assembly1_A-2  TM=7.531E-01  e=2.823E-05  Staphylococcus aureus
  7s5j-assembly1_A  TM=7.952E-01  e=1.704E-04  Acetivibrio thermocellus ATCC 27405
  8oig-assembly3_C  TM=7.106E-01  e=1.629E-04  Staphylococcus aureus
  6v9z-assembly1_B  TM=2.734E-01  e=3.198E-04  Acetivibrio thermocellus ATCC 27405

pLDDT: mean 79.85, std 17.03, range [28.81, 98.5]